Protein AF-0000000081231973 (afdb_homodimer)

Structure (mmCIF, N/CA/C/O backbone):
data_AF-0000000081231973-model_v1
#
loop_
_entity.id
_entity.type
_entity.pdbx_description
1 polymer 'non-specific serine/threonine protein kinase'
#
loop_
_atom_site.group_PDB
_atom_site.id
_atom_site.type_symbol
_atom_site.label_atom_id
_atom_site.label_alt_id
_atom_site.label_comp_id
_atom_site.label_asym_id
_atom_site.label_entity_id
_atom_site.label_seq_id
_atom_site.pdbx_PDB_ins_code
_atom_site.Cartn_x
_atom_site.Cartn_y
_atom_site.Cartn_z
_atom_site.occupancy
_atom_site.B_iso_or_equiv
_atom_site.auth_seq_id
_atom_site.auth_comp_id
_atom_site.auth_asym_id
_atom_site.auth_atom_id
_atom_site.pdbx_PDB_model_num
ATOM 1 N N . MET A 1 1 ? -22.422 29.312 9.609 1 41.28 1 MET A N 1
ATOM 2 C CA . MET A 1 1 ? -21.672 28.688 8.523 1 41.28 1 MET A CA 1
ATOM 3 C C . MET A 1 1 ? -22.531 27.688 7.773 1 41.28 1 MET A C 1
ATOM 5 O O . MET A 1 1 ? -23.078 26.766 8.375 1 41.28 1 MET A O 1
ATOM 9 N N . THR A 1 2 ? -23.094 28.047 6.754 1 57.22 2 THR A N 1
ATOM 10 C CA . THR A 1 2 ? -24.062 27.25 6.008 1 57.22 2 THR A CA 1
ATOM 11 C C . THR A 1 2 ? -23.469 25.906 5.609 1 57.22 2 THR A C 1
ATOM 13 O O . THR A 1 2 ? -22.25 25.797 5.383 1 57.22 2 THR A O 1
ATOM 16 N N . GLY A 1 3 ? -24.047 24.734 5.973 1 73.75 3 GLY A N 1
ATOM 17 C CA . GLY A 1 3 ? -23.672 23.375 5.648 1 73.75 3 GLY A CA 1
ATOM 18 C C . GLY A 1 3 ? -23.266 23.188 4.195 1 73.75 3 GLY A C 1
ATOM 19 O O . GLY A 1 3 ? -23.391 24.109 3.395 1 73.75 3 GLY A O 1
ATOM 20 N N . PRO A 1 4 ? -22.594 22.25 3.869 1 86.19 4 PRO A N 1
ATOM 21 C CA . PRO A 1 4 ? -22.203 21.984 2.48 1 86.19 4 PRO A CA 1
ATOM 22 C C . PRO A 1 4 ? -23.406 21.984 1.529 1 86.19 4 PRO A C 1
ATOM 24 O O . PRO A 1 4 ? -24.516 21.625 1.931 1 86.19 4 PRO A O 1
ATOM 27 N N . LYS A 1 5 ? -23.219 22.516 0.43 1 88.94 5 LYS A N 1
ATOM 28 C CA . LYS A 1 5 ? -24.297 22.594 -0.552 1 88.94 5 LYS A CA 1
ATOM 29 C C . LYS A 1 5 ? -23.953 21.797 -1.806 1 88.94 5 LYS A C 1
ATOM 31 O O . LYS A 1 5 ? -22.797 21.5 -2.072 1 88.94 5 LYS A O 1
ATOM 36 N N . GLU A 1 6 ? -25.047 21.469 -2.516 1 91.19 6 GLU A N 1
ATOM 37 C CA . GLU A 1 6 ? -24.875 20.797 -3.799 1 91.19 6 GLU A CA 1
ATOM 38 C C . GLU A 1 6 ? -24.625 21.797 -4.918 1 91.19 6 GLU A C 1
ATOM 40 O O . GLU A 1 6 ? -25.312 22.812 -5.02 1 91.19 6 GLU A O 1
ATOM 45 N N . PHE A 1 7 ? -23.609 21.562 -5.66 1 94.38 7 PHE A N 1
ATOM 46 C CA . PHE A 1 7 ? -23.266 22.375 -6.824 1 94.38 7 PHE A CA 1
ATOM 47 C C . PHE A 1 7 ? -23.688 21.672 -8.109 1 94.38 7 PHE A C 1
ATOM 49 O O . PHE A 1 7 ? -23.797 20.438 -8.148 1 94.38 7 PHE A O 1
ATOM 56 N N . SER A 1 8 ? -23.969 22.469 -9.078 1 95.69 8 SER A N 1
ATOM 57 C CA . SER A 1 8 ? -24.141 21.875 -10.406 1 95.69 8 SER A CA 1
ATOM 58 C C . SER A 1 8 ? -22.797 21.656 -11.094 1 95.69 8 SER A C 1
ATOM 60 O O . SER A 1 8 ? -21.828 22.375 -10.82 1 95.69 8 SER A O 1
ATOM 62 N N . TYR A 1 9 ? -22.812 20.719 -11.953 1 95.81 9 TYR A N 1
ATOM 63 C CA . TYR A 1 9 ? -21.609 20.469 -12.742 1 95.81 9 TYR A CA 1
ATOM 64 C C . TYR A 1 9 ? -21.219 21.688 -13.555 1 95.81 9 TYR A C 1
ATOM 66 O O . TYR A 1 9 ? -20.047 22.047 -13.641 1 95.81 9 TYR A O 1
ATOM 74 N N . LYS A 1 10 ? -22.203 22.359 -14.109 1 96.19 10 LYS A N 1
ATOM 75 C CA . LYS A 1 10 ? -21.984 23.547 -14.93 1 96.19 10 LYS A CA 1
ATOM 76 C C . LYS A 1 10 ? -21.281 24.641 -14.133 1 96.19 10 LYS A C 1
ATOM 78 O O . LYS A 1 10 ? -20.359 25.281 -14.633 1 96.19 10 LYS A O 1
ATOM 83 N N . GLU A 1 11 ? -21.719 24.859 -12.969 1 96 11 GLU A N 1
ATOM 84 C CA . GLU A 1 11 ? -21.125 25.875 -12.094 1 96 11 GLU A CA 1
ATOM 85 C C . GLU A 1 11 ? -19.656 25.578 -11.828 1 96 11 GLU A C 1
ATOM 87 O O . GLU A 1 11 ? -18.812 26.484 -11.922 1 96 11 GLU A O 1
ATOM 92 N N . LEU A 1 12 ? -19.344 24.359 -11.492 1 97.31 12 LEU A N 1
ATOM 93 C CA . LEU A 1 12 ? -17.969 23.984 -11.141 1 97.31 12 LEU A CA 1
ATOM 94 C C . LEU A 1 12 ? -17.078 23.969 -12.383 1 97.31 12 LEU A C 1
ATOM 96 O O . LEU A 1 12 ? -15.914 24.344 -12.305 1 97.31 12 LEU A O 1
ATOM 100 N N . LYS A 1 13 ? -17.672 23.547 -13.484 1 97.06 13 LYS A N 1
ATOM 101 C CA . LYS A 1 13 ? -16.938 23.594 -14.742 1 97.06 13 LYS A CA 1
ATOM 102 C C . LYS A 1 13 ? -16.547 25.016 -15.109 1 97.06 13 LYS A C 1
ATOM 104 O O . LYS A 1 13 ? -15.406 25.266 -15.5 1 97.06 13 LYS A O 1
ATOM 109 N N . LEU A 1 14 ? -17.453 25.906 -14.938 1 96.62 14 LEU A N 1
ATOM 110 C CA . LEU A 1 14 ? -17.203 27.312 -15.219 1 96.62 14 LEU A CA 1
ATOM 111 C C . LEU A 1 14 ? -16.156 27.875 -14.25 1 96.62 14 LEU A C 1
ATOM 113 O O . LEU A 1 14 ? -15.219 28.562 -14.672 1 96.62 14 LEU A O 1
ATOM 117 N N . ALA A 1 15 ? -16.312 27.562 -13.016 1 97.38 15 ALA A N 1
ATOM 118 C CA . ALA A 1 15 ? -15.453 28.094 -11.969 1 97.38 15 ALA A CA 1
ATOM 119 C C . ALA A 1 15 ? -14.016 27.594 -12.133 1 97.38 15 ALA A C 1
ATOM 121 O O . ALA A 1 15 ? -13.07 28.219 -11.656 1 97.38 15 ALA A O 1
ATOM 122 N N . THR A 1 16 ? -13.82 26.469 -12.781 1 97.69 16 THR A N 1
ATOM 123 C CA . THR A 1 16 ? -12.5 25.859 -12.961 1 97.69 16 THR A CA 1
ATOM 124 C C . THR A 1 16 ? -12.008 26.047 -14.391 1 97.69 16 THR A C 1
ATOM 126 O O . THR A 1 16 ? -11.016 25.453 -14.797 1 97.69 16 THR A O 1
ATOM 129 N N . ARG A 1 17 ? -12.727 26.797 -15.219 1 96.88 17 ARG A N 1
ATOM 130 C CA . ARG A 1 17 ? -12.414 26.969 -16.641 1 96.88 17 ARG A CA 1
ATOM 131 C C . ARG A 1 17 ? -12.375 25.641 -17.359 1 96.88 17 ARG A C 1
ATOM 133 O O . ARG A 1 17 ? -11.414 25.344 -18.078 1 96.88 17 ARG A O 1
ATOM 140 N N . GLY A 1 18 ? -13.391 24.891 -17.047 1 96.81 18 GLY A N 1
ATOM 141 C CA . GLY A 1 18 ? -13.508 23.594 -17.688 1 96.81 18 GLY A CA 1
ATOM 142 C C . GLY A 1 18 ? -12.508 22.578 -17.188 1 96.81 18 GLY A C 1
ATOM 143 O O . GLY A 1 18 ? -12 21.766 -17.953 1 96.81 18 GLY A O 1
ATOM 144 N N . PHE A 1 19 ? -12.133 22.75 -15.969 1 96 19 PHE A N 1
ATOM 145 C CA . PHE A 1 19 ? -11.125 21.875 -15.391 1 96 19 PHE A CA 1
ATOM 146 C C . PHE A 1 19 ? -9.836 21.906 -16.219 1 96 19 PHE A C 1
ATOM 148 O O . PHE A 1 19 ? -9.242 20.875 -16.484 1 96 19 PHE A O 1
ATOM 155 N N . HIS A 1 20 ? -9.461 23.078 -16.531 1 95.06 20 HIS A N 1
ATOM 156 C CA . HIS A 1 20 ? -8.258 23.297 -17.328 1 95.06 20 HIS A CA 1
ATOM 157 C C . HIS A 1 20 ? -7.008 22.922 -16.531 1 95.06 20 HIS A C 1
ATOM 159 O O . HIS A 1 20 ? -6.945 23.141 -15.32 1 95.06 20 HIS A O 1
ATOM 165 N N . SER A 1 21 ? -5.945 22.5 -17.234 1 92.31 21 SER A N 1
ATOM 166 C CA . SER A 1 21 ? -4.719 22.031 -16.594 1 92.31 21 SER A CA 1
ATOM 167 C C . SER A 1 21 ? -4.023 23.172 -15.836 1 92.31 21 SER A C 1
ATOM 169 O O . SER A 1 21 ? -3.359 22.922 -14.828 1 92.31 21 SER A O 1
ATOM 171 N N . SER A 1 22 ? -4.172 24.375 -16.266 1 93.5 22 SER A N 1
ATOM 172 C CA . SER A 1 22 ? -3.547 25.531 -15.609 1 93.5 22 SER A CA 1
ATOM 173 C C . SER A 1 22 ? -4.156 25.781 -14.242 1 93.5 22 SER A C 1
ATOM 175 O O . SER A 1 22 ? -3.596 26.531 -13.438 1 93.5 22 SER A O 1
ATOM 177 N N . ARG A 1 23 ? -5.281 25.156 -13.961 1 95.62 23 ARG A N 1
ATOM 178 C CA . ARG A 1 23 ? -5.973 25.391 -12.695 1 95.62 23 ARG A CA 1
ATOM 179 C C . ARG A 1 23 ? -5.695 24.266 -11.703 1 95.62 23 ARG A C 1
ATOM 181 O O . ARG A 1 23 ? -6.199 24.281 -10.578 1 95.62 23 ARG A O 1
ATOM 188 N N . ILE A 1 24 ? -4.844 23.359 -12.117 1 93.69 24 ILE A N 1
ATOM 189 C CA . ILE A 1 24 ? -4.535 22.234 -11.234 1 93.69 24 ILE A CA 1
ATOM 190 C C . ILE A 1 24 ? -3.629 22.703 -10.102 1 93.69 24 ILE A C 1
ATOM 192 O O . ILE A 1 24 ? -2.582 23.312 -10.344 1 93.69 24 ILE A O 1
ATOM 196 N N . ILE A 1 25 ? -4.027 22.469 -8.906 1 91.69 25 ILE A N 1
ATOM 197 C CA . ILE A 1 25 ? -3.23 22.875 -7.754 1 91.69 25 ILE A CA 1
ATOM 198 C C . ILE A 1 25 ? -2.773 21.641 -6.984 1 91.69 25 ILE A C 1
ATOM 200 O O . ILE A 1 25 ? -1.988 21.734 -6.035 1 91.69 25 ILE A O 1
ATOM 204 N N . GLY A 1 26 ? -3.291 20.516 -7.301 1 87.44 26 GLY A N 1
ATOM 205 C CA . GLY A 1 26 ? -2.9 19.25 -6.691 1 87.44 26 GLY A CA 1
ATOM 206 C C . GLY A 1 26 ? -3.205 18.047 -7.566 1 87.44 26 GLY A C 1
ATOM 207 O O . GLY A 1 26 ? -4.234 18.016 -8.242 1 87.44 26 GLY A O 1
ATOM 208 N N . ARG A 1 27 ? -2.324 17.125 -7.547 1 79.56 27 ARG A N 1
ATOM 209 C CA . ARG A 1 27 ? -2.504 15.875 -8.266 1 79.56 27 ARG A CA 1
ATOM 210 C C . ARG A 1 27 ? -2.428 14.688 -7.316 1 79.56 27 ARG A C 1
ATOM 212 O O . ARG A 1 27 ? -1.605 14.672 -6.398 1 79.56 27 ARG A O 1
ATOM 219 N N . GLY A 1 28 ? -3.443 13.734 -7.512 1 69.38 28 GLY A N 1
ATOM 220 C CA . GLY A 1 28 ? -3.418 12.531 -6.691 1 69.38 28 GLY A CA 1
ATOM 221 C C . GLY A 1 28 ? -3.996 11.32 -7.395 1 69.38 28 GLY A C 1
ATOM 222 O O . GLY A 1 28 ? -4.621 11.445 -8.453 1 69.38 28 GLY A O 1
ATOM 223 N N . ALA A 1 29 ? -3.732 10.164 -6.773 1 63.59 29 ALA A N 1
ATOM 224 C CA . ALA A 1 29 ? -4.219 8.898 -7.316 1 63.59 29 ALA A CA 1
ATOM 225 C C . ALA A 1 29 ? -5.738 8.906 -7.445 1 63.59 29 ALA A C 1
ATOM 227 O O . ALA A 1 29 ? -6.297 8.242 -8.328 1 63.59 29 ALA A O 1
ATOM 228 N N . PHE A 1 30 ? -6.344 9.758 -6.672 1 67.94 30 PHE A N 1
ATOM 229 C CA . PHE A 1 30 ? -7.801 9.711 -6.629 1 67.94 30 PHE A CA 1
ATOM 230 C C . PHE A 1 30 ? -8.406 10.875 -7.41 1 67.94 30 PHE A C 1
ATOM 232 O O . PHE A 1 30 ? -9.625 11.016 -7.484 1 67.94 30 PHE A O 1
ATOM 239 N N . GLY A 1 31 ? -7.543 11.734 -7.922 1 77 31 GLY A N 1
ATOM 240 C CA . GLY A 1 31 ? -8.047 12.812 -8.758 1 77 31 GLY A CA 1
ATOM 241 C C . GLY A 1 31 ? -7.258 14.102 -8.617 1 77 31 GLY A C 1
ATOM 242 O O . GLY A 1 31 ? -6.488 14.258 -7.664 1 77 31 GLY A O 1
ATOM 243 N N . ASN A 1 32 ? -7.555 14.961 -9.516 1 87.06 32 ASN A N 1
ATOM 244 C CA . ASN A 1 32 ? -6.91 16.266 -9.508 1 87.06 32 ASN A CA 1
ATOM 245 C C . ASN A 1 32 ? -7.723 17.281 -8.703 1 87.06 32 ASN A C 1
ATOM 247 O O . ASN A 1 32 ? -8.945 17.156 -8.586 1 87.06 32 ASN A O 1
ATOM 251 N N . VAL A 1 33 ? -6.992 18.172 -8.156 1 92.94 33 VAL A N 1
ATOM 252 C CA . VAL A 1 33 ? -7.629 19.266 -7.449 1 92.94 33 VAL A CA 1
ATOM 253 C C . VAL A 1 33 ? -7.434 20.562 -8.234 1 92.94 33 VAL A C 1
ATOM 255 O O . VAL A 1 33 ? -6.316 20.891 -8.633 1 92.94 33 VAL A O 1
ATOM 258 N N . TYR A 1 34 ? -8.523 21.312 -8.43 1 96.31 34 TYR A N 1
ATOM 259 C CA . TYR A 1 34 ? -8.516 22.516 -9.258 1 96.31 34 TYR A CA 1
ATOM 260 C C . TYR A 1 34 ? -8.836 23.75 -8.422 1 96.31 34 TYR A C 1
ATOM 262 O O . TYR A 1 34 ? -9.711 23.703 -7.551 1 96.31 34 TYR A O 1
ATOM 270 N N . LYS A 1 35 ? -8.109 24.781 -8.742 1 97.12 35 LYS A N 1
ATOM 271 C CA . LYS A 1 35 ? -8.508 26.078 -8.211 1 97.12 35 LYS A CA 1
ATOM 272 C C . LYS A 1 35 ? -9.75 26.609 -8.922 1 97.12 35 LYS A C 1
ATOM 274 O O . LYS A 1 35 ? -9.789 26.656 -10.148 1 97.12 35 LYS A O 1
ATOM 279 N N . ALA A 1 36 ? -10.711 26.891 -8.18 1 97.75 36 ALA A N 1
ATOM 280 C CA . ALA A 1 36 ? -11.969 27.406 -8.719 1 97.75 36 ALA A CA 1
ATOM 281 C C . ALA A 1 36 ? -12.195 28.859 -8.273 1 97.75 36 ALA A C 1
ATOM 283 O O . ALA A 1 36 ? -11.898 29.219 -7.133 1 97.75 36 ALA A O 1
ATOM 284 N N . PHE A 1 37 ? -12.703 29.641 -9.18 1 97.31 37 PHE A N 1
ATOM 285 C CA . PHE A 1 37 ? -13.109 31.016 -8.883 1 97.31 37 PHE A CA 1
ATOM 286 C C . PHE A 1 37 ? -14.578 31.219 -9.211 1 97.31 37 PHE A C 1
ATOM 288 O O . PHE A 1 37 ? -14.984 31.125 -10.367 1 97.31 37 PHE A O 1
ATOM 295 N N . PHE A 1 38 ? -15.289 31.484 -8.156 1 95.38 38 PHE A N 1
ATOM 296 C CA . PHE A 1 38 ? -16.703 31.75 -8.344 1 95.38 38 PHE A CA 1
ATOM 297 C C . PHE A 1 38 ? -16.938 33.25 -8.57 1 95.38 38 PHE A C 1
ATOM 299 O O . PHE A 1 38 ? -16.859 34.031 -7.629 1 95.38 38 PHE A O 1
ATOM 306 N N . LYS A 1 39 ? -17.359 33.625 -9.68 1 92.44 39 LYS A N 1
ATOM 307 C CA . LYS A 1 39 ? -17.547 35.031 -10.047 1 92.44 39 LYS A CA 1
ATOM 308 C C . LYS A 1 39 ? -18.672 35.656 -9.242 1 92.44 39 LYS A C 1
ATOM 310 O O . LYS A 1 39 ? -18.594 36.812 -8.867 1 92.44 39 LYS A O 1
ATOM 315 N N . SER A 1 40 ? -19.719 34.875 -9.055 1 90.62 40 SER A N 1
ATOM 316 C CA . SER A 1 40 ? -20.891 35.375 -8.359 1 90.62 40 SER A CA 1
ATOM 317 C C . SER A 1 40 ? -20.547 35.844 -6.941 1 90.62 40 SER A C 1
ATOM 319 O O . SER A 1 40 ? -21.016 36.875 -6.488 1 90.62 40 SER A O 1
ATOM 321 N N . SER A 1 41 ? -19.672 35.094 -6.258 1 90 41 SER A N 1
ATOM 322 C CA . SER A 1 41 ? -19.328 35.375 -4.871 1 90 41 SER A CA 1
ATOM 323 C C . SER A 1 41 ? -17.953 36 -4.766 1 90 41 SER A C 1
ATOM 325 O O . SER A 1 41 ? -17.594 36.562 -3.727 1 90 41 SER A O 1
ATOM 327 N N . GLY A 1 42 ? -17.172 36 -5.812 1 93.06 42 GLY A N 1
ATOM 328 C CA . GLY A 1 42 ? -15.805 36.5 -5.785 1 93.06 42 GLY A CA 1
ATOM 329 C C . GLY A 1 42 ? -14.891 35.688 -4.887 1 93.06 42 GLY A C 1
ATOM 330 O O . GLY A 1 42 ? -13.93 36.219 -4.328 1 93.06 42 GLY A O 1
ATOM 331 N N . THR A 1 43 ? -15.219 34.5 -4.688 1 93.75 43 THR A N 1
ATOM 332 C CA . THR A 1 43 ? -14.469 33.656 -3.754 1 93.75 43 THR A CA 1
ATOM 333 C C . THR A 1 43 ? -13.75 32.531 -4.488 1 93.75 43 THR A C 1
ATOM 335 O O . THR A 1 43 ? -14.164 32.125 -5.582 1 93.75 43 THR A O 1
ATOM 338 N N . PHE A 1 44 ? -12.672 32.094 -3.865 1 96.12 44 PHE A N 1
ATOM 339 C CA . PHE A 1 44 ? -11.922 30.969 -4.379 1 96.12 44 PHE A CA 1
ATOM 340 C C . PHE A 1 44 ? -12.297 29.688 -3.629 1 96.12 44 PHE A C 1
ATOM 342 O O . PHE A 1 44 ? -12.703 29.734 -2.467 1 96.12 44 PHE A O 1
ATOM 349 N N . ALA A 1 45 ? -12.164 28.594 -4.379 1 96.88 45 ALA A N 1
ATOM 350 C CA . ALA A 1 45 ? -12.344 27.266 -3.795 1 96.88 45 ALA A CA 1
ATOM 351 C C . ALA A 1 45 ? -11.414 26.25 -4.449 1 96.88 45 ALA A C 1
ATOM 353 O O . ALA A 1 45 ? -10.75 26.547 -5.441 1 96.88 45 ALA A O 1
ATOM 354 N N . ALA A 1 46 ? -11.266 25.141 -3.793 1 96.19 46 ALA A N 1
ATOM 355 C CA . ALA A 1 46 ? -10.57 24 -4.363 1 96.19 46 ALA A CA 1
ATOM 356 C C . ALA A 1 46 ? -11.555 22.891 -4.723 1 96.19 46 ALA A C 1
ATOM 358 O O . ALA A 1 46 ? -12.359 22.469 -3.887 1 96.19 46 ALA A O 1
ATOM 359 N N . VAL A 1 47 ? -11.492 22.406 -5.93 1 95.56 47 VAL A N 1
ATOM 360 C CA . VAL A 1 47 ? -12.414 21.375 -6.402 1 95.56 47 VAL A CA 1
ATOM 361 C C . VAL A 1 47 ? -11.648 20.094 -6.715 1 95.56 47 VAL A C 1
ATOM 363 O O . VAL A 1 47 ? -10.797 20.078 -7.605 1 95.56 47 VAL A O 1
ATOM 366 N N . LYS A 1 48 ? -11.945 19.062 -5.984 1 89.94 48 LYS A N 1
ATOM 367 C CA . LYS A 1 48 ? -11.383 17.734 -6.273 1 89.94 48 LYS A CA 1
ATOM 368 C C . LYS A 1 48 ? -12.273 16.969 -7.242 1 89.94 48 LYS A C 1
ATOM 370 O O . LYS A 1 48 ? -13.461 16.766 -6.977 1 89.94 48 LYS A O 1
ATOM 375 N N . ARG A 1 49 ? -11.703 16.656 -8.352 1 89.69 49 ARG A N 1
ATOM 376 C CA . ARG A 1 49 ? -12.383 15.836 -9.344 1 89.69 49 ARG A CA 1
ATOM 377 C C . ARG A 1 49 ? -12 14.367 -9.203 1 89.69 49 ARG A C 1
ATOM 379 O O . ARG A 1 49 ? -10.891 13.969 -9.57 1 89.69 49 ARG A O 1
ATOM 386 N N . SER A 1 50 ? -12.891 13.531 -8.68 1 78.5 50 SER A N 1
ATOM 387 C CA . SER A 1 50 ? -12.594 12.148 -8.312 1 78.5 50 SER A CA 1
ATOM 388 C C . SER A 1 50 ? -12.602 11.234 -9.539 1 78.5 50 SER A C 1
ATOM 390 O O . SER A 1 50 ? -13.43 11.406 -10.438 1 78.5 50 SER A O 1
ATOM 392 N N . LYS A 1 51 ? -11.586 10.398 -9.695 1 66.12 51 LYS A N 1
ATOM 393 C CA . LYS A 1 51 ? -11.508 9.406 -10.766 1 66.12 51 LYS A CA 1
ATOM 394 C C . LYS A 1 51 ? -12.344 8.18 -10.445 1 66.12 51 LYS A C 1
ATOM 396 O O . LYS A 1 51 ? -12.492 7.281 -11.281 1 66.12 51 LYS A O 1
ATOM 401 N N . HIS A 1 52 ? -12.891 8.047 -9.234 1 56.88 52 HIS A N 1
ATOM 402 C CA . HIS A 1 52 ? -13.523 6.793 -8.852 1 56.88 52 HIS A CA 1
ATOM 403 C C . HIS A 1 52 ? -14.789 6.547 -9.672 1 56.88 52 HIS A C 1
ATOM 405 O O . HIS A 1 52 ? -15.539 7.48 -9.961 1 56.88 52 HIS A O 1
ATOM 411 N N . SER A 1 53 ? -14.688 5.34 -10.281 1 50.59 53 SER A N 1
ATOM 412 C CA . SER A 1 53 ? -15.844 4.852 -11.031 1 50.59 53 SER A CA 1
ATOM 413 C C . SER A 1 53 ? -17.078 4.773 -10.156 1 50.59 53 SER A C 1
ATOM 415 O O . SER A 1 53 ? -16.984 4.746 -8.93 1 50.59 53 SER A O 1
ATOM 417 N N . HIS A 1 54 ? -18.266 4.816 -10.773 1 50.66 54 HIS A N 1
ATOM 418 C CA . HIS A 1 54 ? -19.672 4.801 -10.383 1 50.66 54 HIS A CA 1
ATOM 419 C C . HIS A 1 54 ? -19.938 3.713 -9.344 1 50.66 54 HIS A C 1
ATOM 421 O O . HIS A 1 54 ? -20.969 3.732 -8.664 1 50.66 54 HIS A O 1
ATOM 427 N N . GLU A 1 55 ? -19.047 2.75 -9.227 1 51.09 55 GLU A N 1
ATOM 428 C CA . GLU A 1 55 ? -19.547 1.58 -8.516 1 51.09 55 GLU A CA 1
ATOM 429 C C . GLU A 1 55 ? -19.672 1.85 -7.02 1 51.09 55 GLU A C 1
ATOM 431 O O . GLU A 1 55 ? -20.469 1.217 -6.328 1 51.09 55 GLU A O 1
ATOM 436 N N . GLY A 1 56 ? -19.281 3 -6.602 1 52.94 56 GLY A N 1
ATOM 437 C CA . GLY A 1 56 ? -19.359 3.168 -5.16 1 52.94 56 GLY A CA 1
ATOM 438 C C . GLY A 1 56 ? -20.078 4.438 -4.746 1 52.94 56 GLY A C 1
ATOM 439 O O . GLY A 1 56 ? -19.812 4.988 -3.676 1 52.94 56 GLY A O 1
ATOM 440 N N . LYS A 1 57 ? -21.062 4.691 -5.57 1 60.19 57 LYS A N 1
ATOM 441 C CA . LYS A 1 57 ? -21.75 5.965 -5.363 1 60.19 57 LYS A CA 1
ATOM 442 C C . LYS A 1 57 ? -22.406 6.016 -3.984 1 60.19 57 LYS A C 1
ATOM 444 O O . LYS A 1 57 ? -22.344 7.043 -3.303 1 60.19 57 LYS A O 1
ATOM 449 N N . THR A 1 58 ? -23.016 4.906 -3.699 1 61.5 58 THR A N 1
ATOM 450 C CA . THR A 1 58 ? -23.703 4.883 -2.414 1 61.5 58 THR A CA 1
ATOM 451 C C . THR A 1 58 ? -22.719 5.031 -1.264 1 61.5 58 THR A C 1
ATOM 453 O O . THR A 1 58 ? -22.953 5.793 -0.324 1 61.5 58 THR A O 1
ATOM 456 N N . GLU A 1 59 ? -21.688 4.262 -1.408 1 61.12 59 GLU A N 1
ATOM 457 C CA . GLU A 1 59 ? -20.688 4.312 -0.353 1 61.12 59 GLU A CA 1
ATOM 458 C C . GLU A 1 59 ? -20.031 5.688 -0.282 1 61.12 59 GLU A C 1
ATOM 460 O O . GLU A 1 59 ? -19.75 6.191 0.808 1 61.12 59 GLU A O 1
ATOM 465 N N . PHE A 1 60 ? -20.031 6.25 -1.337 1 64.44 60 PHE A N 1
ATOM 466 C CA . PHE A 1 60 ? -19.422 7.574 -1.395 1 64.44 60 PHE A CA 1
ATOM 467 C C . PHE A 1 60 ? -20.312 8.609 -0.723 1 64.44 60 PHE A C 1
ATOM 469 O O . PHE A 1 60 ? -19.844 9.445 0.048 1 64.44 60 PHE A O 1
ATOM 476 N N . LEU A 1 61 ? -21.594 8.414 -1.024 1 67.69 61 LEU A N 1
ATOM 477 C CA . LEU A 1 61 ? -22.531 9.383 -0.472 1 67.69 61 LEU A CA 1
ATOM 478 C C . LEU A 1 61 ? -22.594 9.281 1.049 1 67.69 61 LEU A C 1
ATOM 480 O O . LEU A 1 61 ? -22.734 10.297 1.739 1 67.69 61 LEU A O 1
ATOM 484 N N . ALA A 1 62 ? -22.516 8.07 1.502 1 66.06 62 ALA A N 1
ATOM 485 C CA . ALA A 1 62 ? -22.5 7.879 2.951 1 66.06 62 ALA A CA 1
ATOM 486 C C . ALA A 1 62 ? -21.266 8.508 3.582 1 66.06 62 ALA A C 1
ATOM 488 O O . ALA A 1 62 ? -21.359 9.156 4.625 1 66.06 62 ALA A O 1
ATOM 489 N N . GLU A 1 63 ? -20.234 8.422 2.92 1 66 63 GLU A N 1
ATOM 490 C CA . GLU A 1 63 ? -19 9.016 3.426 1 66 63 GLU A CA 1
ATOM 491 C C . GLU A 1 63 ? -19.047 10.539 3.336 1 66 63 GLU A C 1
ATOM 493 O O . GLU A 1 63 ? -18.578 11.227 4.242 1 66 63 GLU A O 1
ATOM 498 N N . LEU A 1 64 ? -19.641 10.883 2.287 1 72.94 64 LEU A N 1
ATOM 499 C CA . LEU A 1 64 ? -19.766 12.32 2.084 1 72.94 64 LEU A CA 1
ATOM 500 C C . LEU A 1 64 ? -20.594 12.953 3.201 1 72.94 64 LEU A C 1
ATOM 502 O O . LEU A 1 64 ? -20.281 14.055 3.658 1 72.94 64 LEU A O 1
ATOM 506 N N . SER A 1 65 ? -21.547 12.203 3.682 1 74.31 65 SER A N 1
ATOM 507 C CA . SER A 1 65 ? -22.406 12.734 4.734 1 74.31 65 SER A CA 1
ATOM 508 C C . SER A 1 65 ? -21.625 12.922 6.035 1 74.31 65 SER A C 1
ATOM 510 O O . SER A 1 65 ? -21.859 13.891 6.766 1 74.31 65 SER A O 1
ATOM 512 N N . ILE A 1 66 ? -20.734 12.055 6.285 1 73 66 ILE A N 1
ATOM 513 C CA . ILE A 1 66 ? -19.938 12.141 7.504 1 73 66 ILE A CA 1
ATOM 514 C C . ILE A 1 66 ? -19 13.336 7.422 1 73 66 ILE A C 1
ATOM 516 O O . ILE A 1 66 ? -18.938 14.148 8.344 1 73 66 ILE A O 1
ATOM 520 N N . ILE A 1 67 ? -18.406 13.469 6.352 1 78.44 67 ILE A N 1
ATOM 521 C CA . ILE A 1 67 ? -17.406 14.523 6.199 1 78.44 67 ILE A CA 1
ATOM 522 C C . ILE A 1 67 ? -18.094 15.891 6.188 1 78.44 67 ILE A C 1
ATOM 524 O O . ILE A 1 67 ? -17.547 16.875 6.68 1 78.44 67 ILE A O 1
ATOM 528 N N . ALA A 1 68 ? -19.266 15.859 5.688 1 81.31 68 ALA A N 1
ATOM 529 C CA . ALA A 1 68 ? -20.016 17.109 5.574 1 81.31 68 ALA A CA 1
ATOM 530 C C . ALA A 1 68 ? -20.344 17.672 6.949 1 81.31 68 ALA A C 1
ATOM 532 O O . ALA A 1 68 ? -20.562 18.875 7.094 1 81.31 68 ALA A O 1
ATOM 533 N N . CYS A 1 69 ? -20.344 16.844 7.914 1 83.5 69 CYS A N 1
ATOM 534 C CA . CYS A 1 69 ? -20.75 17.281 9.242 1 83.5 69 CYS A CA 1
ATOM 535 C C . CYS A 1 69 ? -19.547 17.688 10.086 1 83.5 69 CYS A C 1
ATOM 537 O O . CYS A 1 69 ? -19.703 18.234 11.18 1 83.5 69 CYS A O 1
ATOM 539 N N . LEU A 1 70 ? -18.438 17.438 9.625 1 86.94 70 LEU A N 1
ATOM 540 C CA . LEU A 1 70 ? -17.234 17.734 10.406 1 86.94 70 LEU A CA 1
ATOM 541 C C . LEU A 1 70 ? -16.922 19.219 10.383 1 86.94 70 LEU A C 1
ATOM 543 O O . LEU A 1 70 ? -16.891 19.844 9.32 1 86.94 70 LEU A O 1
ATOM 547 N N . ARG A 1 71 ? -16.812 19.781 11.641 1 89.62 71 ARG A N 1
ATOM 548 C CA . ARG A 1 71 ? -16.469 21.188 11.797 1 89.62 71 ARG A CA 1
ATOM 549 C C . ARG A 1 71 ? -15.391 21.375 12.859 1 89.62 71 ARG A C 1
ATOM 551 O O . ARG A 1 71 ? -15.594 21.062 14.031 1 89.62 71 ARG A O 1
ATOM 558 N N . HIS A 1 72 ? -14.32 21.859 12.422 1 94.31 72 HIS A N 1
ATOM 559 C CA . HIS A 1 72 ? -13.195 22.141 13.312 1 94.31 72 HIS A CA 1
ATOM 560 C C . HIS A 1 72 ? -12.234 23.141 12.688 1 94.31 72 HIS A C 1
ATOM 562 O O . HIS A 1 72 ? -12.023 23.125 11.469 1 94.31 72 HIS A O 1
ATOM 568 N N . LYS A 1 73 ? -11.672 23.938 13.469 1 96.19 73 LYS A N 1
ATOM 569 C CA . LYS A 1 73 ? -10.828 25.016 12.992 1 96.19 73 LYS A CA 1
ATOM 570 C C . LYS A 1 73 ? -9.625 24.484 12.227 1 96.19 73 LYS A C 1
ATOM 572 O O . LYS A 1 73 ? -9.062 25.172 11.367 1 96.19 73 LYS A O 1
ATOM 577 N N . ASN A 1 74 ? -9.164 23.281 12.516 1 97.69 74 ASN A N 1
ATOM 578 C CA . ASN A 1 74 ? -7.984 22.703 11.883 1 97.69 74 ASN A CA 1
ATOM 579 C C . ASN A 1 74 ? -8.359 21.641 10.859 1 97.69 74 ASN A C 1
ATOM 581 O O . ASN A 1 74 ? -7.527 20.812 10.484 1 97.69 74 ASN A O 1
ATOM 585 N N . LEU A 1 75 ? -9.602 21.594 10.383 1 95.5 75 LEU A N 1
ATOM 586 C CA . LEU A 1 75 ? -10.062 20.781 9.266 1 95.5 75 LEU A CA 1
ATOM 587 C C . LEU A 1 75 ? -10.469 21.656 8.086 1 95.5 75 LEU A C 1
ATOM 589 O O . LEU A 1 75 ? -10.961 22.766 8.273 1 95.5 75 LEU A O 1
ATOM 593 N N . ILE A 1 76 ? -10.172 21.141 6.926 1 94.06 76 ILE A N 1
ATOM 594 C CA . ILE A 1 76 ? -10.688 21.828 5.75 1 94.06 76 ILE A CA 1
ATOM 595 C C . ILE A 1 76 ? -12.18 21.578 5.609 1 94.06 76 ILE A C 1
ATOM 597 O O . ILE A 1 76 ? -12.609 20.422 5.457 1 94.06 76 ILE A O 1
ATOM 601 N N . PRO A 1 77 ? -12.922 22.562 5.668 1 89.44 77 PRO A N 1
ATOM 602 C CA . PRO A 1 77 ? -14.367 22.359 5.555 1 89.44 77 PRO A CA 1
ATOM 603 C C . PRO A 1 77 ? -14.805 21.984 4.141 1 89.44 77 PRO A C 1
ATOM 605 O O . PRO A 1 77 ? -14.258 22.516 3.164 1 89.44 77 PRO A O 1
ATOM 608 N N . LEU A 1 78 ? -15.68 21.016 4.094 1 90.5 78 LEU A N 1
ATOM 609 C CA . LEU A 1 78 ? -16.359 20.75 2.836 1 90.5 78 LEU A CA 1
ATOM 610 C C . LEU A 1 78 ? -17.422 21.797 2.551 1 90.5 78 LEU A C 1
ATOM 612 O O . LEU A 1 78 ? -18.344 22 3.354 1 90.5 78 LEU A O 1
ATOM 616 N N . GLN A 1 79 ? -17.25 22.422 1.449 1 92.19 79 GLN A N 1
ATOM 617 C CA . GLN A 1 79 ? -18.188 23.484 1.1 1 92.19 79 GLN A CA 1
ATOM 618 C C . GLN A 1 79 ? -19.344 22.938 0.258 1 92.19 79 GLN A C 1
ATOM 620 O O . GLN A 1 79 ? -20.438 23.5 0.255 1 92.19 79 GLN A O 1
ATOM 625 N N . GLY A 1 80 ? -19.062 21.859 -0.44 1 91.69 80 GLY A N 1
ATOM 626 C CA . GLY A 1 80 ? -20.109 21.297 -1.268 1 91.69 80 GLY A CA 1
ATOM 627 C C . GLY A 1 80 ? -19.625 20.141 -2.125 1 91.69 80 GLY A C 1
ATOM 628 O O . GLY A 1 80 ? -18.5 19.672 -1.966 1 91.69 80 GLY A O 1
ATOM 629 N N . TRP A 1 81 ? -20.609 19.594 -2.9 1 89.81 81 TRP A N 1
ATOM 630 C CA . TRP A 1 81 ? -20.297 18.469 -3.775 1 89.81 81 TRP A CA 1
ATOM 631 C C . TRP A 1 81 ? -21.156 18.5 -5.035 1 89.81 81 TRP A C 1
ATOM 633 O O . TRP A 1 81 ? -22.109 19.281 -5.117 1 89.81 81 TRP A O 1
ATOM 643 N N . CYS A 1 82 ? -20.703 17.812 -5.984 1 90.31 82 CYS A N 1
ATOM 644 C CA . CYS A 1 82 ? -21.438 17.594 -7.223 1 90.31 82 CYS A CA 1
ATOM 645 C C . CYS A 1 82 ? -21.328 16.141 -7.672 1 90.31 82 CYS A C 1
ATOM 647 O O . CYS A 1 82 ? -20.234 15.57 -7.719 1 90.31 82 CYS A O 1
ATOM 649 N N . VAL A 1 83 ? -22.516 15.516 -7.844 1 85.31 83 VAL A N 1
ATOM 650 C CA . VAL A 1 83 ? -22.578 14.172 -8.414 1 85.31 83 VAL A CA 1
ATOM 651 C C . VAL A 1 83 ? -23.375 14.203 -9.711 1 85.31 83 VAL A C 1
ATOM 653 O O . VAL A 1 83 ? -24.594 13.977 -9.711 1 85.31 83 VAL A O 1
ATOM 656 N N . GLU A 1 84 ? -22.766 14.5 -10.75 1 86.56 84 GLU A N 1
ATOM 657 C CA . GLU A 1 84 ? -23.375 14.602 -12.078 1 86.56 84 GLU A CA 1
ATOM 658 C C . GLU A 1 84 ? -22.422 14.086 -13.156 1 86.56 84 GLU A C 1
ATOM 660 O O . GLU A 1 84 ? -21.203 14.031 -12.938 1 86.56 84 GLU A O 1
ATOM 665 N N . LYS A 1 85 ? -23 13.555 -14.289 1 83.06 85 LYS A N 1
ATOM 666 C CA . LYS A 1 85 ? -22.25 13.148 -15.469 1 83.06 85 LYS A CA 1
ATOM 667 C C . LYS A 1 85 ? -21.281 12.008 -15.133 1 83.06 85 LYS A C 1
ATOM 669 O O . LYS A 1 85 ? -20.172 11.961 -15.656 1 83.06 85 LYS A O 1
ATOM 674 N N . GLY A 1 86 ? -21.641 11.312 -14.086 1 77.25 86 GLY A N 1
ATOM 675 C CA . GLY A 1 86 ? -20.828 10.164 -13.711 1 77.25 86 GLY A CA 1
ATOM 676 C C . GLY A 1 86 ? -19.609 10.539 -12.898 1 77.25 86 GLY A C 1
ATOM 677 O O . GLY A 1 86 ? -18.719 9.711 -12.68 1 77.25 86 GLY A O 1
ATOM 678 N N . GLU A 1 87 ? -19.594 11.852 -12.523 1 83.25 87 GLU A N 1
ATOM 679 C CA . GLU A 1 87 ? -18.453 12.328 -11.766 1 83.25 87 GLU A CA 1
ATOM 680 C C . GLU A 1 87 ? -18.859 12.781 -10.367 1 83.25 87 GLU A C 1
ATOM 682 O O . GLU A 1 87 ? -20.016 13.156 -10.141 1 83.25 87 GLU A O 1
ATOM 687 N N . VAL A 1 88 ? -17.891 12.648 -9.516 1 83.62 88 VAL A N 1
ATOM 688 C CA . VAL A 1 88 ? -18.031 13.188 -8.164 1 83.62 88 VAL A CA 1
ATOM 689 C C . VAL A 1 88 ? -17.016 14.305 -7.949 1 83.62 88 VAL A C 1
ATOM 691 O O . VAL A 1 88 ? -15.82 14.102 -8.125 1 83.62 88 VAL A O 1
ATOM 694 N N . LEU A 1 89 ? -17.562 15.461 -7.645 1 89.69 89 LEU A N 1
ATOM 695 C CA . LEU A 1 89 ? -16.719 16.625 -7.355 1 89.69 89 LEU A CA 1
ATOM 696 C C . LEU A 1 89 ? -16.938 17.094 -5.922 1 89.69 89 LEU A C 1
ATOM 698 O O . LEU A 1 89 ? -18.062 17.156 -5.441 1 89.69 89 LEU A O 1
ATOM 702 N N . LEU A 1 90 ? -15.828 17.312 -5.262 1 89.62 90 LEU A N 1
ATOM 703 C CA . LEU A 1 90 ? -15.883 17.844 -3.906 1 89.62 90 LEU A CA 1
ATOM 704 C C . LEU A 1 90 ? -15.312 19.266 -3.859 1 89.62 90 LEU A C 1
ATOM 706 O O . LEU A 1 90 ? -14.25 19.516 -4.422 1 89.62 90 LEU A O 1
ATOM 710 N N . VAL A 1 91 ? -16 20.141 -3.225 1 93.62 91 VAL A N 1
ATOM 711 C CA . VAL A 1 91 ? -15.617 21.547 -3.158 1 93.62 91 VAL A CA 1
ATOM 712 C C . VAL A 1 91 ? -15.141 21.891 -1.746 1 93.62 91 VAL A C 1
ATOM 714 O O . VAL A 1 91 ? -15.898 21.734 -0.78 1 93.62 91 VAL A O 1
ATOM 717 N N . TYR A 1 92 ? -13.914 22.391 -1.672 1 93.5 92 TYR A N 1
ATOM 718 C CA . TYR A 1 92 ? -13.312 22.734 -0.391 1 93.5 92 TYR A CA 1
ATOM 719 C C . TYR A 1 92 ? -12.875 24.203 -0.375 1 93.5 92 TYR A C 1
ATOM 721 O O . TYR A 1 92 ? -12.719 24.812 -1.431 1 93.5 92 TYR A O 1
ATOM 729 N N . GLU A 1 93 ? -12.742 24.656 0.823 1 93.94 93 GLU A N 1
ATOM 730 C CA . GLU A 1 93 ? -12.125 25.969 0.975 1 93.94 93 GLU A CA 1
ATOM 731 C C . GLU A 1 93 ? -10.703 25.969 0.407 1 93.94 93 GLU A C 1
ATOM 733 O O . GLU A 1 93 ? -9.945 25.016 0.598 1 93.94 93 GLU A O 1
ATOM 738 N N . PHE A 1 94 ? -10.438 27.031 -0.297 1 95.44 94 PHE A N 1
ATOM 739 C CA . PHE A 1 94 ? -9.102 27.172 -0.859 1 95.44 94 PHE A CA 1
ATOM 740 C C . PHE A 1 94 ? -8.094 27.531 0.228 1 95.44 94 PHE A C 1
ATOM 742 O O . PHE A 1 94 ? -8.367 28.375 1.082 1 95.44 94 PHE A O 1
ATOM 749 N N . MET A 1 95 ? -6.93 26.922 0.242 1 94.69 95 MET A N 1
ATOM 750 C CA . MET A 1 95 ? -5.832 27.172 1.173 1 94.69 95 MET A CA 1
ATOM 751 C C . MET A 1 95 ? -4.691 27.906 0.482 1 94.69 95 MET A C 1
ATOM 753 O O . MET A 1 95 ? -3.967 27.328 -0.326 1 94.69 95 MET A O 1
ATOM 757 N N . PRO A 1 96 ? -4.473 29.094 0.804 1 92.19 96 PRO A N 1
ATOM 758 C CA . PRO A 1 96 ? -3.572 29.953 0.033 1 92.19 96 PRO A CA 1
ATOM 759 C C . PRO A 1 96 ? -2.129 29.453 0.043 1 92.19 96 PRO A C 1
ATOM 761 O O . PRO A 1 96 ? -1.41 29.609 -0.948 1 92.19 96 PRO A O 1
ATOM 764 N N . HIS A 1 97 ? -1.646 28.875 1.151 1 92.56 97 HIS A N 1
ATOM 765 C CA . HIS A 1 97 ? -0.239 28.5 1.229 1 92.56 97 HIS A CA 1
ATOM 766 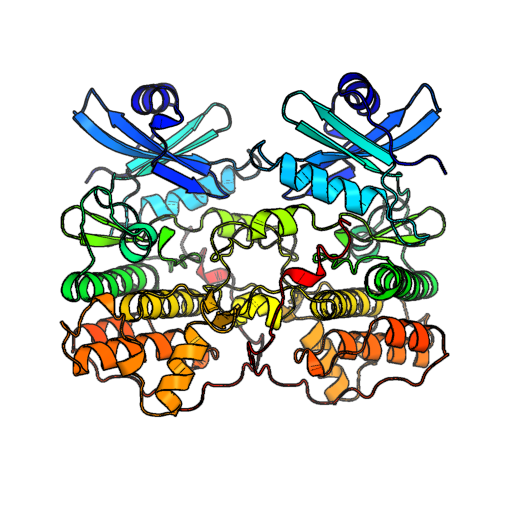C C . HIS A 1 97 ? -0.026 27.062 0.766 1 92.56 97 HIS A C 1
ATOM 768 O O . HIS A 1 97 ? 1.103 26.578 0.77 1 92.56 97 HIS A O 1
ATOM 774 N N . GLY A 1 98 ? -1.13 26.359 0.448 1 91.81 98 GLY A N 1
ATOM 775 C CA . GLY A 1 98 ? -1.021 25.031 -0.135 1 91.81 98 GLY A CA 1
ATOM 776 C C . GLY A 1 98 ? -0.688 23.969 0.884 1 91.81 98 GLY A C 1
ATOM 777 O O . GLY A 1 98 ? -1.026 24.094 2.062 1 91.81 98 GLY A O 1
ATOM 778 N N . SER A 1 99 ? -0.065 22.938 0.415 1 93.12 99 SER A N 1
ATOM 779 C CA . SER A 1 99 ? 0.15 21.75 1.242 1 93.12 99 SER A CA 1
ATOM 780 C C . SER A 1 99 ? 1.462 21.844 2.014 1 93.12 99 SER A C 1
ATOM 782 O O . SER A 1 99 ? 2.395 22.516 1.581 1 93.12 99 SER A O 1
ATOM 784 N N . LEU A 1 100 ? 1.508 21.141 3.07 1 95.25 100 LEU A N 1
ATOM 785 C CA . LEU A 1 100 ? 2.658 21.141 3.967 1 95.25 100 LEU A CA 1
ATOM 786 C C . LEU A 1 100 ? 3.889 20.562 3.277 1 95.25 100 LEU A C 1
ATOM 788 O O . LEU A 1 100 ? 5.004 21.062 3.475 1 95.25 100 LEU A O 1
ATOM 792 N N . ASP A 1 101 ? 3.738 19.5 2.467 1 92.62 101 ASP A N 1
ATOM 793 C CA . ASP A 1 101 ? 4.879 18.875 1.8 1 92.62 101 ASP A CA 1
ATOM 794 C C . ASP A 1 101 ? 5.559 19.859 0.85 1 92.62 101 ASP A C 1
ATOM 796 O O . ASP A 1 101 ? 6.789 19.906 0.771 1 92.62 101 ASP A O 1
ATOM 800 N N . ARG A 1 102 ? 4.793 20.656 0.215 1 89.06 102 ARG A N 1
ATOM 801 C CA . ARG A 1 102 ? 5.367 21.656 -0.673 1 89.06 102 ARG A CA 1
ATOM 802 C C . ARG A 1 102 ? 6.141 22.703 0.117 1 89.06 102 ARG A C 1
ATOM 804 O O . ARG A 1 102 ? 7.242 23.109 -0.279 1 89.06 102 ARG A O 1
ATOM 811 N N . MET A 1 103 ? 5.609 23.141 1.165 1 91.19 103 MET A N 1
ATOM 812 C CA . MET A 1 103 ? 6.238 24.172 1.989 1 91.19 103 MET A CA 1
ATOM 813 C C . MET A 1 103 ? 7.523 23.641 2.627 1 91.19 103 MET A C 1
ATOM 815 O O . MET A 1 103 ? 8.484 24.391 2.793 1 91.19 103 MET A O 1
ATOM 819 N N . LEU A 1 104 ? 7.551 22.375 2.943 1 92.44 104 LEU A N 1
ATOM 820 C CA . LEU A 1 104 ? 8.688 21.781 3.643 1 92.44 104 LEU A CA 1
ATOM 821 C C . LEU A 1 104 ? 9.805 21.438 2.666 1 92.44 104 LEU A C 1
ATOM 823 O O . LEU A 1 104 ? 10.984 21.562 2.992 1 92.44 104 LEU A O 1
ATOM 827 N N . TYR A 1 105 ? 9.484 20.984 1.433 1 88.75 105 TYR A N 1
ATOM 828 C CA . TYR A 1 105 ? 10.492 20.328 0.614 1 88.75 105 TYR A CA 1
ATOM 829 C C . TYR A 1 105 ? 10.734 21.109 -0.678 1 88.75 105 TYR A C 1
ATOM 831 O O . TYR A 1 105 ? 11.75 20.891 -1.353 1 88.75 105 TYR A O 1
ATOM 839 N N . GLU A 1 106 ? 9.836 21.594 -1.18 1 78.06 106 GLU A N 1
ATOM 840 C CA . GLU A 1 106 ? 10.039 22.297 -2.441 1 78.06 106 GLU A CA 1
ATOM 841 C C . GLU A 1 106 ? 10.75 23.625 -2.221 1 78.06 106 GLU A C 1
ATOM 843 O O . GLU A 1 106 ? 10.453 24.344 -1.256 1 78.06 106 GLU A O 1
ATOM 848 N N . GLU A 1 107 ? 12.141 23.484 -2.533 1 56.69 107 GLU A N 1
ATOM 849 C CA . GLU A 1 107 ? 12.977 24.688 -2.52 1 56.69 107 GLU A CA 1
ATOM 850 C C . GLU A 1 107 ? 12.258 25.859 -3.17 1 56.69 107 GLU A C 1
ATOM 852 O O . GLU A 1 107 ? 11.57 25.703 -4.18 1 56.69 107 GLU A O 1
ATOM 857 N N . GLY A 1 108 ? 11.953 27.047 -2.559 1 50.53 108 GLY A N 1
ATOM 858 C CA . GLY A 1 108 ? 11.586 28.359 -3.1 1 50.53 108 GLY A CA 1
ATOM 859 C C . GLY A 1 108 ? 10.109 28.469 -3.41 1 50.53 108 GLY A C 1
ATOM 860 O O . GLY A 1 108 ? 9.688 28.281 -4.551 1 50.53 108 GLY A O 1
ATOM 861 N N . SER A 1 109 ? 9.305 27.875 -2.496 1 48.66 109 SER A N 1
ATOM 862 C CA . SER A 1 109 ? 8.016 28.438 -2.902 1 48.66 109 SER A CA 1
ATOM 863 C C . SER A 1 109 ? 8.203 29.75 -3.65 1 48.66 109 SER A C 1
ATOM 865 O O . SER A 1 109 ? 9.203 30.453 -3.469 1 48.66 109 SER A O 1
ATOM 867 N N . GLU A 1 110 ? 7.637 29.688 -4.848 1 49.56 110 GLU A N 1
ATOM 868 C CA . GLU A 1 110 ? 7.711 30.969 -5.543 1 49.56 110 GLU A CA 1
ATOM 869 C C . GLU A 1 110 ? 7.906 32.125 -4.562 1 49.56 110 GLU A C 1
ATOM 871 O O . GLU A 1 110 ? 8.516 33.125 -4.906 1 49.56 110 GLU A O 1
ATOM 876 N N . ARG A 1 111 ? 7.492 32 -3.363 1 53.31 111 ARG A N 1
ATOM 877 C CA . ARG A 1 111 ? 7.391 33.219 -2.561 1 53.31 111 ARG A CA 1
ATOM 878 C C . ARG A 1 111 ? 8.523 33.281 -1.544 1 53.31 111 ARG A C 1
ATOM 880 O O . ARG A 1 111 ? 8.562 34.188 -0.716 1 53.31 111 ARG A O 1
ATOM 887 N N . GLY A 1 112 ? 9.445 32.219 -1.659 1 60.19 112 GLY A N 1
ATOM 888 C CA . GLY A 1 112 ? 10.555 32.406 -0.735 1 60.19 112 GLY A CA 1
ATOM 889 C C . GLY A 1 112 ? 10.18 32.125 0.708 1 60.19 112 GLY A C 1
ATOM 890 O O . GLY A 1 112 ? 10.906 32.5 1.629 1 60.19 112 GLY A O 1
ATOM 891 N N . ILE A 1 113 ? 8.977 31.594 0.943 1 69.12 113 ILE A N 1
ATOM 892 C CA . ILE A 1 113 ? 8.508 31.438 2.318 1 69.12 113 ILE A CA 1
ATOM 893 C C . ILE A 1 113 ? 8.969 30.094 2.869 1 69.12 113 ILE A C 1
ATOM 895 O O . ILE A 1 113 ? 8.75 29.062 2.244 1 69.12 113 ILE A O 1
ATOM 899 N N . PHE A 1 114 ? 9.734 30.109 3.9 1 82.31 114 PHE A N 1
ATOM 900 C CA . PHE A 1 114 ? 10.219 28.953 4.664 1 82.31 114 PHE A CA 1
ATOM 901 C C . PHE A 1 114 ? 9.453 28.812 5.973 1 82.31 114 PHE A C 1
ATOM 903 O O . PHE A 1 114 ? 9.156 29.812 6.637 1 82.31 114 PHE A O 1
ATOM 910 N N . LEU A 1 115 ? 9.031 27.594 6.266 1 92.94 115 LEU A N 1
ATOM 911 C CA . LEU A 1 115 ? 8.375 27.359 7.547 1 92.94 115 LEU A CA 1
ATOM 912 C C . LEU A 1 115 ? 9.367 27.516 8.695 1 92.94 115 LEU A C 1
ATOM 914 O O . LEU A 1 115 ? 10.266 26.688 8.859 1 92.94 115 LEU A O 1
ATOM 918 N N . ASN A 1 116 ? 9.203 28.562 9.422 1 94.25 116 ASN A N 1
ATOM 919 C CA . ASN A 1 116 ? 10.062 28.75 10.586 1 94.25 116 ASN A CA 1
ATOM 920 C C . ASN A 1 116 ? 9.602 27.875 11.758 1 94.25 116 ASN A C 1
ATOM 922 O O . ASN A 1 116 ? 8.641 27.125 11.641 1 94.25 116 ASN A O 1
ATOM 926 N N . TRP A 1 117 ? 10.297 27.953 12.82 1 96.5 117 TRP A N 1
ATOM 927 C CA . TRP A 1 117 ? 10.062 27.094 13.977 1 96.5 117 TRP A CA 1
ATOM 928 C C . TRP A 1 117 ? 8.656 27.281 14.516 1 96.5 117 TRP A C 1
ATOM 930 O O . TRP A 1 117 ? 7.957 26.312 14.805 1 96.5 117 TRP A O 1
ATOM 940 N N . ALA A 1 118 ? 8.234 28.469 14.602 1 96.56 118 ALA A N 1
ATOM 941 C CA . ALA A 1 118 ? 6.91 28.781 15.133 1 96.56 118 ALA A CA 1
ATOM 942 C C . ALA A 1 118 ? 5.816 28.156 14.273 1 96.56 118 ALA A C 1
ATOM 944 O O . ALA A 1 118 ? 4.848 27.594 14.789 1 96.56 118 ALA A O 1
ATOM 945 N N . HIS A 1 119 ? 5.945 28.281 12.961 1 96.69 119 HIS A N 1
ATOM 946 C CA . HIS A 1 119 ? 5 27.672 12.039 1 96.69 119 HIS A CA 1
ATOM 947 C C . HIS A 1 119 ? 4.934 26.156 12.242 1 96.69 119 HIS A C 1
ATOM 949 O O . HIS A 1 119 ? 3.846 25.578 12.227 1 96.69 119 HIS A O 1
ATOM 955 N N . ARG A 1 120 ? 6.051 25.562 12.438 1 97.62 120 ARG A N 1
ATOM 956 C CA . ARG A 1 120 ? 6.141 24.109 12.586 1 97.62 120 ARG A CA 1
ATOM 957 C C . ARG A 1 120 ? 5.477 23.656 13.883 1 97.62 120 ARG A C 1
ATOM 959 O O . ARG A 1 120 ? 4.723 22.688 13.891 1 97.62 120 ARG A O 1
ATOM 966 N N . GLN A 1 121 ? 5.734 24.391 14.938 1 97.75 121 GLN A N 1
ATOM 967 C CA . GLN A 1 121 ? 5.082 24.078 16.203 1 97.75 121 GLN A CA 1
ATOM 968 C C . GLN A 1 121 ? 3.568 24.234 16.094 1 97.75 121 GLN A C 1
ATOM 970 O O . GLN A 1 121 ? 2.816 23.375 16.562 1 97.75 121 GLN A O 1
ATOM 975 N N . LYS A 1 122 ? 3.221 25.297 15.492 1 98.06 122 LYS A N 1
ATOM 976 C CA . LYS A 1 122 ? 1.802 25.578 15.297 1 98.06 122 LYS A CA 1
ATOM 977 C C . LYS A 1 122 ? 1.126 24.469 14.5 1 98.06 122 LYS A C 1
ATOM 979 O O . LYS A 1 122 ? 0.004 24.062 14.812 1 98.06 122 LYS A O 1
ATOM 984 N N . THR A 1 123 ? 1.793 24 13.516 1 98.38 123 THR A N 1
ATOM 985 C CA . THR A 1 123 ? 1.286 22.906 12.688 1 98.38 123 THR A CA 1
ATOM 986 C C . THR A 1 123 ? 1.117 21.641 13.516 1 98.38 123 THR A C 1
ATOM 988 O O . THR A 1 123 ? 0.087 20.969 13.422 1 98.38 123 THR A O 1
ATOM 991 N N . ALA A 1 124 ? 2.119 21.328 14.32 1 98.75 124 ALA A N 1
ATOM 992 C CA . ALA A 1 124 ? 2.066 20.141 15.164 1 98.75 124 ALA A CA 1
ATOM 993 C C . ALA A 1 124 ? 0.86 20.188 16.094 1 98.75 124 ALA A C 1
ATOM 995 O O . ALA A 1 124 ? 0.111 19.219 16.203 1 98.75 124 ALA A O 1
ATOM 996 N N . VAL A 1 125 ? 0.656 21.297 16.688 1 98.75 125 VAL A N 1
ATOM 997 C CA . VAL A 1 125 ? -0.429 21.484 17.656 1 98.75 125 VAL A CA 1
ATOM 998 C C . VAL A 1 125 ? -1.772 21.438 16.922 1 98.75 125 VAL A C 1
ATOM 1000 O O . VAL A 1 125 ? -2.707 20.781 17.375 1 98.75 125 VAL A O 1
ATOM 1003 N N . GLY A 1 126 ? -1.873 22.141 15.852 1 98.69 126 GLY A N 1
ATOM 1004 C CA . GLY A 1 126 ? -3.107 22.172 15.078 1 98.69 126 GLY A CA 1
ATOM 1005 C C . GLY A 1 126 ? -3.543 20.812 14.594 1 98.69 126 GLY A C 1
ATOM 1006 O O . GLY A 1 126 ? -4.727 20.469 14.664 1 98.69 126 GLY A O 1
ATOM 1007 N N . LEU A 1 127 ? -2.615 20.047 14.109 1 98.62 127 LEU A N 1
ATOM 1008 C CA . LEU A 1 127 ? -2.922 18.703 13.633 1 98.62 127 LEU A CA 1
ATOM 1009 C C . LEU A 1 127 ? -3.385 17.812 14.781 1 98.62 127 LEU A C 1
ATOM 1011 O O . LEU A 1 127 ? -4.344 17.047 14.633 1 98.62 127 LEU A O 1
ATOM 1015 N N . ALA A 1 128 ? -2.691 17.891 15.914 1 98.81 128 ALA A N 1
ATOM 1016 C CA . ALA A 1 128 ? -3.125 17.141 17.078 1 98.81 128 ALA A CA 1
ATOM 1017 C C . ALA A 1 128 ? -4.543 17.531 17.5 1 98.81 128 ALA A C 1
ATOM 1019 O O . ALA A 1 128 ? -5.34 16.672 17.875 1 98.81 128 ALA A O 1
ATOM 1020 N N . SER A 1 129 ? -4.809 18.75 17.406 1 98.5 129 SER A N 1
ATOM 1021 C CA . SER A 1 129 ? -6.133 19.25 17.75 1 98.5 129 SER A CA 1
ATOM 1022 C C . SER A 1 129 ? -7.203 18.672 16.828 1 98.5 129 SER A C 1
ATOM 1024 O O . SER A 1 129 ? -8.242 18.203 17.297 1 98.5 129 SER A O 1
ATOM 1026 N N . SER A 1 130 ? -6.984 18.672 15.578 1 97.44 130 SER A N 1
ATOM 1027 C CA . SER A 1 130 ? -7.945 18.125 14.625 1 97.44 130 SER A CA 1
ATOM 1028 C C . SER A 1 130 ? -8.164 16.641 14.852 1 97.44 130 SER A C 1
ATOM 1030 O O . SER A 1 130 ? -9.289 16.156 14.789 1 97.44 130 SER A O 1
ATOM 1032 N N . LEU A 1 131 ? -7.105 15.922 15.125 1 97.19 131 LEU A N 1
ATOM 1033 C CA . LEU A 1 131 ? -7.23 14.484 15.359 1 97.19 131 LEU A CA 1
ATOM 1034 C C . LEU A 1 131 ? -7.965 14.211 16.672 1 97.19 131 LEU A C 1
ATOM 1036 O O . LEU A 1 131 ? -8.711 13.234 16.766 1 97.19 131 LEU A O 1
ATOM 1040 N N . THR A 1 132 ? -7.684 15.062 17.672 1 97.88 132 THR A N 1
ATOM 1041 C CA . THR A 1 132 ? -8.43 14.93 18.922 1 97.88 132 THR A CA 1
ATOM 1042 C C . THR A 1 132 ? -9.93 15.07 18.672 1 97.88 132 THR A C 1
ATOM 1044 O O . THR A 1 132 ? -10.727 14.289 19.203 1 97.88 132 THR A O 1
ATOM 1047 N N . TYR A 1 133 ? -10.289 16 17.906 1 96.06 133 TYR A N 1
ATOM 1048 C CA . TYR A 1 133 ? -11.688 16.219 17.531 1 96.06 133 TYR A CA 1
ATOM 1049 C C . TYR A 1 133 ? -12.242 14.984 16.812 1 96.06 133 TYR A C 1
ATOM 1051 O O . TYR A 1 133 ? -13.297 14.461 17.203 1 96.06 133 TYR A O 1
ATOM 1059 N N . LEU A 1 134 ? -11.578 14.414 15.836 1 92.88 134 LEU A N 1
ATOM 1060 C CA . LEU A 1 134 ? -12.039 13.289 15.031 1 92.88 134 LEU A CA 1
ATOM 1061 C C . LEU A 1 134 ? -12.164 12.031 15.891 1 92.88 134 LEU A C 1
ATOM 1063 O O . LEU A 1 134 ? -13.133 11.281 15.758 1 92.88 134 LEU A O 1
ATOM 1067 N N . HIS A 1 135 ? -11.195 11.883 16.766 1 94 135 HIS A N 1
ATOM 1068 C CA . HIS A 1 135 ? -11.125 10.633 17.516 1 94 135 HIS A CA 1
ATOM 1069 C C . HIS A 1 135 ? -12.031 10.664 18.734 1 94 135 HIS A C 1
ATOM 1071 O O . HIS A 1 135 ? -12.547 9.633 19.172 1 94 135 HIS A O 1
ATOM 1077 N N . HIS A 1 136 ? -12.242 11.898 19.297 1 93.12 136 HIS A N 1
ATOM 1078 C CA . HIS A 1 136 ? -12.789 11.875 20.656 1 93.12 136 HIS A CA 1
ATOM 1079 C C . HIS A 1 136 ? -13.961 12.844 20.797 1 93.12 136 HIS A C 1
ATOM 1081 O O . HIS A 1 136 ? -14.695 12.789 21.781 1 93.12 136 HIS A O 1
ATOM 1087 N N . GLU A 1 137 ? -14.156 13.672 19.906 1 91.81 137 GLU A N 1
ATOM 1088 C CA . GLU A 1 137 ? -15.125 14.734 20.156 1 91.81 137 GLU A CA 1
ATOM 1089 C C . GLU A 1 137 ? -16.297 14.641 19.188 1 91.81 137 GLU A C 1
ATOM 1091 O O . GLU A 1 137 ? -17.344 15.242 19.422 1 91.81 137 GLU A O 1
ATOM 1096 N N . CYS A 1 138 ? -16.141 13.945 18.172 1 85.06 138 CYS A N 1
ATOM 1097 C CA . CYS A 1 138 ? -17.25 13.711 17.25 1 85.06 138 CYS A CA 1
ATOM 1098 C C . CYS A 1 138 ? -18.203 12.656 17.797 1 85.06 138 CYS A C 1
ATOM 1100 O O . CYS A 1 138 ? -17.828 11.859 18.656 1 85.06 138 CYS A O 1
ATOM 1102 N N . GLU A 1 139 ? -19.422 12.711 17.312 1 80.94 139 GLU A N 1
ATOM 1103 C CA . GLU A 1 139 ? -20.406 11.719 17.734 1 80.94 139 GLU A CA 1
ATOM 1104 C C . GLU A 1 139 ? -19.938 10.305 17.391 1 80.94 139 GLU A C 1
ATOM 1106 O O . GLU A 1 139 ? -20.078 9.391 18.203 1 80.94 139 GLU A O 1
ATOM 1111 N N . GLN A 1 140 ? -19.469 10.266 16.266 1 76.88 140 GLN A N 1
ATOM 1112 C CA . GLN A 1 140 ? -18.828 9.016 15.867 1 76.88 140 GLN A CA 1
ATOM 1113 C C . GLN A 1 140 ? -17.344 9.211 15.594 1 76.88 140 GLN A C 1
ATOM 1115 O O . GLN A 1 140 ? -16.953 10.172 14.93 1 76.88 140 GLN A O 1
ATOM 1120 N N . LYS A 1 141 ? -16.641 8.266 16.188 1 86.31 141 LYS A N 1
ATOM 1121 C CA . LYS A 1 141 ? -15.195 8.297 15.961 1 86.31 141 LYS A CA 1
ATOM 1122 C C . LYS A 1 141 ? -14.875 8.219 14.469 1 86.31 141 LYS A C 1
ATOM 1124 O O . LYS A 1 141 ? -15.445 7.395 13.75 1 86.31 141 LYS A O 1
ATOM 1129 N N . VAL A 1 142 ? -14.055 9.07 14.062 1 86.5 142 VAL A N 1
ATOM 1130 C CA . VAL A 1 142 ? -13.633 9.086 12.664 1 86.5 142 VAL A CA 1
ATOM 1131 C C . VAL A 1 142 ? -12.133 8.812 12.57 1 86.5 142 VAL A C 1
ATOM 1133 O O . VAL A 1 142 ? -11.328 9.5 13.203 1 86.5 142 VAL A O 1
ATOM 1136 N N . ILE A 1 143 ? -11.758 7.777 11.844 1 88.44 143 ILE A N 1
ATOM 1137 C CA . ILE A 1 143 ? -10.359 7.5 11.523 1 88.44 143 ILE A CA 1
ATOM 1138 C C . ILE A 1 143 ? -10.008 8.117 10.172 1 88.44 143 ILE A C 1
ATOM 1140 O O . ILE A 1 143 ? -10.688 7.867 9.172 1 88.44 143 ILE A O 1
ATOM 1144 N N . HIS A 1 144 ? -9.047 8.961 10.086 1 87.25 144 HIS A N 1
ATOM 1145 C CA . HIS A 1 144 ? -8.711 9.68 8.859 1 87.25 144 HIS A CA 1
ATOM 1146 C C . HIS A 1 144 ? -8.109 8.742 7.82 1 87.25 144 HIS A C 1
ATOM 1148 O O . HIS A 1 144 ? -8.508 8.758 6.652 1 87.25 144 HIS A O 1
ATOM 1154 N N . ARG A 1 145 ? -6.992 7.949 8.242 1 86.12 145 ARG A N 1
ATOM 1155 C CA . ARG A 1 145 ? -6.414 6.832 7.5 1 86.12 145 ARG A CA 1
ATOM 1156 C C . ARG A 1 145 ? -5.371 7.324 6.5 1 86.12 145 ARG A C 1
ATOM 1158 O O . ARG A 1 145 ? -4.637 6.523 5.918 1 86.12 145 ARG A O 1
ATOM 1165 N N . ASP A 1 146 ? -5.234 8.625 6.371 1 87.75 146 ASP A N 1
ATOM 1166 C CA . ASP A 1 146 ? -4.293 9.117 5.367 1 87.75 146 ASP A CA 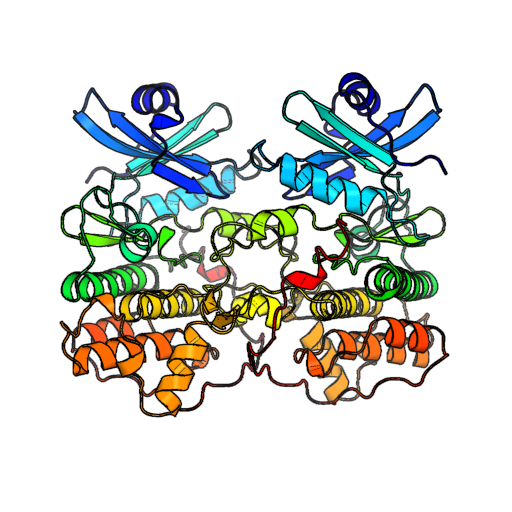1
ATOM 1167 C C . ASP A 1 146 ? -3.621 10.406 5.832 1 87.75 146 ASP A C 1
ATOM 1169 O O . ASP A 1 146 ? -3.576 11.391 5.09 1 87.75 146 ASP A O 1
ATOM 1173 N N . ILE A 1 147 ? -3.184 10.406 6.969 1 93.62 147 ILE A N 1
ATOM 1174 C CA . ILE A 1 147 ? -2.453 11.547 7.516 1 93.62 147 ILE A CA 1
ATOM 1175 C C . ILE A 1 147 ? -1.05 11.602 6.918 1 93.62 147 ILE A C 1
ATOM 1177 O O . ILE A 1 147 ? -0.27 10.656 7.07 1 93.62 147 ILE A O 1
ATOM 1181 N N . LYS A 1 148 ? -0.784 12.609 6.176 1 93.81 148 LYS A N 1
ATOM 1182 C CA . LYS A 1 148 ? 0.51 12.883 5.555 1 93.81 148 LYS A CA 1
ATOM 1183 C C . LYS A 1 148 ? 0.652 14.359 5.203 1 93.81 148 LYS A C 1
ATOM 1185 O O . LYS A 1 148 ? -0.333 15.094 5.203 1 93.81 148 LYS A O 1
ATOM 1190 N N . THR A 1 149 ? 1.803 14.766 4.895 1 95.25 149 THR A N 1
ATOM 1191 C CA . THR A 1 149 ? 2.082 16.188 4.711 1 95.25 149 THR A CA 1
ATOM 1192 C C . THR A 1 149 ? 1.358 16.719 3.48 1 95.25 149 THR A C 1
ATOM 1194 O O . THR A 1 149 ? 0.985 17.906 3.439 1 95.25 149 THR A O 1
ATOM 1197 N N . SER A 1 150 ? 1.043 15.883 2.494 1 91.5 150 SER A N 1
ATOM 1198 C CA . SER A 1 150 ? 0.362 16.359 1.293 1 91.5 150 SER A CA 1
ATOM 1199 C C . SER A 1 150 ? -1.124 16.578 1.552 1 91.5 150 SER A C 1
ATOM 1201 O O . SER A 1 150 ? -1.808 17.219 0.754 1 91.5 150 SER A O 1
ATOM 1203 N N . ASN A 1 151 ? -1.612 16.078 2.68 1 91.25 151 ASN A N 1
ATOM 1204 C CA . ASN A 1 151 ? -3.021 16.234 3.023 1 91.25 151 ASN A CA 1
ATOM 1205 C C . ASN A 1 151 ? -3.217 17.281 4.113 1 91.25 151 ASN A C 1
ATOM 1207 O O . ASN A 1 151 ? -4.316 17.438 4.645 1 91.25 151 ASN A O 1
ATOM 1211 N N . ILE A 1 152 ? -2.162 17.875 4.473 1 96.62 152 ILE A N 1
ATOM 1212 C CA . ILE A 1 152 ? -2.197 18.984 5.426 1 96.62 152 ILE A CA 1
ATOM 1213 C C . ILE A 1 152 ? -1.929 20.297 4.703 1 96.62 152 ILE A C 1
ATOM 1215 O O . ILE A 1 152 ? -0.839 20.516 4.16 1 96.62 152 ILE A O 1
ATOM 1219 N N . MET A 1 153 ? -2.912 21.188 4.781 1 96.19 153 MET A N 1
ATOM 1220 C CA . MET A 1 153 ? -2.787 22.484 4.117 1 96.19 153 MET A CA 1
ATOM 1221 C C . MET A 1 153 ? -2.547 23.594 5.133 1 96.19 153 MET A C 1
ATOM 1223 O O . MET A 1 153 ? -2.84 23.438 6.32 1 96.19 153 MET A O 1
ATOM 1227 N N . LEU A 1 154 ? -1.988 24.625 4.586 1 96.06 154 LEU A N 1
ATOM 1228 C CA . LEU A 1 154 ? -1.774 25.797 5.422 1 96.06 154 LEU A CA 1
ATOM 1229 C C . LEU A 1 154 ? -2.611 26.984 4.93 1 96.06 154 LEU A C 1
ATOM 1231 O O . LEU A 1 154 ? -2.592 27.312 3.742 1 96.06 154 LEU A O 1
ATOM 1235 N N . ASP A 1 155 ? -3.324 27.562 5.875 1 95.75 155 ASP A N 1
ATOM 1236 C CA . ASP A 1 155 ? -4.129 28.719 5.508 1 95.75 155 ASP A CA 1
ATOM 1237 C C . ASP A 1 155 ? -3.293 30 5.523 1 95.75 155 ASP A C 1
ATOM 1239 O O . ASP A 1 155 ? -2.066 29.938 5.621 1 95.75 155 ASP A O 1
ATOM 1243 N N . GLY A 1 156 ? -3.957 31.141 5.375 1 93.75 156 GLY A N 1
ATOM 1244 C CA . GLY A 1 156 ? -3.283 32.406 5.27 1 93.75 156 GLY A CA 1
ATOM 1245 C C . GLY A 1 156 ? -2.48 32.781 6.504 1 93.75 156 GLY A C 1
ATOM 1246 O O . GLY A 1 156 ? -1.529 33.562 6.43 1 93.75 156 GLY A O 1
ATOM 1247 N N . ASN A 1 157 ? -2.828 32.219 7.602 1 95.31 157 ASN A N 1
ATOM 1248 C CA . ASN A 1 157 ? -2.137 32.469 8.859 1 95.31 157 ASN A CA 1
ATOM 1249 C C . ASN A 1 157 ? -1.225 31.328 9.25 1 95.31 157 ASN A C 1
ATOM 1251 O O . ASN A 1 157 ? -0.815 31.219 10.406 1 95.31 157 ASN A O 1
ATOM 1255 N N . PHE A 1 158 ? -1.021 30.359 8.375 1 95.44 158 PHE A N 1
ATOM 1256 C CA . PHE A 1 158 ? -0.142 29.203 8.531 1 95.44 158 PHE A CA 1
ATOM 1257 C C . PHE A 1 158 ? -0.704 28.219 9.562 1 95.44 158 PHE A C 1
ATOM 1259 O O . PHE A 1 158 ? 0.051 27.516 10.219 1 95.44 158 PHE A O 1
ATOM 1266 N N . ASN A 1 159 ? -2.057 28.344 9.672 1 97.12 159 ASN A N 1
ATOM 1267 C CA . ASN A 1 159 ? -2.695 27.281 10.43 1 97.12 159 ASN A CA 1
ATOM 1268 C C . ASN A 1 159 ? -2.816 26 9.609 1 97.12 159 ASN A C 1
ATOM 1270 O O . ASN A 1 159 ? -3.182 26.047 8.43 1 97.12 159 ASN A O 1
ATOM 1274 N N . ALA A 1 160 ? -2.494 24.922 10.242 1 97.88 160 ALA A N 1
ATOM 1275 C CA . ALA A 1 160 ? -2.646 23.625 9.578 1 97.88 160 ALA A CA 1
ATOM 1276 C C . ALA A 1 160 ? -4.117 23.234 9.477 1 97.88 160 ALA A C 1
ATOM 1278 O O . ALA A 1 160 ? -4.863 23.328 10.453 1 97.88 160 ALA A O 1
ATOM 1279 N N . ARG A 1 161 ? -4.516 22.875 8.336 1 97.69 161 ARG A N 1
ATOM 1280 C CA . ARG A 1 161 ? -5.855 22.359 8.055 1 97.69 161 ARG A CA 1
ATOM 1281 C C . ARG A 1 161 ? -5.789 20.984 7.402 1 97.69 161 ARG A C 1
ATOM 1283 O O . ARG A 1 161 ? -5.258 20.828 6.301 1 97.69 161 ARG A O 1
ATOM 1290 N N . LEU A 1 162 ? -6.266 19.984 8.102 1 96.12 162 LEU A N 1
ATOM 1291 C CA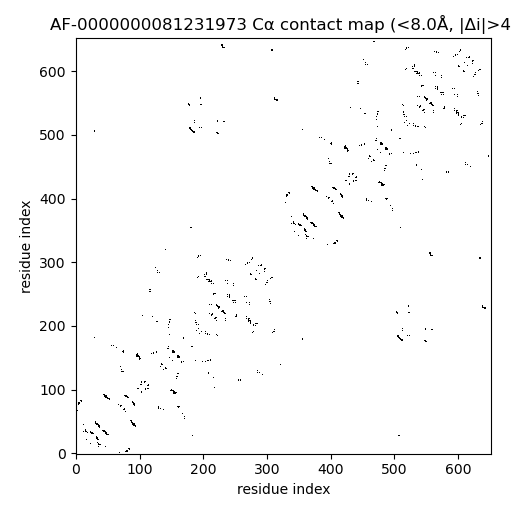 . LEU A 1 162 ? -6.254 18.609 7.617 1 96.12 162 LEU A CA 1
ATOM 1292 C C . LEU A 1 162 ? -7.387 18.375 6.625 1 96.12 162 LEU A C 1
ATOM 1294 O O . LEU A 1 162 ? -8.531 18.75 6.883 1 96.12 162 LEU A O 1
ATOM 1298 N N . GLY A 1 163 ? -7.02 17.922 5.48 1 90.38 163 GLY A N 1
ATOM 1299 C CA . GLY A 1 163 ? -8.008 17.609 4.461 1 90.38 163 GLY A CA 1
ATOM 1300 C C . GLY A 1 163 ? -7.848 16.219 3.889 1 90.38 163 GLY A C 1
ATOM 1301 O O . GLY A 1 163 ? -7.125 15.391 4.449 1 90.38 163 GLY A O 1
ATOM 1302 N N . ASP A 1 164 ? -8.703 15.914 2.906 1 80.69 164 ASP A N 1
ATOM 1303 C CA . ASP A 1 164 ? -8.688 14.672 2.137 1 80.69 164 ASP A CA 1
ATOM 1304 C C . ASP A 1 164 ? -8.992 13.469 3.025 1 80.69 164 ASP A C 1
ATOM 1306 O O . ASP A 1 164 ? -8.156 12.578 3.184 1 80.69 164 ASP A O 1
ATOM 1310 N N . PHE A 1 165 ? -10.117 13.453 3.535 1 74.38 165 PHE A N 1
ATOM 1311 C CA . PHE A 1 165 ? -10.555 12.344 4.375 1 74.38 165 PHE A CA 1
ATOM 1312 C C . PHE A 1 165 ? -10.711 11.07 3.553 1 74.38 165 PHE A C 1
ATOM 1314 O O . PHE A 1 165 ? -11.234 11.102 2.439 1 74.38 165 PHE A O 1
ATOM 1321 N N . GLY A 1 166 ? -9.828 10.156 3.734 1 60.06 166 GLY A N 1
ATOM 1322 C CA . GLY A 1 166 ? -9.633 8.867 3.084 1 60.06 166 GLY A CA 1
ATOM 1323 C C . GLY A 1 166 ? -10.938 8.203 2.688 1 60.06 166 GLY A C 1
ATOM 1324 O O . GLY A 1 166 ? -11.141 7.016 2.971 1 60.06 166 GLY A O 1
ATOM 1325 N N . LEU A 1 167 ? -11.859 8.922 2.191 1 55.81 167 LEU A N 1
ATOM 1326 C CA . LEU A 1 167 ? -13.133 8.359 1.756 1 55.81 167 LEU A CA 1
ATOM 1327 C C . LEU A 1 167 ? -12.922 7.133 0.876 1 55.81 167 LEU A C 1
ATOM 1329 O O . LEU A 1 167 ? -13.719 6.195 0.91 1 55.81 167 LEU A O 1
ATOM 1333 N N . ALA A 1 168 ? -11.906 7.137 0.131 1 51.19 168 ALA A N 1
ATOM 1334 C CA . ALA A 1 168 ? -11.656 6.023 -0.785 1 51.19 168 ALA A CA 1
ATOM 1335 C C . ALA A 1 168 ? -11.32 4.75 -0.019 1 51.19 168 ALA A C 1
ATOM 1337 O O . ALA A 1 168 ? -11.68 3.648 -0.441 1 51.19 168 ALA A O 1
ATOM 1338 N N . ARG A 1 169 ? -10.625 4.824 1.126 1 52.84 169 ARG A N 1
ATOM 1339 C CA . ARG A 1 169 ? -10.18 3.656 1.875 1 52.84 169 ARG A CA 1
ATOM 1340 C C . ARG A 1 169 ? -11.344 2.975 2.58 1 52.84 169 ARG A C 1
ATOM 1342 O O . ARG A 1 169 ? -11.336 1.758 2.777 1 52.84 169 ARG A O 1
ATOM 1349 N N . ILE A 1 170 ? -12.305 3.865 2.906 1 45.38 170 ILE A N 1
ATOM 1350 C CA . ILE A 1 170 ? -13.523 3.332 3.516 1 45.38 170 ILE A CA 1
ATOM 1351 C C . ILE A 1 170 ? -14.281 2.488 2.496 1 45.38 170 ILE A C 1
ATOM 1353 O O . ILE A 1 170 ? -14.883 1.471 2.848 1 45.38 170 ILE A O 1
ATOM 1357 N N . MET A 1 171 ? -14.125 2.891 1.287 1 43.25 171 MET A N 1
ATOM 1358 C CA . MET A 1 171 ? -14.891 2.238 0.229 1 43.25 171 MET A CA 1
ATOM 1359 C C . MET A 1 171 ? -14.289 0.883 -0.124 1 43.25 171 MET A C 1
ATOM 1361 O O . MET A 1 171 ? -15.008 -0.03 -0.542 1 43.25 171 MET A O 1
ATOM 1365 N N . GLU A 1 172 ? -13.086 0.865 0.006 1 44.84 172 GLU A N 1
ATOM 1366 C CA . GLU A 1 172 ? -12.43 -0.348 -0.472 1 44.84 172 GLU A CA 1
ATOM 1367 C C . GLU A 1 172 ? -12.633 -1.504 0.505 1 44.84 172 GLU A C 1
ATOM 1369 O O . GLU A 1 172 ? -12.398 -2.664 0.157 1 44.84 172 GLU A O 1
ATOM 1374 N N . HIS A 1 173 ? -13.188 -1.166 1.786 1 43.59 173 HIS A N 1
ATOM 1375 C CA . HIS A 1 173 ? -13.188 -2.211 2.805 1 43.59 173 HIS A CA 1
ATOM 1376 C C . HIS A 1 173 ? -14.188 -3.311 2.465 1 43.59 173 HIS A C 1
ATOM 1378 O O . HIS A 1 173 ? -14.102 -4.418 3 1 43.59 173 HIS A O 1
ATOM 1384 N N . ASP A 1 174 ? -15.25 -2.854 1.889 1 41.22 174 ASP A N 1
ATOM 1385 C CA . ASP A 1 174 ? -16.328 -3.836 1.953 1 41.22 174 ASP A CA 1
ATOM 1386 C C . ASP A 1 174 ? -16.047 -5.027 1.04 1 41.22 174 ASP A C 1
ATOM 1388 O O . ASP A 1 174 ? -16.812 -5.992 1.012 1 41.22 174 ASP A O 1
ATOM 1392 N N . LYS A 1 175 ? -15.203 -4.801 0.07 1 41.16 175 LYS A N 1
ATOM 1393 C CA . LYS A 1 175 ? -15.312 -6 -0.759 1 41.16 175 LYS A CA 1
ATOM 1394 C C . LYS A 1 175 ? -14.297 -7.055 -0.334 1 41.16 175 LYS A C 1
ATOM 1396 O O . LYS A 1 175 ? -13.852 -7.07 0.816 1 41.16 175 LYS A O 1
ATOM 1401 N N . SER A 1 176 ? -13.281 -7.391 -1.347 1 42.34 176 SER A N 1
ATOM 1402 C CA . SER A 1 176 ? -12.398 -8.555 -1.275 1 42.34 176 SER A CA 1
ATOM 1403 C C . SER A 1 176 ? -11.281 -8.336 -0.258 1 42.34 176 SER A C 1
ATOM 1405 O O . SER A 1 176 ? -10.703 -7.25 -0.182 1 42.34 176 SER A O 1
ATOM 1407 N N . PRO A 1 177 ? -11.281 -9.023 0.888 1 43.31 177 PRO A N 1
ATOM 1408 C CA . PRO A 1 177 ? -10.242 -9.023 1.924 1 43.31 177 PRO A CA 1
ATOM 1409 C C . PRO A 1 177 ? -8.867 -8.641 1.385 1 43.31 177 PRO A C 1
ATOM 1411 O O . PRO A 1 177 ? -8.008 -8.188 2.145 1 43.31 177 PRO A O 1
ATOM 1414 N N . VAL A 1 178 ? -8.617 -9.133 0.207 1 45.19 178 VAL A N 1
ATOM 1415 C CA . VAL A 1 178 ? -7.266 -8.867 -0.274 1 45.19 178 VAL A CA 1
ATOM 1416 C C . VAL A 1 178 ? -7.234 -7.539 -1.021 1 45.19 178 VAL A C 1
ATOM 1418 O O . VAL A 1 178 ? -7.809 -7.414 -2.107 1 45.19 178 VAL A O 1
ATOM 1421 N N . SER A 1 179 ? -7.387 -6.477 -0.22 1 51.5 179 SER A N 1
ATOM 1422 C CA . SER A 1 179 ? -7.504 -5.152 -0.828 1 51.5 179 SER A CA 1
ATOM 1423 C C . SER A 1 179 ? -6.148 -4.645 -1.308 1 51.5 179 SER A C 1
ATOM 1425 O O . SER A 1 179 ? -5.148 -4.754 -0.592 1 51.5 179 SER A O 1
ATOM 1427 N N . THR A 1 180 ? -6.051 -4.59 -2.641 1 56.09 180 THR A N 1
ATOM 1428 C CA . THR A 1 180 ? -4.965 -3.799 -3.217 1 56.09 180 THR A CA 1
ATOM 1429 C C . THR A 1 180 ? -4.871 -2.436 -2.539 1 56.09 180 THR A C 1
ATOM 1431 O O . THR A 1 180 ? -5.887 -1.767 -2.332 1 56.09 180 THR A O 1
ATOM 1434 N N . LEU A 1 181 ? -3.787 -2.398 -1.668 1 55.84 181 LEU A N 1
ATOM 1435 C CA . LEU A 1 181 ? -3.539 -1.062 -1.139 1 55.84 181 LEU A CA 1
ATOM 1436 C C . LEU A 1 181 ? -3.57 -0.021 -2.254 1 55.84 181 LEU A C 1
ATOM 1438 O O . LEU A 1 181 ? -2.689 -0.002 -3.117 1 55.84 181 LEU A O 1
ATOM 1442 N N . THR A 1 182 ? -4.758 0.427 -2.613 1 53.22 182 THR A N 1
ATOM 1443 C CA . THR A 1 182 ? -4.871 1.469 -3.629 1 53.22 182 THR A CA 1
ATOM 1444 C C . THR A 1 182 ? -4.664 2.85 -3.012 1 53.22 182 THR A C 1
ATOM 1446 O O . THR A 1 182 ? -4.531 3.842 -3.73 1 53.22 182 THR A O 1
ATOM 1449 N N . ALA A 1 183 ? -4.543 2.809 -1.657 1 57.59 183 ALA A N 1
ATOM 1450 C CA . ALA A 1 183 ? -4.535 4.168 -1.123 1 57.59 183 ALA A CA 1
ATOM 1451 C C . ALA A 1 183 ? -3.65 4.266 0.116 1 57.59 183 ALA A C 1
ATOM 1453 O O . ALA A 1 183 ? -4.109 4.023 1.234 1 57.59 183 ALA A O 1
ATOM 1454 N N . GLY A 1 184 ? -2.453 3.828 0.111 1 68.81 184 GLY A N 1
ATOM 1455 C CA . GLY A 1 184 ? -1.548 4.094 1.217 1 68.81 184 GLY A CA 1
ATOM 1456 C C . GLY A 1 184 ? -0.223 4.684 0.774 1 68.81 184 GLY A C 1
ATOM 1457 O O . GLY A 1 184 ? 0.225 4.445 -0.35 1 68.81 184 GLY A O 1
ATOM 1458 N N . THR A 1 185 ? 0.14 5.609 1.585 1 80 185 THR A N 1
ATOM 1459 C CA . THR A 1 185 ? 1.439 6.195 1.273 1 80 185 THR A CA 1
ATOM 1460 C C . THR A 1 185 ? 2.529 5.59 2.152 1 80 185 THR A C 1
ATOM 1462 O O . THR A 1 185 ? 2.469 5.684 3.381 1 80 185 THR A O 1
ATOM 1465 N N . MET A 1 186 ? 3.457 5.004 1.457 1 80.56 186 MET A N 1
ATOM 1466 C CA . MET A 1 186 ? 4.566 4.363 2.158 1 80.56 186 MET A CA 1
ATOM 1467 C C . MET A 1 186 ? 5.266 5.348 3.086 1 80.56 186 MET A C 1
ATOM 1469 O O . MET A 1 186 ? 5.488 6.504 2.719 1 80.56 186 MET A O 1
ATOM 1473 N N . GLY A 1 187 ? 5.652 4.938 4.199 1 86.94 187 GLY A N 1
ATOM 1474 C CA . GLY A 1 187 ? 6.332 5.75 5.195 1 86.94 187 GLY A CA 1
ATOM 1475 C C . GLY A 1 187 ? 5.406 6.262 6.281 1 86.94 187 GLY A C 1
ATOM 1476 O O . GLY A 1 187 ? 5.855 6.59 7.383 1 86.94 187 GLY A O 1
ATOM 1477 N N . TYR A 1 188 ? 4.117 6.32 5.875 1 91.75 188 TYR A N 1
ATOM 1478 C CA . TYR A 1 188 ? 3.16 6.844 6.844 1 91.75 188 TYR A CA 1
ATOM 1479 C C . TYR A 1 188 ? 2.312 5.723 7.434 1 91.75 188 TYR A C 1
ATOM 1481 O O . TYR A 1 188 ? 1.58 5.934 8.406 1 91.75 188 TYR A O 1
ATOM 1489 N N . LEU A 1 189 ? 2.416 4.574 6.863 1 87.56 189 LEU A N 1
ATOM 1490 C CA . LEU A 1 189 ? 1.533 3.475 7.238 1 87.56 189 LEU A CA 1
ATOM 1491 C C . LEU A 1 189 ? 2.039 2.777 8.5 1 87.56 189 LEU A C 1
ATOM 1493 O O . LEU A 1 189 ? 3.217 2.418 8.578 1 87.56 189 LEU A O 1
ATOM 1497 N N . ALA A 1 190 ? 1.102 2.574 9.359 1 89.38 190 ALA A N 1
ATOM 1498 C CA . ALA A 1 190 ? 1.438 1.89 10.602 1 89.38 190 ALA A CA 1
ATOM 1499 C C . ALA A 1 190 ? 1.702 0.406 10.359 1 89.38 190 ALA A C 1
ATOM 1501 O O . ALA A 1 190 ? 1.021 -0.227 9.555 1 89.38 190 ALA A O 1
ATOM 1502 N N . PRO A 1 191 ? 2.635 -0.11 11.117 1 86 191 PRO A N 1
ATOM 1503 C CA . PRO A 1 191 ? 2.967 -1.525 10.938 1 86 191 PRO A CA 1
ATOM 1504 C C . PRO A 1 191 ? 1.76 -2.443 11.125 1 86 191 PRO A C 1
ATOM 1506 O O . PRO A 1 191 ? 1.586 -3.396 10.359 1 86 191 PRO A O 1
ATOM 1509 N N . GLU A 1 192 ? 0.938 -2.211 12.086 1 84.12 192 GLU A N 1
ATOM 1510 C CA . GLU A 1 192 ? -0.195 -3.094 12.344 1 84.12 192 GLU A CA 1
ATOM 1511 C C . GLU A 1 192 ? -1.23 -3.004 11.227 1 84.12 192 GLU A C 1
ATOM 1513 O O . GLU A 1 192 ? -1.941 -3.973 10.953 1 84.12 192 GLU A O 1
ATOM 1518 N N . TYR A 1 193 ? -1.386 -1.911 10.664 1 84.19 193 TYR A N 1
ATOM 1519 C CA . TYR A 1 193 ? -2.275 -1.787 9.516 1 84.19 193 TYR A CA 1
ATOM 1520 C C . TYR A 1 193 ? -1.789 -2.645 8.352 1 84.19 193 TYR A C 1
ATOM 1522 O O . TYR A 1 193 ? -2.584 -3.326 7.699 1 84.19 193 TYR A O 1
ATOM 1530 N N . LEU A 1 194 ? -0.517 -2.549 8.148 1 77.94 194 LEU A N 1
ATOM 1531 C CA . LEU A 1 194 ? 0.1 -3.316 7.07 1 77.94 194 LEU A CA 1
ATOM 1532 C C . LEU A 1 194 ? -0.042 -4.812 7.32 1 77.94 194 LEU A C 1
ATOM 1534 O O . LEU A 1 194 ? -0.123 -5.602 6.371 1 77.94 194 LEU A O 1
ATOM 1538 N N . HIS A 1 195 ? -0.063 -5.113 8.539 1 77.69 195 HIS A N 1
ATOM 1539 C CA . HIS A 1 195 ? -0.088 -6.516 8.938 1 77.69 195 HIS A CA 1
ATOM 1540 C C . HIS A 1 195 ? -1.512 -7.062 8.938 1 77.69 195 HIS A C 1
ATOM 1542 O O . HIS A 1 195 ? -1.751 -8.18 8.469 1 77.69 195 HIS A O 1
ATOM 1548 N N . CYS A 1 196 ? -2.432 -6.219 9.438 1 76 196 CYS A N 1
ATOM 1549 C CA . CYS A 1 196 ? -3.773 -6.75 9.648 1 76 196 CYS A CA 1
ATOM 1550 C C . CYS A 1 196 ? -4.789 -6.043 8.758 1 76 196 CYS A C 1
ATOM 1552 O O . CYS A 1 196 ? -5.926 -6.492 8.625 1 76 196 CYS A O 1
ATOM 1554 N N . GLY A 1 197 ? -4.457 -4.918 8.266 1 73.94 197 GLY A N 1
ATOM 1555 C CA . GLY A 1 197 ? -5.34 -4.191 7.371 1 73.94 197 GLY A CA 1
ATOM 1556 C C . GLY A 1 197 ? -6.406 -3.396 8.102 1 73.94 197 GLY A C 1
ATOM 1557 O O . GLY A 1 197 ? -7.391 -2.965 7.5 1 73.94 197 GLY A O 1
ATOM 1558 N N . ILE A 1 198 ? -6.254 -3.289 9.383 1 78.19 198 ILE A N 1
ATOM 1559 C CA . ILE A 1 198 ? -7.266 -2.596 10.172 1 78.19 198 ILE A CA 1
ATOM 1560 C C . ILE A 1 198 ? -6.734 -1.231 10.609 1 78.19 198 ILE A C 1
ATOM 1562 O O . ILE A 1 198 ? -5.664 -1.14 11.219 1 78.19 198 ILE A O 1
ATOM 1566 N N . ALA A 1 199 ? -7.527 -0.263 10.281 1 84.44 199 ALA A N 1
ATOM 1567 C CA . ALA A 1 199 ? -7.184 1.09 10.711 1 84.44 199 ALA A CA 1
ATOM 1568 C C . ALA A 1 199 ? -7.867 1.436 12.031 1 84.44 199 ALA A C 1
ATOM 1570 O O . ALA A 1 199 ? -9.055 1.142 12.219 1 84.44 199 ALA A O 1
ATOM 1571 N N . THR A 1 200 ? -7.117 1.964 12.938 1 88.31 200 THR A N 1
ATOM 1572 C CA . THR A 1 200 ? -7.605 2.455 14.219 1 88.31 200 THR A CA 1
ATOM 1573 C C . THR A 1 200 ? -7.117 3.877 14.477 1 88.31 200 THR A C 1
ATOM 1575 O O . THR A 1 200 ? -6.434 4.465 13.633 1 88.31 200 THR A O 1
ATOM 1578 N N . GLU A 1 201 ? -7.531 4.398 15.586 1 94.12 201 GLU A N 1
ATOM 1579 C CA . GLU A 1 201 ? -7.008 5.711 15.961 1 94.12 201 GLU A CA 1
ATOM 1580 C C . GLU A 1 201 ? -5.488 5.676 16.109 1 94.12 201 GLU A C 1
ATOM 1582 O O . GLU A 1 201 ? -4.812 6.668 15.828 1 94.12 201 GLU A O 1
ATOM 1587 N N . LYS A 1 202 ? -4.98 4.5 16.422 1 95 202 LYS A N 1
ATOM 1588 C CA . LYS A 1 202 ? -3.541 4.363 16.625 1 95 202 LYS A CA 1
ATOM 1589 C C . LYS A 1 202 ? -2.789 4.441 15.305 1 95 202 LYS A C 1
ATOM 1591 O O . LYS A 1 202 ? -1.642 4.891 15.258 1 95 202 LYS A O 1
ATOM 1596 N N . THR A 1 203 ? -3.439 3.988 14.25 1 92.94 203 THR A N 1
ATOM 1597 C CA . THR A 1 203 ? -2.807 4.121 12.945 1 92.94 203 THR A CA 1
ATOM 1598 C C . THR A 1 203 ? -2.688 5.59 12.547 1 92.94 203 THR A C 1
ATOM 1600 O O . THR A 1 203 ? -1.676 6 11.977 1 92.94 203 THR A O 1
ATOM 1603 N N . ASP A 1 204 ? -3.73 6.402 12.914 1 94.94 204 ASP A N 1
ATOM 1604 C CA . ASP A 1 204 ? -3.654 7.844 12.703 1 94.94 204 ASP A CA 1
ATOM 1605 C C . ASP A 1 204 ? -2.523 8.461 13.523 1 94.94 204 ASP A C 1
ATOM 1607 O O . ASP A 1 204 ? -1.789 9.32 13.039 1 94.94 204 ASP A O 1
ATOM 1611 N N . VAL A 1 205 ? -2.445 7.992 14.672 1 98 205 VAL A N 1
ATOM 1612 C CA . VAL A 1 205 ? -1.435 8.516 15.586 1 98 205 VAL A CA 1
ATOM 1613 C C . VAL A 1 205 ? -0.04 8.203 15.047 1 98 205 VAL A C 1
ATOM 1615 O O . VAL A 1 205 ? 0.869 9.031 15.133 1 98 205 VAL A O 1
ATOM 1618 N N . PHE A 1 206 ? 0.095 7.02 14.508 1 97 206 PHE A N 1
ATOM 1619 C CA . PHE A 1 206 ? 1.365 6.672 13.883 1 97 206 PHE A CA 1
ATOM 1620 C C . PHE A 1 206 ? 1.71 7.664 12.773 1 97 206 PHE A C 1
ATOM 1622 O O . PHE A 1 206 ? 2.805 8.227 12.758 1 97 206 PHE A O 1
ATOM 1629 N N . SER A 1 207 ? 0.807 7.848 11.906 1 96.44 207 SER A N 1
ATOM 1630 C CA . SER A 1 207 ? 1.013 8.758 10.789 1 96.44 207 SER A CA 1
ATOM 1631 C C . SER A 1 207 ? 1.306 10.172 11.273 1 96.44 207 SER A C 1
ATOM 1633 O O . SER A 1 207 ? 2.15 10.867 10.703 1 96.44 207 SER A O 1
ATOM 1635 N N . TYR A 1 208 ? 0.615 10.594 12.352 1 98.56 208 TYR A N 1
ATOM 1636 C CA . TYR A 1 208 ? 0.893 11.875 12.984 1 98.56 208 TYR A CA 1
ATOM 1637 C C . TYR A 1 208 ? 2.35 11.961 13.422 1 98.56 208 TYR A C 1
ATOM 1639 O O . TYR A 1 208 ? 3.018 12.969 13.18 1 98.56 208 TYR A O 1
ATOM 1647 N N . GLY A 1 209 ? 2.768 10.93 14.055 1 98.75 209 GLY A N 1
ATOM 1648 C CA . GLY A 1 209 ? 4.148 10.906 14.508 1 98.75 209 GLY A CA 1
ATOM 1649 C C . GLY A 1 209 ? 5.148 11.086 13.375 1 98.75 209 GLY A C 1
ATOM 1650 O O . GLY A 1 209 ? 6.133 11.812 13.531 1 98.75 209 GLY A O 1
ATOM 1651 N N . VAL A 1 210 ? 4.883 10.445 12.297 1 98 210 VAL A N 1
ATOM 1652 C CA . VAL A 1 210 ? 5.758 10.562 11.133 1 98 210 VAL A CA 1
ATOM 1653 C C . VAL A 1 210 ? 5.77 12.008 10.641 1 98 210 VAL A C 1
ATOM 1655 O O . VAL A 1 210 ? 6.836 12.57 10.375 1 98 210 VAL A O 1
ATOM 1658 N N . VAL A 1 211 ? 4.652 12.641 10.562 1 98.56 211 VAL A N 1
ATOM 1659 C CA . VAL A 1 211 ? 4.535 14.023 10.117 1 98.56 211 VAL A CA 1
ATOM 1660 C C . VAL A 1 211 ? 5.305 14.938 11.062 1 98.56 211 VAL A C 1
ATOM 1662 O O . VAL A 1 211 ? 5.996 15.859 10.625 1 98.56 211 VAL A O 1
ATOM 1665 N N . ILE A 1 212 ? 5.168 14.672 12.344 1 98.75 212 ILE A N 1
ATOM 1666 C CA . ILE A 1 212 ? 5.848 15.484 13.344 1 98.75 212 ILE A CA 1
ATOM 1667 C C . ILE A 1 212 ? 7.355 15.391 13.148 1 98.75 212 ILE A C 1
ATOM 1669 O O . ILE A 1 212 ? 8.062 16.406 13.219 1 98.75 212 ILE A O 1
ATOM 1673 N N . LEU A 1 213 ? 7.805 14.227 12.883 1 98.69 213 LEU A N 1
ATOM 1674 C CA . LEU A 1 213 ? 9.234 14.062 12.633 1 98.69 213 LEU A CA 1
ATOM 1675 C C . LEU A 1 213 ? 9.648 14.773 11.352 1 98.69 213 LEU A C 1
ATOM 1677 O O . LEU A 1 213 ? 10.742 15.344 11.273 1 98.69 213 LEU A O 1
ATOM 1681 N N . GLU A 1 214 ? 8.797 14.742 10.375 1 97.88 214 GLU A N 1
ATOM 1682 C CA . GLU A 1 214 ? 9.078 15.508 9.164 1 97.88 214 GLU A CA 1
ATOM 1683 C C . GLU A 1 214 ? 9.203 17 9.477 1 97.88 214 GLU A C 1
ATOM 1685 O O . GLU A 1 214 ? 10.109 17.672 8.984 1 97.88 214 GLU A O 1
ATOM 1690 N N . LEU A 1 215 ? 8.289 17.484 10.281 1 97.94 215 LEU A N 1
ATOM 1691 C CA . LEU A 1 215 ? 8.281 18.906 10.664 1 97.94 215 LEU A CA 1
ATOM 1692 C C . LEU A 1 215 ? 9.578 19.266 11.375 1 97.94 215 LEU A C 1
ATOM 1694 O O . LEU A 1 215 ? 10.156 20.328 11.109 1 97.94 215 LEU A O 1
ATOM 1698 N N . ALA A 1 216 ? 9.984 18.375 12.219 1 98.44 216 ALA A N 1
ATOM 1699 C CA . ALA A 1 216 ? 11.156 18.656 13.047 1 98.44 216 ALA A CA 1
ATOM 1700 C C . ALA A 1 216 ? 12.445 18.516 12.234 1 98.44 216 ALA A C 1
ATOM 1702 O O . ALA A 1 216 ? 13.375 19.312 12.398 1 98.44 216 ALA A O 1
ATOM 1703 N N . CYS A 1 217 ? 12.484 17.547 11.289 1 97.62 217 CYS A N 1
ATOM 1704 C CA . CYS A 1 217 ? 13.742 17.125 10.68 1 97.62 217 CYS A CA 1
ATOM 1705 C C . CYS A 1 217 ? 13.875 17.688 9.273 1 97.62 217 CYS A C 1
ATOM 1707 O O . CYS A 1 217 ? 14.977 17.75 8.719 1 97.62 217 CYS A O 1
ATOM 1709 N N . GLY A 1 218 ? 12.711 17.984 8.68 1 94.88 218 GLY A N 1
ATOM 1710 C CA . GLY A 1 218 ? 12.75 18.422 7.289 1 94.88 218 GLY A CA 1
ATOM 1711 C C . GLY A 1 218 ? 13.156 17.312 6.332 1 94.88 218 GLY A C 1
ATOM 1712 O O . GLY A 1 218 ? 13.812 17.562 5.32 1 94.88 218 GLY A O 1
ATOM 1713 N N . LYS A 1 219 ? 12.898 16.109 6.723 1 94 219 LYS A N 1
ATOM 1714 C CA . LYS A 1 219 ? 13.203 14.938 5.918 1 94 219 LYS A CA 1
ATOM 1715 C C . LYS A 1 219 ? 11.953 14.117 5.629 1 94 219 LYS A C 1
ATOM 1717 O O . LYS A 1 219 ? 11.047 14.039 6.465 1 94 219 LYS A O 1
ATOM 1722 N N . ARG A 1 220 ? 11.938 13.586 4.449 1 92.38 220 ARG A N 1
ATOM 1723 C CA . ARG A 1 220 ? 10.797 12.758 4.082 1 92.38 220 ARG A CA 1
ATOM 1724 C C . ARG A 1 220 ? 10.805 11.438 4.852 1 92.38 220 ARG A C 1
ATOM 1726 O O . ARG A 1 220 ? 11.836 11.031 5.379 1 92.38 220 ARG A O 1
ATOM 1733 N N . PRO A 1 221 ? 9.641 10.805 4.957 1 93.38 221 PRO A N 1
ATOM 1734 C CA . PRO A 1 221 ? 9.555 9.57 5.738 1 93.38 221 PRO A CA 1
ATOM 1735 C C . PRO A 1 221 ? 10.531 8.5 5.254 1 93.38 221 PRO A C 1
ATOM 1737 O O . PRO A 1 221 ? 11.117 7.777 6.07 1 93.38 221 PRO A O 1
ATOM 1740 N N . ILE A 1 222 ? 10.586 8.391 3.986 1 87 222 ILE A N 1
ATOM 1741 C CA . ILE A 1 222 ? 11.555 7.508 3.342 1 87 222 ILE A CA 1
ATOM 1742 C C . ILE A 1 222 ? 12.359 8.297 2.307 1 87 222 ILE A C 1
ATOM 1744 O O . ILE A 1 222 ? 11.789 8.914 1.409 1 87 222 ILE A O 1
ATOM 1748 N N . GLU A 1 223 ? 13.578 8.258 2.469 1 84.75 223 GLU A N 1
ATOM 1749 C CA . GLU A 1 223 ? 14.367 9.023 1.512 1 84.75 223 GLU A CA 1
ATOM 1750 C C . GLU A 1 223 ? 15.773 8.43 1.361 1 84.75 223 GLU A C 1
ATOM 1752 O O . GLU A 1 223 ? 16.266 7.742 2.26 1 84.75 223 GLU A O 1
ATOM 1757 N N . LYS A 1 224 ? 16.266 8.711 0.191 1 80.75 224 LYS A N 1
ATOM 1758 C CA . LYS A 1 224 ? 17.641 8.281 -0.091 1 80.75 224 LYS A CA 1
ATOM 1759 C C . LYS A 1 224 ? 18.656 9.258 0.491 1 80.75 224 LYS A C 1
ATOM 1761 O O . LYS A 1 224 ? 18.547 10.469 0.272 1 80.75 224 LYS A O 1
ATOM 1766 N N . GLU A 1 225 ? 19.484 8.672 1.229 1 78.19 225 GLU A N 1
ATOM 1767 C CA . GLU A 1 225 ? 20.547 9.531 1.74 1 78.19 225 GLU A CA 1
ATOM 1768 C C . GLU A 1 225 ? 21.469 9.984 0.616 1 78.19 225 GLU A C 1
ATOM 1770 O O . GLU A 1 225 ? 21.938 9.172 -0.184 1 78.19 225 GLU A O 1
ATOM 1775 N N . PRO A 1 226 ? 21.656 11.203 0.565 1 75.19 226 PRO A N 1
ATOM 1776 C CA . PRO A 1 226 ? 22.438 11.742 -0.549 1 75.19 226 PRO A CA 1
ATOM 1777 C C . PRO A 1 226 ? 23.844 11.148 -0.628 1 75.19 226 PRO A C 1
ATOM 1779 O O . PRO A 1 226 ? 24.344 10.859 -1.722 1 75.19 226 PRO A O 1
ATOM 1782 N N . VAL A 1 227 ? 24.516 10.891 0.469 1 74.5 227 VAL A N 1
ATOM 1783 C CA . VAL A 1 227 ? 25.922 10.461 0.479 1 74.5 227 VAL A CA 1
ATOM 1784 C C . VAL A 1 227 ? 25.984 8.945 0.291 1 74.5 227 VAL A C 1
ATOM 1786 O O . VAL A 1 227 ? 26.609 8.461 -0.658 1 74.5 227 VAL A O 1
ATOM 1789 N N . SER A 1 228 ? 25.281 8.156 1.016 1 73.19 228 SER A N 1
ATOM 1790 C CA . SER A 1 228 ? 25.375 6.703 1.019 1 73.19 228 SER A CA 1
ATOM 1791 C C . SER A 1 228 ? 24.469 6.086 -0.038 1 73.19 228 SER A C 1
ATOM 1793 O O . SER A 1 228 ? 24.609 4.914 -0.387 1 73.19 228 SER A O 1
ATOM 1795 N N . GLN A 1 229 ? 23.5 6.91 -0.506 1 74.69 229 GLN A N 1
ATOM 1796 C CA . GLN A 1 229 ? 22.531 6.469 -1.506 1 74.69 229 GLN A CA 1
ATOM 1797 C C . GLN A 1 229 ? 21.656 5.336 -0.969 1 74.69 229 GLN A C 1
ATOM 1799 O O . GLN A 1 229 ? 21 4.629 -1.739 1 74.69 229 GLN A O 1
ATOM 1804 N N . LYS A 1 230 ? 21.75 5.23 0.34 1 76 230 LYS A N 1
ATOM 1805 C CA . LYS A 1 230 ? 20.891 4.23 0.986 1 76 230 LYS A CA 1
ATOM 1806 C C . LYS A 1 230 ? 19.547 4.82 1.364 1 76 230 LYS A C 1
ATOM 1808 O O . LYS A 1 230 ? 19.438 6.004 1.696 1 76 230 LYS A O 1
ATOM 1813 N N . MET A 1 231 ? 18.547 4.008 1.196 1 79.88 231 MET A N 1
ATOM 1814 C CA . MET A 1 231 ? 17.219 4.43 1.646 1 79.88 231 MET A CA 1
ATOM 1815 C C . MET A 1 231 ? 17.141 4.441 3.168 1 79.88 231 MET A C 1
ATOM 1817 O O . MET A 1 231 ? 17.562 3.484 3.822 1 79.88 231 MET A O 1
ATOM 1821 N N . VAL A 1 232 ? 16.688 5.535 3.658 1 84.38 232 VAL A N 1
ATOM 1822 C CA . VAL A 1 232 ? 16.609 5.707 5.105 1 84.38 232 VAL A CA 1
ATOM 1823 C C . VAL A 1 232 ? 15.156 5.973 5.516 1 84.38 232 VAL A C 1
ATOM 1825 O O . VAL A 1 232 ? 14.438 6.707 4.836 1 84.38 232 VAL A O 1
ATOM 1828 N N . ASN A 1 233 ? 14.805 5.27 6.551 1 90 233 ASN A N 1
ATOM 1829 C CA . ASN A 1 233 ? 13.523 5.535 7.199 1 90 233 ASN A CA 1
ATOM 1830 C C . ASN A 1 233 ? 13.656 6.598 8.289 1 90 233 ASN A C 1
ATOM 1832 O O . ASN A 1 233 ? 14.492 6.473 9.18 1 90 233 ASN A O 1
ATOM 1836 N N . LEU A 1 234 ? 12.883 7.566 8.203 1 94.56 234 LEU A N 1
ATOM 1837 C CA . LEU A 1 234 ? 12.992 8.727 9.078 1 94.56 234 LEU A CA 1
ATOM 1838 C C . LEU A 1 234 ? 12.844 8.328 10.539 1 94.56 234 LEU A C 1
ATOM 1840 O O . LEU A 1 234 ? 13.617 8.773 11.391 1 94.56 234 LEU A O 1
ATOM 1844 N N . VAL A 1 235 ? 11.844 7.488 10.836 1 94.94 235 VAL A N 1
ATOM 1845 C CA . VAL A 1 235 ? 11.594 7.062 12.211 1 94.94 235 VAL A CA 1
ATOM 1846 C C . VAL A 1 235 ? 12.812 6.328 12.758 1 94.94 235 VAL A C 1
ATOM 1848 O O . VAL A 1 235 ? 13.266 6.605 13.867 1 94.94 235 VAL A O 1
ATOM 1851 N N . ASP A 1 236 ? 13.383 5.496 12 1 92.12 236 ASP A N 1
ATOM 1852 C CA . ASP A 1 236 ? 14.57 4.746 12.398 1 92.12 236 ASP A CA 1
ATOM 1853 C C . ASP A 1 236 ? 15.758 5.68 12.609 1 92.12 236 ASP A C 1
ATOM 1855 O O . ASP A 1 236 ? 16.516 5.52 13.57 1 92.12 236 ASP A O 1
ATOM 1859 N N . TRP A 1 237 ? 15.891 6.547 11.695 1 93.38 237 TRP A N 1
ATOM 1860 C CA . TRP A 1 237 ? 17.016 7.477 11.742 1 93.38 237 TRP A CA 1
ATOM 1861 C C . TRP A 1 237 ? 16.969 8.305 13.023 1 93.38 237 TRP A C 1
ATOM 1863 O O . TRP A 1 237 ? 17.984 8.414 13.734 1 93.38 237 TRP A O 1
ATOM 1873 N N . VAL A 1 238 ? 15.859 8.883 13.289 1 97.25 238 VAL A N 1
ATOM 1874 C CA . VAL A 1 238 ? 15.719 9.719 14.477 1 97.25 238 VAL A CA 1
ATOM 1875 C C . VAL A 1 238 ? 15.906 8.859 15.734 1 97.25 238 VAL A C 1
ATOM 1877 O O . VAL A 1 238 ? 16.562 9.289 16.688 1 97.25 238 VAL A O 1
ATOM 1880 N N . TRP A 1 239 ? 15.312 7.695 15.719 1 96.12 239 TRP A N 1
ATOM 1881 C CA . TRP A 1 239 ? 15.461 6.809 16.875 1 96.12 239 TRP A CA 1
ATOM 1882 C C . TRP A 1 239 ? 16.922 6.445 17.094 1 96.12 239 TRP A C 1
ATOM 1884 O O . TRP A 1 239 ? 17.375 6.293 18.234 1 96.12 239 TRP A O 1
ATOM 1894 N N . GLY A 1 240 ? 17.609 6.211 15.992 1 94.56 240 GLY A N 1
ATOM 1895 C CA . GLY A 1 240 ? 19.047 5.965 16.094 1 94.56 240 GLY A CA 1
ATOM 1896 C C . GLY A 1 240 ? 19.797 7.09 16.781 1 94.56 240 GLY A C 1
ATOM 1897 O O . GLY A 1 240 ? 20.594 6.848 17.672 1 94.56 240 GLY A O 1
ATOM 1898 N N . LEU A 1 241 ? 19.578 8.273 16.359 1 96.81 241 LEU A N 1
ATOM 1899 C CA . LEU A 1 241 ? 20.203 9.445 16.969 1 96.81 241 LEU A CA 1
ATOM 1900 C C . LEU A 1 241 ? 19.828 9.547 18.438 1 96.81 241 LEU A C 1
ATOM 1902 O O . LEU A 1 241 ? 20.672 9.883 19.281 1 96.81 241 LEU A O 1
ATOM 1906 N N . TYR A 1 242 ? 18.562 9.266 18.719 1 97.06 242 TYR A N 1
ATOM 1907 C CA . TYR A 1 242 ? 18.109 9.281 20.109 1 97.06 242 TYR A CA 1
ATOM 1908 C C . TYR A 1 242 ? 18.906 8.289 20.953 1 97.06 242 TYR A C 1
ATOM 1910 O O . TYR A 1 242 ? 19.359 8.617 22.047 1 97.06 242 TYR A O 1
ATOM 1918 N N . GLY A 1 243 ? 19.031 7.086 20.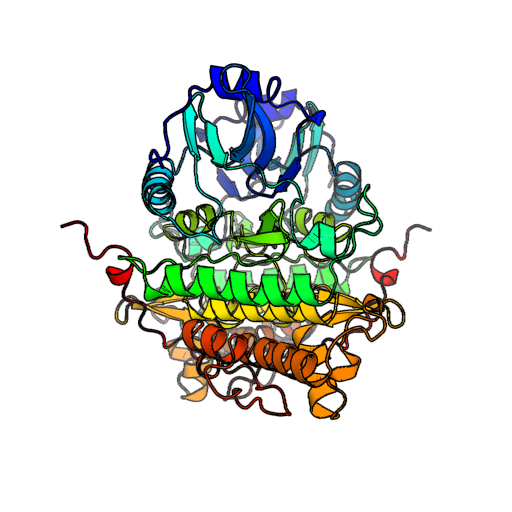438 1 95.69 243 GLY A N 1
ATOM 1919 C CA . GLY A 1 243 ? 19.797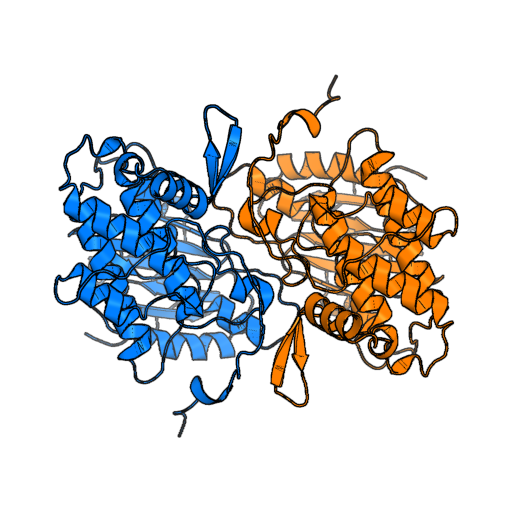 6.055 21.125 1 95.69 243 GLY A CA 1
ATOM 1920 C C . GLY A 1 243 ? 21.234 6.453 21.406 1 95.69 243 GLY A C 1
ATOM 1921 O O . GLY A 1 243 ? 21.812 6.02 22.406 1 95.69 243 GLY A O 1
ATOM 1922 N N . GLU A 1 244 ? 21.734 7.301 20.562 1 96.38 244 GLU A N 1
ATOM 1923 C CA . GLU A 1 244 ? 23.125 7.758 20.703 1 96.38 244 GLU A CA 1
ATOM 1924 C C . GLU A 1 244 ? 23.203 9 21.578 1 96.38 244 GLU A C 1
ATOM 1926 O O . GLU A 1 244 ? 24.297 9.531 21.812 1 96.38 244 GLU A O 1
ATOM 1931 N N . GLY A 1 245 ? 22.062 9.469 21.984 1 96 245 GLY A N 1
ATOM 1932 C CA . GLY A 1 245 ? 22.047 10.68 22.797 1 96 245 GLY A CA 1
ATOM 1933 C C . GLY A 1 245 ? 22.203 11.945 21.984 1 96 245 GLY A C 1
ATOM 1934 O O . GLY A 1 245 ? 22.578 12.992 22.516 1 96 245 GLY A O 1
ATOM 1935 N N . LYS A 1 246 ? 21.938 11.891 20.672 1 97.69 246 LYS A N 1
ATOM 1936 C CA . LYS A 1 246 ? 22.156 13.016 19.766 1 97.69 246 LYS A CA 1
ATOM 1937 C C . LYS A 1 246 ? 20.859 13.398 19.047 1 97.69 246 LYS A C 1
ATOM 1939 O O . LYS A 1 246 ? 20.891 13.703 17.844 1 97.69 246 LYS A O 1
ATOM 1944 N N . ILE A 1 247 ? 19.766 13.352 19.703 1 97.62 247 ILE A N 1
ATOM 1945 C CA . ILE A 1 247 ? 18.469 13.484 19.062 1 97.62 247 ILE A CA 1
ATOM 1946 C C . ILE A 1 247 ? 18.328 14.875 18.453 1 97.62 247 ILE A C 1
ATOM 1948 O O . ILE A 1 247 ? 17.688 15.047 17.406 1 97.62 247 ILE A O 1
ATOM 1952 N N . ILE A 1 248 ? 18.984 15.906 19.016 1 98 248 ILE A N 1
ATOM 1953 C CA . ILE A 1 248 ? 18.859 17.281 18.562 1 98 248 ILE A CA 1
ATOM 1954 C C . ILE A 1 248 ? 19.5 17.422 17.172 1 98 248 ILE A C 1
ATOM 1956 O O . ILE A 1 248 ? 19.125 18.312 16.406 1 98 248 ILE A O 1
ATOM 1960 N N . GLU A 1 249 ? 20.438 16.547 16.828 1 97.5 249 GLU A N 1
ATOM 1961 C CA . GLU A 1 249 ? 21.094 16.562 15.523 1 97.5 249 GLU A CA 1
ATOM 1962 C C . GLU A 1 249 ? 20.109 16.234 14.406 1 97.5 249 GLU A C 1
ATOM 1964 O O . GLU A 1 249 ? 20.391 16.469 13.227 1 97.5 249 GLU A O 1
ATOM 1969 N N . ALA A 1 250 ? 18.938 15.805 14.805 1 97.81 250 ALA A N 1
ATOM 1970 C CA . ALA A 1 250 ? 17.906 15.469 13.812 1 97.81 250 ALA A CA 1
ATOM 1971 C C . ALA A 1 250 ? 17.203 16.719 13.32 1 97.81 250 ALA A C 1
ATOM 1973 O O . ALA A 1 250 ? 16.484 16.672 12.312 1 97.81 250 ALA A O 1
ATOM 1974 N N . ALA A 1 251 ? 17.406 17.828 14 1 98.31 251 ALA A N 1
ATOM 1975 C CA . ALA A 1 251 ? 16.719 19.062 13.648 1 98.31 251 ALA A CA 1
ATOM 1976 C C . ALA A 1 251 ? 17.047 19.5 12.227 1 98.31 251 ALA A C 1
ATOM 1978 O O . ALA A 1 251 ? 18.188 19.359 11.781 1 98.31 251 ALA A O 1
ATOM 1979 N N . ASP A 1 252 ? 16.078 19.969 11.547 1 96.56 252 ASP A N 1
ATOM 1980 C CA . ASP A 1 252 ? 16.266 20.5 10.203 1 96.56 252 ASP A CA 1
ATOM 1981 C C . ASP A 1 252 ? 17.359 21.578 10.188 1 96.56 252 ASP A C 1
ATOM 1983 O O . ASP A 1 252 ? 17.219 22.609 10.844 1 96.56 252 ASP A O 1
ATOM 1987 N N . SER A 1 253 ? 18.312 21.359 9.43 1 94.62 253 SER A N 1
ATOM 1988 C CA . SER A 1 253 ? 19.438 22.297 9.391 1 94.62 253 SER A CA 1
ATOM 1989 C C . SER A 1 253 ? 19.016 23.656 8.844 1 94.62 253 SER A C 1
ATOM 1991 O O . SER A 1 253 ? 19.625 24.672 9.172 1 94.62 253 SER A O 1
ATOM 1993 N N . ARG A 1 254 ? 17.984 23.812 8.172 1 93.5 254 ARG A N 1
ATOM 1994 C CA . ARG A 1 254 ? 17.516 25.047 7.559 1 93.5 254 ARG A CA 1
ATOM 1995 C C . ARG A 1 254 ? 16.969 26 8.609 1 93.5 254 ARG A C 1
ATOM 1997 O O . ARG A 1 254 ? 16.797 27.203 8.344 1 93.5 254 ARG A O 1
ATOM 2004 N N . LEU A 1 255 ? 16.672 25.344 9.75 1 95.12 255 LEU A N 1
ATOM 2005 C CA . LEU A 1 255 ? 16.234 26.188 10.859 1 95.12 255 LEU A CA 1
ATOM 2006 C C . LEU A 1 255 ? 17.406 26.969 11.438 1 95.12 255 LEU A C 1
ATOM 2008 O O . LEU A 1 255 ? 17.203 27.922 12.195 1 95.12 255 LEU A O 1
ATOM 2012 N N . ASN A 1 256 ? 18.594 26.656 11.172 1 93.88 256 ASN A N 1
ATOM 2013 C CA . ASN A 1 256 ? 19.812 27.344 11.57 1 93.88 256 ASN A CA 1
ATOM 2014 C C . ASN A 1 256 ? 19.844 27.594 13.078 1 93.88 256 ASN A C 1
ATOM 2016 O O . ASN A 1 256 ? 20.156 28.703 13.523 1 93.88 256 ASN A O 1
ATOM 2020 N N . GLY A 1 257 ? 19.312 26.641 13.742 1 92.88 257 GLY A N 1
ATOM 2021 C CA . GLY A 1 257 ? 19.359 26.734 15.195 1 92.88 257 GLY A CA 1
ATOM 2022 C C . GLY A 1 257 ? 18.312 27.672 15.758 1 92.88 257 GLY A C 1
ATOM 2023 O O . GLY A 1 257 ? 18.297 27.938 16.969 1 92.88 257 GLY A O 1
ATOM 2024 N N . GLU A 1 258 ? 17.453 28.203 14.953 1 94.38 258 GLU A N 1
ATOM 2025 C CA . GLU A 1 258 ? 16.406 29.125 15.391 1 94.38 258 GLU A CA 1
ATOM 2026 C C . GLU A 1 258 ? 15.219 28.375 15.977 1 94.38 258 GLU A C 1
ATOM 2028 O O . GLU A 1 258 ? 14.094 28.5 15.492 1 94.38 258 GLU A O 1
ATOM 2033 N N . PHE A 1 259 ? 15.438 27.656 16.984 1 96.75 259 PHE A N 1
ATOM 2034 C CA . PHE A 1 259 ? 14.445 26.953 17.781 1 96.75 259 PHE A CA 1
ATOM 2035 C C . PHE A 1 259 ? 14.938 26.766 19.219 1 96.75 259 PHE A C 1
ATOM 2037 O O . PHE A 1 259 ? 16.125 26.906 19.484 1 96.75 259 PHE A O 1
ATOM 2044 N N . GLU A 1 260 ? 14.047 26.625 20.094 1 96.12 260 GLU A N 1
ATOM 2045 C CA . GLU A 1 260 ? 14.406 26.25 21.453 1 96.12 260 GLU A CA 1
ATOM 2046 C C . GLU A 1 260 ? 14.703 24.766 21.578 1 96.12 260 GLU A C 1
ATOM 2048 O O . GLU A 1 260 ? 13.859 23.922 21.25 1 96.12 260 GLU A O 1
ATOM 2053 N N . GLU A 1 261 ? 15.852 24.438 22.047 1 96.69 261 GLU A N 1
ATOM 2054 C CA . GLU A 1 261 ? 16.328 23.062 22.078 1 96.69 261 GLU A CA 1
ATOM 2055 C C . GLU A 1 261 ? 15.344 22.156 22.828 1 96.69 261 GLU A C 1
ATOM 2057 O O . GLU A 1 261 ? 15.062 21.047 22.391 1 96.69 261 GLU A O 1
ATOM 2062 N N . GLU A 1 262 ? 14.875 22.641 23.922 1 95.69 262 GLU A N 1
ATOM 2063 C CA . GLU A 1 262 ? 13.945 21.844 24.734 1 95.69 262 GLU A CA 1
ATOM 2064 C C . GLU A 1 262 ? 12.656 21.547 23.969 1 95.69 262 GLU A C 1
ATOM 2066 O O . GLU A 1 262 ? 12.117 20.453 24.047 1 95.69 262 GLU A O 1
ATOM 2071 N N . GLU A 1 263 ? 12.234 22.516 23.266 1 96.75 263 GLU A N 1
ATOM 2072 C CA . GLU A 1 263 ? 11.016 22.359 22.484 1 96.75 263 GLU A CA 1
ATOM 2073 C C . GLU A 1 263 ? 11.234 21.422 21.297 1 96.75 263 GLU A C 1
ATOM 2075 O O . GLU A 1 263 ? 10.352 20.641 20.953 1 96.75 263 GLU A O 1
ATOM 2080 N N . MET A 1 264 ? 12.383 21.547 20.734 1 97.94 264 MET A N 1
ATOM 2081 C CA . MET A 1 264 ? 12.742 20.625 19.656 1 97.94 264 MET A CA 1
ATOM 2082 C C . MET A 1 264 ? 12.812 19.188 20.156 1 97.94 264 MET A C 1
ATOM 2084 O O . MET A 1 264 ? 12.25 18.281 19.547 1 97.94 264 MET A O 1
ATOM 2088 N N . ARG A 1 265 ? 13.461 19.047 21.25 1 97.38 265 ARG A N 1
ATOM 2089 C CA . ARG A 1 265 ? 13.555 17.719 21.859 1 97.38 265 ARG A CA 1
ATOM 2090 C C . ARG A 1 265 ? 12.164 17.156 22.141 1 97.38 265 ARG A C 1
ATOM 2092 O O . ARG A 1 265 ? 11.891 15.984 21.859 1 97.38 265 ARG A O 1
ATOM 2099 N N . LYS A 1 266 ? 11.359 17.984 22.703 1 97.5 266 LYS A N 1
ATOM 2100 C CA . LYS A 1 266 ? 9.992 17.578 23 1 97.5 266 LYS A CA 1
ATOM 2101 C C . LYS A 1 266 ? 9.258 17.125 21.75 1 97.5 266 LYS A C 1
ATOM 2103 O O . LYS A 1 266 ? 8.609 16.078 21.734 1 97.5 266 LYS A O 1
ATOM 2108 N N . LEU A 1 267 ? 9.352 17.875 20.703 1 98.25 267 LEU A N 1
ATOM 2109 C CA . LEU A 1 267 ? 8.664 17.562 19.438 1 98.25 267 LEU A CA 1
ATOM 2110 C C . LEU A 1 267 ? 9.172 16.25 18.859 1 98.25 267 LEU A C 1
ATOM 2112 O O . LEU A 1 267 ? 8.375 15.414 18.438 1 98.25 267 LEU A O 1
ATOM 2116 N N . LEU A 1 268 ? 10.492 16.078 18.891 1 98.5 268 LEU A N 1
ATOM 2117 C CA . LEU A 1 268 ? 11.102 14.852 18.375 1 98.5 268 LEU A CA 1
ATOM 2118 C C . LEU A 1 268 ? 10.648 13.641 19.188 1 98.5 268 LEU A C 1
ATOM 2120 O O . LEU A 1 268 ? 10.312 12.602 18.625 1 98.5 268 LEU A O 1
ATOM 2124 N N . LEU A 1 269 ? 10.586 13.805 20.453 1 98.12 269 LEU A N 1
ATOM 2125 C CA . LEU A 1 269 ? 10.195 12.695 21.312 1 98.12 269 LEU A CA 1
ATOM 2126 C C . LEU A 1 269 ? 8.711 12.375 21.156 1 98.12 269 LEU A C 1
ATOM 2128 O O . LEU A 1 269 ? 8.312 11.211 21.203 1 98.12 269 LEU A O 1
ATOM 2132 N N . VAL A 1 270 ? 7.906 13.383 21.016 1 98.44 270 VAL A N 1
ATOM 2133 C CA . VAL A 1 270 ? 6.496 13.172 20.703 1 98.44 270 VAL A CA 1
ATOM 2134 C C . VAL A 1 270 ? 6.363 12.398 19.391 1 98.44 270 VAL A C 1
ATOM 2136 O O . VAL A 1 270 ? 5.598 11.438 19.312 1 98.44 270 VAL A O 1
ATOM 2139 N N . GLY A 1 271 ? 7.113 12.812 18.375 1 98.62 271 GLY A N 1
ATOM 2140 C CA . GLY A 1 271 ? 7.113 12.109 17.109 1 98.62 271 GLY A CA 1
ATOM 2141 C C . GLY A 1 271 ? 7.457 10.641 17.234 1 98.62 271 GLY A C 1
ATOM 2142 O O . GLY A 1 271 ? 6.758 9.781 16.703 1 98.62 271 GLY A O 1
ATOM 2143 N N . LEU A 1 272 ? 8.492 10.391 18.016 1 98 272 LEU A N 1
ATOM 2144 C CA . LEU A 1 272 ? 8.93 9.008 18.203 1 98 272 LEU A CA 1
ATOM 2145 C C . LEU A 1 272 ? 7.887 8.211 18.969 1 98 272 LEU A C 1
ATOM 2147 O O . LEU A 1 272 ? 7.609 7.059 18.641 1 98 272 LEU A O 1
ATOM 2151 N N . SER A 1 273 ? 7.324 8.812 19.969 1 97.81 273 SER A N 1
ATOM 2152 C CA . SER A 1 273 ? 6.312 8.125 20.766 1 97.81 273 SER A CA 1
ATOM 2153 C C . SER A 1 273 ? 5.105 7.75 19.922 1 97.81 273 SER A C 1
ATOM 2155 O O . SER A 1 273 ? 4.602 6.629 20.016 1 97.81 273 SER A O 1
ATOM 2157 N N . CYS A 1 274 ? 4.684 8.625 19.109 1 98.44 274 CYS A N 1
ATOM 2158 C CA . CYS A 1 274 ? 3.521 8.398 18.25 1 98.44 274 CYS A CA 1
ATOM 2159 C C . CYS A 1 274 ? 3.844 7.391 17.156 1 98.44 274 CYS A C 1
ATOM 2161 O O . CYS A 1 274 ? 2.986 6.594 16.766 1 98.44 274 CYS A O 1
ATOM 2163 N N . ALA A 1 275 ? 5.051 7.414 16.672 1 97 275 ALA A N 1
ATOM 2164 C CA . ALA A 1 275 ? 5.461 6.535 15.586 1 97 275 ALA A CA 1
ATOM 2165 C C . ALA A 1 275 ? 6.031 5.227 16.109 1 97 275 ALA A C 1
ATOM 2167 O O . ALA A 1 275 ? 6.762 4.527 15.406 1 97 275 ALA A O 1
ATOM 2168 N N . ASN A 1 276 ? 5.781 4.977 17.375 1 94.5 276 ASN A N 1
ATOM 2169 C CA . ASN A 1 276 ? 6.191 3.705 17.969 1 94.5 276 ASN A CA 1
ATOM 2170 C C . ASN A 1 276 ? 5.68 2.521 17.141 1 94.5 276 ASN A C 1
ATOM 2172 O O . ASN A 1 276 ? 4.492 2.455 16.828 1 94.5 276 ASN A O 1
ATOM 2176 N N . PRO A 1 277 ? 6.578 1.633 16.781 1 89.88 277 PRO A N 1
ATOM 2177 C CA . PRO A 1 277 ? 6.129 0.472 16 1 89.88 277 PRO A CA 1
ATOM 2178 C C . PRO A 1 277 ? 5.105 -0.377 16.75 1 89.88 277 PRO A C 1
ATOM 2180 O O . PRO A 1 277 ? 4.289 -1.057 16.141 1 89.88 277 PRO A O 1
ATOM 2183 N N . ASP A 1 278 ? 5.188 -0.379 18 1 88.19 278 ASP A N 1
ATOM 2184 C CA . ASP A 1 278 ? 4.203 -1.049 18.844 1 88.19 278 ASP A CA 1
ATOM 2185 C C . ASP A 1 278 ? 3.008 -0.138 19.125 1 88.19 278 ASP A C 1
ATOM 2187 O O . ASP A 1 278 ? 3.139 0.862 19.844 1 88.19 278 ASP A O 1
ATOM 2191 N N . ASP A 1 279 ? 1.893 -0.515 18.625 1 90.62 279 ASP A N 1
ATOM 2192 C CA . ASP A 1 279 ? 0.711 0.335 18.734 1 90.62 279 ASP A CA 1
ATOM 2193 C C . ASP A 1 279 ? 0.301 0.511 20.188 1 90.62 279 ASP A C 1
ATOM 2195 O O . ASP A 1 279 ? -0.256 1.546 20.562 1 90.62 279 ASP A O 1
ATOM 2199 N N . THR A 1 280 ? 0.584 -0.454 21.047 1 89.69 280 THR A N 1
ATOM 2200 C CA . THR A 1 280 ? 0.203 -0.375 22.453 1 89.69 280 THR A CA 1
ATOM 2201 C C . THR A 1 280 ? 1.038 0.674 23.172 1 89.69 280 THR A C 1
ATOM 2203 O O . THR A 1 280 ? 0.636 1.176 24.234 1 89.69 280 THR A O 1
ATOM 2206 N N . GLY A 1 281 ? 2.154 0.98 22.625 1 92.5 281 GLY A N 1
ATOM 2207 C CA . GLY A 1 281 ? 3.027 1.974 23.234 1 92.5 281 GLY A CA 1
ATOM 2208 C C . GLY A 1 281 ? 2.74 3.387 22.766 1 92.5 281 GLY A C 1
ATOM 2209 O O . GLY A 1 281 ? 3.338 4.344 23.266 1 92.5 281 GLY A O 1
ATOM 2210 N N . ARG A 1 282 ? 1.83 3.557 21.859 1 96.19 282 ARG A N 1
ATOM 2211 C CA . ARG A 1 282 ? 1.516 4.879 21.328 1 96.19 282 ARG A CA 1
ATOM 2212 C C . ARG A 1 282 ? 0.514 5.602 22.219 1 96.19 282 ARG A C 1
ATOM 2214 O O . ARG A 1 282 ? -0.425 4.988 22.734 1 96.19 282 ARG A O 1
ATOM 2221 N N . PRO A 1 283 ? 0.677 6.863 22.406 1 97.56 283 PRO A N 1
ATOM 2222 C CA . PRO A 1 283 ? -0.282 7.637 23.203 1 97.56 283 PRO A CA 1
ATOM 2223 C C . PRO A 1 283 ? -1.574 7.93 22.438 1 97.56 283 PRO A C 1
ATOM 2225 O O . PRO A 1 283 ? -1.62 7.797 21.219 1 97.56 283 PRO A O 1
ATOM 2228 N N . ALA A 1 284 ? -2.611 8.242 23.25 1 96.94 284 ALA A N 1
ATOM 2229 C CA . ALA A 1 284 ? -3.775 8.867 22.625 1 96.94 284 ALA A CA 1
ATOM 2230 C C . ALA A 1 284 ? -3.443 10.266 22.125 1 96.94 284 ALA A C 1
ATOM 2232 O O . ALA A 1 284 ? -2.65 10.984 22.75 1 96.94 284 ALA A O 1
ATOM 2233 N N . ILE A 1 285 ? -4.074 10.672 21.078 1 98.44 285 ILE A N 1
ATOM 2234 C CA . ILE A 1 285 ? -3.75 11.961 20.484 1 98.44 285 ILE A CA 1
ATOM 2235 C C . ILE A 1 285 ? -4.109 13.086 21.453 1 98.44 285 ILE A C 1
ATOM 2237 O O . ILE A 1 285 ? -3.447 14.125 21.484 1 98.44 285 ILE A O 1
ATOM 2241 N N . ARG A 1 286 ? -5.141 12.859 22.234 1 97.56 286 ARG A N 1
ATOM 2242 C CA . ARG A 1 286 ? -5.508 13.859 23.234 1 97.56 286 ARG A CA 1
ATOM 2243 C C . ARG A 1 286 ? -4.348 14.125 24.188 1 97.56 286 ARG A C 1
ATOM 2245 O O . ARG A 1 286 ? -4.086 15.281 24.547 1 97.56 286 ARG A O 1
ATOM 2252 N N . ARG A 1 287 ? -3.719 13.078 24.594 1 98 287 ARG A N 1
ATOM 2253 C CA . ARG A 1 287 ? -2.551 13.211 25.469 1 98 287 ARG A CA 1
ATOM 2254 C C . ARG A 1 287 ? -1.43 13.969 24.766 1 98 287 ARG A C 1
ATOM 2256 O O . ARG A 1 287 ? -0.755 14.797 25.375 1 98 287 ARG A O 1
ATOM 2263 N N . VAL A 1 288 ? -1.229 13.734 23.562 1 98.62 288 VAL A N 1
ATOM 2264 C CA . VAL A 1 288 ? -0.214 14.406 22.75 1 98.62 288 VAL A CA 1
ATOM 2265 C C . VAL A 1 288 ? -0.495 15.906 22.719 1 98.62 288 VAL A C 1
ATOM 2267 O O . VAL A 1 288 ? 0.409 16.719 22.938 1 98.62 288 VAL A O 1
ATOM 2270 N N . LEU A 1 289 ? -1.754 16.234 22.484 1 98.5 289 LEU A N 1
ATOM 2271 C CA . LEU A 1 289 ? -2.154 17.641 22.438 1 98.5 289 LEU A CA 1
ATOM 2272 C C . LEU A 1 289 ? -1.864 18.312 23.781 1 98.5 289 LEU A C 1
ATOM 2274 O O . LEU A 1 289 ? -1.347 19.438 23.812 1 98.5 289 LEU A O 1
ATOM 2278 N N . GLN A 1 290 ? -2.129 17.641 24.812 1 98.25 290 GLN A N 1
ATOM 2279 C CA . GLN A 1 290 ? -1.875 18.172 26.141 1 98.25 290 GLN A CA 1
ATOM 2280 C C . GLN A 1 290 ? -0.383 18.391 26.375 1 98.25 290 GLN A C 1
ATOM 2282 O O . GLN A 1 290 ? 0.017 19.391 26.969 1 98.25 290 GLN A O 1
ATOM 2287 N N . ILE A 1 291 ? 0.417 17.5 25.922 1 98.06 291 ILE A N 1
ATOM 2288 C CA . ILE A 1 291 ? 1.864 17.594 26.078 1 98.06 291 ILE A CA 1
ATOM 2289 C C . ILE A 1 291 ? 2.381 18.797 25.281 1 98.06 291 ILE A C 1
ATOM 2291 O O . ILE A 1 291 ? 3.156 19.609 25.797 1 98.06 291 ILE A O 1
ATOM 2295 N N . LEU A 1 292 ? 1.903 18.938 24.094 1 97.94 292 LEU A N 1
ATOM 2296 C CA . LEU A 1 292 ? 2.361 20.031 23.234 1 97.94 292 LEU A CA 1
ATOM 2297 C C . LEU A 1 292 ? 1.938 21.375 23.797 1 97.94 292 LEU A C 1
ATOM 2299 O O . LEU A 1 292 ? 2.646 22.375 23.625 1 97.94 292 LEU A O 1
ATOM 2303 N N . ASN A 1 293 ? 0.81 21.359 24.531 1 96.88 293 ASN A N 1
ATOM 2304 C CA . ASN A 1 293 ? 0.302 22.578 25.125 1 96.88 293 ASN A CA 1
ATOM 2305 C C . ASN A 1 293 ? 0.908 22.828 26.5 1 96.88 293 ASN A C 1
ATOM 2307 O O . ASN A 1 293 ? 0.562 23.812 27.172 1 96.88 293 ASN A O 1
ATOM 2311 N N . GLY A 1 294 ? 1.712 21.922 26.953 1 95.12 294 GLY A N 1
ATOM 2312 C CA . GLY A 1 294 ? 2.336 22.094 28.266 1 95.12 294 GLY A CA 1
ATOM 2313 C C . GLY A 1 294 ? 1.415 21.719 29.406 1 95.12 294 GLY A C 1
ATOM 2314 O O . GLY A 1 294 ? 1.636 22.141 30.547 1 95.12 294 GLY A O 1
ATOM 2315 N N . GLU A 1 295 ? 0.431 20.922 29.078 1 96.44 295 GLU A N 1
ATOM 2316 C CA . GLU A 1 295 ? -0.571 20.562 30.078 1 96.44 295 GLU A CA 1
ATOM 2317 C C . GLU A 1 295 ? -0.302 19.172 30.656 1 96.44 295 GLU A C 1
ATOM 2319 O O . GLU A 1 295 ? -0.972 18.75 31.609 1 96.44 295 GLU A O 1
ATOM 2324 N N . ALA A 1 296 ? 0.587 18.469 30.109 1 95.06 296 ALA A N 1
ATOM 2325 C CA . ALA A 1 296 ? 0.935 17.125 30.562 1 95.06 296 ALA A CA 1
ATOM 2326 C C . ALA A 1 296 ? 2.432 16.859 30.406 1 95.06 296 ALA A C 1
ATOM 2328 O O . ALA A 1 296 ? 3.102 17.516 29.609 1 95.06 296 ALA A O 1
ATOM 2329 N N . GLU A 1 297 ? 2.926 15.953 31.141 1 92.38 297 GLU A N 1
ATOM 2330 C CA . GLU A 1 297 ? 4.336 15.578 31.078 1 92.38 297 GLU A CA 1
ATOM 2331 C C . GLU A 1 297 ? 4.637 14.773 29.812 1 92.38 297 GLU A C 1
ATOM 2333 O O . GLU A 1 297 ? 3.775 14.047 29.312 1 92.38 297 GLU A O 1
ATOM 2338 N N . PRO A 1 298 ? 5.875 14.922 29.391 1 89.62 298 PRO A N 1
ATOM 2339 C CA . PRO A 1 298 ? 6.273 14.156 28.203 1 89.62 298 PRO A CA 1
ATOM 2340 C C . PRO A 1 298 ? 6.223 12.648 28.438 1 89.62 298 PRO A C 1
ATOM 2342 O O . PRO A 1 298 ? 6.332 12.188 29.578 1 89.62 298 PRO A O 1
ATOM 2345 N N . ILE A 1 299 ? 5.965 11.969 27.406 1 88.81 299 ILE A N 1
ATOM 2346 C CA . ILE A 1 299 ? 5.93 10.508 27.469 1 88.81 299 ILE A CA 1
ATOM 2347 C C . ILE A 1 299 ? 7.344 9.953 27.344 1 88.81 299 ILE A C 1
ATOM 2349 O O . ILE A 1 299 ? 8.156 10.469 26.562 1 88.81 299 ILE A O 1
ATOM 2353 N N . ALA A 1 300 ? 7.578 8.898 28.062 1 90.56 300 ALA A N 1
ATOM 2354 C CA . ALA A 1 300 ? 8.883 8.242 28 1 90.56 300 ALA A CA 1
ATOM 2355 C C . ALA A 1 300 ? 9.023 7.449 26.703 1 90.56 300 ALA A C 1
ATOM 2357 O O . ALA A 1 300 ? 8.109 6.719 26.312 1 90.56 300 ALA A O 1
ATOM 2358 N N . VAL A 1 301 ? 10.094 7.66 26.047 1 94.44 301 VAL A N 1
ATOM 2359 C CA . VAL A 1 301 ? 10.43 6.93 24.828 1 94.44 301 VAL A CA 1
ATOM 2360 C C . VAL A 1 301 ? 11.664 6.062 25.078 1 94.44 301 VAL A C 1
ATOM 2362 O O . VAL A 1 301 ? 12.68 6.547 25.578 1 94.44 301 VAL A O 1
ATOM 2365 N N . PRO A 1 302 ? 11.57 4.773 24.828 1 92.62 302 PRO A N 1
ATOM 2366 C CA . PRO A 1 302 ? 12.773 3.951 24.984 1 92.62 302 PRO A CA 1
ATOM 2367 C C . PRO A 1 302 ? 13.906 4.359 24.047 1 92.62 302 PRO A C 1
ATOM 2369 O O . PRO A 1 302 ? 13.648 4.766 22.922 1 92.62 302 PRO A O 1
ATOM 2372 N N . ARG A 1 303 ? 15.117 4.223 24.516 1 91.88 303 ARG A N 1
ATOM 2373 C CA . ARG A 1 303 ? 16.281 4.59 23.703 1 91.88 303 ARG A CA 1
ATOM 2374 C C . ARG A 1 303 ? 16.438 3.652 22.516 1 91.88 303 ARG A C 1
ATOM 2376 O O . ARG A 1 303 ? 16.859 4.078 21.438 1 91.88 303 ARG A O 1
ATOM 2383 N N . LYS A 1 304 ? 16.109 2.396 22.781 1 88 304 LYS A N 1
ATOM 2384 C CA . LYS A 1 304 ? 16.125 1.425 21.703 1 88 304 LYS A CA 1
ATOM 2385 C C . LYS A 1 304 ? 14.742 1.285 21.062 1 88 304 LYS A C 1
ATOM 2387 O O . LYS A 1 304 ? 13.742 1.157 21.766 1 88 304 LYS A O 1
ATOM 2392 N N . LYS A 1 305 ? 14.75 1.401 19.828 1 87.5 305 LYS A N 1
ATOM 2393 C CA . LYS A 1 305 ? 13.484 1.254 19.125 1 87.5 305 LYS A CA 1
ATOM 2394 C C . LYS A 1 305 ? 12.852 -0.104 19.406 1 87.5 305 LYS A C 1
ATOM 2396 O O . LYS A 1 305 ? 13.508 -1.139 19.312 1 87.5 305 LYS A O 1
ATOM 2401 N N . PRO A 1 306 ? 11.617 -0.126 19.688 1 77.75 306 PRO A N 1
ATOM 2402 C CA . PRO A 1 306 ? 10.945 -1.402 19.938 1 77.75 306 PRO A CA 1
ATOM 2403 C C . PRO A 1 306 ? 10.836 -2.264 18.688 1 77.75 306 PRO A C 1
ATOM 2405 O O . PRO A 1 306 ? 10.773 -1.733 17.578 1 77.75 306 PRO A O 1
ATOM 2408 N N . SER A 1 307 ? 10.977 -3.637 18.938 1 73 307 SER A N 1
ATOM 2409 C CA . SER A 1 307 ? 10.805 -4.578 17.828 1 73 307 SER A CA 1
ATOM 2410 C C . SER A 1 307 ? 9.328 -4.82 17.531 1 73 307 SER A C 1
ATOM 2412 O O . SER A 1 307 ? 8.469 -4.578 18.391 1 73 307 SER A O 1
ATOM 2414 N N . LEU A 1 308 ? 9.047 -5.031 16.188 1 64.31 308 LEU A N 1
ATOM 2415 C CA . LEU A 1 308 ? 7.672 -5.273 15.758 1 64.31 308 LEU A CA 1
ATOM 2416 C C . LEU A 1 308 ? 7.223 -6.68 16.125 1 64.31 308 LEU A C 1
ATOM 2418 O O . LEU A 1 308 ? 7.93 -7.652 15.859 1 64.31 308 LEU A O 1
ATOM 2422 N N . THR A 1 309 ? 6.383 -6.875 17.266 1 53.53 309 THR A N 1
ATOM 2423 C CA . THR A 1 309 ? 5.656 -8.133 17.438 1 53.53 309 THR A CA 1
ATOM 2424 C C . THR A 1 309 ? 4.215 -7.996 16.969 1 53.53 309 THR A C 1
ATOM 2426 O O . THR A 1 309 ? 3.518 -7.051 17.328 1 53.53 309 THR A O 1
ATOM 2429 N N . PHE A 1 310 ? 3.879 -8.484 15.766 1 50.47 310 PHE A N 1
ATOM 2430 C CA . PHE A 1 310 ? 2.523 -8.289 15.266 1 50.47 310 PHE A CA 1
ATOM 2431 C C . PHE A 1 310 ? 1.564 -9.289 15.898 1 50.47 310 PHE A C 1
ATOM 2433 O O . PHE A 1 310 ? 1.871 -10.484 15.992 1 50.47 310 PHE A O 1
ATOM 2440 N N . SER A 1 311 ? 0.839 -9.055 17.078 1 44.62 311 SER A N 1
ATOM 2441 C CA . SER A 1 311 ? -0.305 -9.867 17.469 1 44.62 311 SER A CA 1
ATOM 2442 C C . SER A 1 311 ? -1.604 -9.32 16.891 1 44.62 311 SER A C 1
ATOM 2444 O O . SER A 1 311 ? -1.85 -8.109 16.938 1 44.62 311 SER A O 1
ATOM 2446 N N . CYS A 1 312 ? -2.137 -9.828 15.797 1 44.09 312 CYS A N 1
ATOM 2447 C CA . CYS A 1 312 ? -3.418 -9.391 15.258 1 44.09 312 CYS A CA 1
ATOM 2448 C C . CYS A 1 312 ? -4.539 -9.609 16.266 1 44.09 312 CYS A C 1
ATOM 2450 O O . CYS A 1 312 ? -5.344 -10.523 16.109 1 44.09 312 CYS A O 1
ATOM 2452 N N . ASP A 1 313 ? -4.469 -9.602 17.547 1 38.59 313 ASP A N 1
ATOM 2453 C CA . ASP A 1 313 ? -5.559 -9.883 18.484 1 38.59 313 ASP A CA 1
ATOM 2454 C C . ASP A 1 313 ? -6.57 -8.742 18.5 1 38.59 313 ASP A C 1
ATOM 2456 O O . ASP A 1 313 ? -7.32 -8.586 19.469 1 38.59 313 ASP A O 1
ATOM 2460 N N . LEU A 1 314 ? -6.652 -7.852 17.594 1 35.22 314 LEU A N 1
ATOM 2461 C CA . LEU A 1 314 ? -7.598 -6.805 17.953 1 35.22 314 LEU A CA 1
ATOM 2462 C C . LEU A 1 314 ? -9.031 -7.254 17.703 1 35.22 314 LEU A C 1
ATOM 2464 O O . LEU A 1 314 ? -9.32 -7.867 16.672 1 35.22 314 LEU A O 1
ATOM 2468 N N . ALA A 1 315 ? -9.969 -7.344 18.766 1 30.91 315 ALA A N 1
ATOM 2469 C CA . ALA A 1 315 ? -11.43 -7.43 18.781 1 30.91 315 ALA A CA 1
ATOM 2470 C C . ALA A 1 315 ? -12.062 -6.375 17.875 1 30.91 315 ALA A C 1
ATOM 2472 O O . ALA A 1 315 ? -12 -5.18 18.172 1 30.91 315 ALA A O 1
ATOM 2473 N N . PHE A 1 316 ? -12.062 -6.445 16.672 1 31.52 316 PHE A N 1
ATOM 2474 C CA . PHE A 1 316 ? -12.711 -5.461 15.812 1 31.52 316 PHE A CA 1
ATOM 2475 C C . PHE A 1 316 ? -14.227 -5.527 15.969 1 31.52 316 PHE A C 1
ATOM 2477 O O . PHE A 1 316 ? -14.852 -6.52 15.594 1 31.52 316 PHE A O 1
ATOM 2484 N N . THR A 1 317 ? -14.953 -5.051 17.016 1 27.72 317 THR A N 1
ATOM 2485 C CA . THR A 1 317 ? -16.391 -4.84 16.906 1 27.72 317 THR A CA 1
ATOM 2486 C C . THR A 1 317 ? -16.719 -3.877 15.773 1 27.72 317 THR A C 1
ATOM 2488 O O . THR A 1 317 ? -16.188 -2.762 15.727 1 27.72 317 THR A O 1
ATOM 2491 N N . LEU A 1 318 ? -17.078 -4.27 14.656 1 26.23 318 LEU A N 1
ATOM 2492 C CA . LEU A 1 318 ? -17.781 -3.578 13.578 1 26.23 318 LEU A CA 1
ATOM 2493 C C . LEU A 1 318 ? -18.766 -2.553 14.148 1 26.23 318 LEU A C 1
ATOM 2495 O O . LEU A 1 318 ? -19.203 -1.653 13.43 1 26.23 318 LEU A O 1
ATOM 2499 N N . GLU A 1 319 ? -19.406 -2.723 15.312 1 27.66 319 GLU A N 1
ATOM 2500 C CA . GLU A 1 319 ? -20.5 -1.887 15.805 1 27.66 319 GLU A CA 1
ATOM 2501 C C . GLU A 1 319 ? -20.094 -0.417 15.852 1 27.66 319 GLU A C 1
ATOM 2503 O O . GLU A 1 319 ? -20.953 0.471 15.836 1 27.66 319 GLU A O 1
ATOM 2508 N N . ASN A 1 320 ? -18.859 -0.201 16.047 1 27.22 320 ASN A N 1
ATOM 2509 C CA . ASN A 1 320 ? -18.656 1.158 16.531 1 27.22 320 ASN A CA 1
ATOM 2510 C C . ASN A 1 320 ? -18.641 2.168 15.383 1 27.22 320 ASN A C 1
ATOM 2512 O O . ASN A 1 320 ? -18.453 3.365 15.602 1 27.22 320 ASN A O 1
ATOM 2516 N N . ILE A 1 321 ? -18.484 1.716 14.172 1 28.06 321 ILE A N 1
ATOM 2517 C CA . ILE A 1 321 ? -18.625 2.842 13.25 1 28.06 321 ILE A CA 1
ATOM 2518 C C . ILE A 1 321 ? -20.094 3.225 13.125 1 28.06 321 ILE A C 1
ATOM 2520 O O . ILE A 1 321 ? -20.422 4.406 12.992 1 28.06 321 ILE A O 1
ATOM 2524 N N . VAL A 1 322 ? -21.062 2.209 12.898 1 29.77 322 VAL A N 1
ATOM 2525 C CA . VAL A 1 322 ? -22.453 2.5 12.602 1 29.77 322 VAL A CA 1
ATOM 2526 C C . VAL A 1 322 ? -23.266 2.588 13.898 1 29.77 322 VAL A C 1
ATOM 2528 O O . VAL A 1 322 ? -23.656 1.565 14.453 1 29.77 322 VAL A O 1
ATOM 2531 N N . SER A 1 323 ? -22.812 3.027 15.07 1 25.78 323 SER A N 1
ATOM 2532 C CA . SER A 1 323 ? -23.859 3.082 16.094 1 25.78 323 SER A CA 1
ATOM 2533 C C . SER A 1 323 ? -25.078 3.836 15.594 1 25.78 323 SER A C 1
ATOM 2535 O O . SER A 1 323 ? -26.219 3.492 15.945 1 25.78 323 SER A O 1
ATOM 2537 N N . ASP A 1 324 ? -25 5.094 15.18 1 24.17 324 ASP A N 1
ATOM 2538 C CA . ASP A 1 324 ? -26.203 5.879 15.414 1 24.17 324 ASP A CA 1
ATOM 2539 C C . ASP A 1 324 ? -27.234 5.652 14.312 1 24.17 324 ASP A C 1
ATOM 2541 O O . ASP A 1 324 ? -28.141 6.461 14.133 1 24.17 324 ASP A O 1
ATOM 2545 N N . CYS A 1 325 ? -27.312 4.809 13.391 1 21.44 325 CYS A N 1
ATOM 2546 C CA . CYS A 1 325 ? -28.5 5.062 12.578 1 21.44 325 CYS A CA 1
ATOM 2547 C C . CYS A 1 325 ? -29.766 4.602 13.297 1 21.44 325 CYS A C 1
ATOM 2549 O O . CYS A 1 325 ? -30.312 3.541 12.984 1 21.44 325 CYS A O 1
ATOM 2551 N N . ASP A 1 326 ? -29.844 4.598 14.625 1 21.53 326 ASP A N 1
ATOM 2552 C CA . ASP A 1 326 ? -31.25 4.871 14.914 1 21.53 326 ASP A CA 1
ATOM 2553 C C . ASP A 1 326 ? -31.609 6.312 14.57 1 21.53 326 ASP A C 1
ATOM 2555 O O . ASP A 1 326 ? -30.859 7.238 14.883 1 21.53 326 ASP A O 1
ATOM 2559 N N . MET B 1 1 ? 8.914 -19.391 -31.953 1 41.28 1 MET B N 1
ATOM 2560 C CA . MET B 1 1 ? 7.906 -18.578 -31.266 1 41.28 1 MET B CA 1
ATOM 2561 C C . MET B 1 1 ? 8.094 -17.094 -31.578 1 41.28 1 MET B C 1
ATOM 2563 O O . MET B 1 1 ? 9.172 -16.547 -31.375 1 41.28 1 MET B O 1
ATOM 2567 N N . THR B 1 2 ? 7.441 -16.594 -32.5 1 56.94 2 THR B N 1
ATOM 2568 C CA . THR B 1 2 ? 7.613 -15.234 -33 1 56.94 2 THR B CA 1
ATOM 2569 C C . THR B 1 2 ? 7.461 -14.211 -31.875 1 56.94 2 THR B C 1
ATOM 2571 O O . THR B 1 2 ? 6.711 -14.438 -30.922 1 56.94 2 THR B O 1
ATOM 2574 N N . GLY B 1 3 ? 8.438 -13.32 -31.594 1 73.5 3 GLY B N 1
ATOM 2575 C CA . GLY B 1 3 ? 8.469 -12.25 -30.609 1 73.5 3 GLY B CA 1
ATOM 2576 C C . GLY B 1 3 ? 7.184 -11.445 -30.562 1 73.5 3 GLY B C 1
ATOM 2577 O O . GLY B 1 3 ? 6.281 -11.664 -31.375 1 73.5 3 GLY B O 1
ATOM 2578 N N . PRO B 1 4 ? 6.918 -10.797 -29.578 1 86.06 4 PRO B N 1
ATOM 2579 C CA . PRO B 1 4 ? 5.719 -9.969 -29.484 1 86.06 4 PRO B CA 1
ATOM 2580 C C . PRO B 1 4 ? 5.566 -9.008 -30.656 1 86.06 4 PRO B C 1
ATOM 2582 O O . PRO B 1 4 ? 6.562 -8.57 -31.234 1 86.06 4 PRO B O 1
ATOM 2585 N N . LYS B 1 5 ? 4.41 -8.852 -31.094 1 88.88 5 LYS B N 1
ATOM 2586 C CA . LYS B 1 5 ? 4.141 -7.984 -32.25 1 88.88 5 LYS B CA 1
ATOM 2587 C C . LYS B 1 5 ? 3.273 -6.797 -31.828 1 88.88 5 LYS B C 1
ATOM 2589 O O . LYS B 1 5 ? 2.57 -6.852 -30.828 1 88.88 5 LYS B O 1
ATOM 2594 N N . GLU B 1 6 ? 3.379 -5.773 -32.688 1 91 6 GLU B N 1
ATOM 2595 C CA . GLU B 1 6 ? 2.521 -4.605 -32.5 1 91 6 GLU B CA 1
ATOM 2596 C C . GLU B 1 6 ? 1.153 -4.812 -33.125 1 91 6 GLU B C 1
ATOM 2598 O O . GLU B 1 6 ? 1.061 -5.266 -34.281 1 91 6 GLU B O 1
ATOM 2603 N N . PHE B 1 7 ? 0.142 -4.578 -32.375 1 94.31 7 PHE B N 1
ATOM 2604 C CA . PHE B 1 7 ? -1.233 -4.648 -32.875 1 94.31 7 PHE B CA 1
ATOM 2605 C C . PHE B 1 7 ? -1.788 -3.252 -33.125 1 94.31 7 PHE B C 1
ATOM 2607 O O . PHE B 1 7 ? -1.334 -2.277 -32.531 1 94.31 7 PHE B O 1
ATOM 2614 N N . SER B 1 8 ? -2.701 -3.207 -34.031 1 95.62 8 SER B N 1
ATOM 2615 C CA . SER B 1 8 ? -3.451 -1.963 -34.156 1 95.62 8 SER B CA 1
ATOM 2616 C C . SER B 1 8 ? -4.594 -1.895 -33.156 1 95.62 8 SER B C 1
ATOM 2618 O O . SER B 1 8 ? -5.113 -2.928 -32.719 1 95.62 8 SER B O 1
ATOM 2620 N N . TYR B 1 9 ? -4.918 -0.698 -32.844 1 95.81 9 TYR B N 1
ATOM 2621 C CA . TYR B 1 9 ? -6.055 -0.5 -31.938 1 95.81 9 TYR B CA 1
ATOM 2622 C C . TYR B 1 9 ? -7.32 -1.104 -32.531 1 95.81 9 TYR B C 1
ATOM 2624 O O . TYR B 1 9 ? -8.109 -1.733 -31.828 1 95.81 9 TYR B O 1
ATOM 2632 N N . LYS B 1 10 ? -7.504 -0.936 -33.812 1 96.25 10 LYS B N 1
ATOM 2633 C CA . LYS B 1 10 ? -8.68 -1.443 -34.531 1 96.25 10 LYS B CA 1
ATOM 2634 C C . LYS B 1 10 ? -8.789 -2.961 -34.406 1 96.25 10 LYS B C 1
ATOM 2636 O O . LYS B 1 10 ? -9.875 -3.49 -34.156 1 96.25 10 LYS B O 1
ATOM 2641 N N . GLU B 1 11 ? -7.73 -3.623 -34.562 1 95.94 11 GLU B N 1
ATOM 2642 C CA . GLU B 1 11 ? -7.695 -5.078 -34.469 1 95.94 11 GLU B CA 1
ATOM 2643 C C . GLU B 1 11 ? -8.125 -5.535 -33.062 1 95.94 11 GLU B C 1
ATOM 2645 O O . GLU B 1 11 ? -8.93 -6.453 -32.938 1 95.94 11 GLU B O 1
ATOM 2650 N N . LEU B 1 12 ? -7.582 -4.918 -32.031 1 97.31 12 LEU B N 1
ATOM 2651 C CA . LEU B 1 12 ? -7.863 -5.32 -30.672 1 97.31 12 LEU B CA 1
ATOM 2652 C C . LEU B 1 12 ? -9.281 -4.934 -30.266 1 97.31 12 LEU B C 1
ATOM 2654 O O . LEU B 1 12 ? -9.945 -5.672 -29.531 1 97.31 12 LEU B O 1
ATOM 2658 N N . LYS B 1 13 ? -9.703 -3.793 -30.766 1 97.06 13 LYS B N 1
ATOM 2659 C CA . LYS B 1 13 ? -11.078 -3.377 -30.531 1 97.06 13 LYS B CA 1
ATOM 2660 C C . LYS B 1 13 ? -12.07 -4.379 -31.125 1 97.06 13 LYS B C 1
ATOM 2662 O O . LYS B 1 13 ? -13.039 -4.758 -30.469 1 97.06 13 LYS B O 1
ATOM 2667 N N . LEU B 1 14 ? -11.789 -4.82 -32.281 1 96.62 14 LEU B N 1
ATOM 2668 C CA . LEU B 1 14 ? -12.641 -5.809 -32.938 1 96.62 14 LEU B CA 1
ATOM 2669 C C . LEU B 1 14 ? -12.594 -7.141 -32.219 1 96.62 14 LEU B C 1
ATOM 2671 O O . LEU B 1 14 ? -13.633 -7.75 -31.953 1 96.62 14 LEU B O 1
ATOM 2675 N N . ALA B 1 15 ? -11.422 -7.543 -31.844 1 97.38 15 ALA B N 1
ATOM 2676 C CA . ALA B 1 15 ? -11.227 -8.844 -31.203 1 97.38 15 ALA B CA 1
ATOM 2677 C C . ALA B 1 15 ? -11.891 -8.883 -29.828 1 97.38 15 ALA B C 1
ATOM 2679 O O . ALA B 1 15 ? -12.211 -9.961 -29.328 1 97.38 15 ALA B O 1
ATOM 2680 N N . THR B 1 16 ? -12.109 -7.746 -29.203 1 97.69 16 THR B N 1
ATOM 2681 C CA . THR B 1 16 ? -12.695 -7.668 -27.875 1 97.69 16 THR B CA 1
ATOM 2682 C C . THR B 1 16 ? -14.141 -7.184 -27.938 1 97.69 16 THR B C 1
ATOM 2684 O O . THR B 1 16 ? -14.75 -6.859 -26.922 1 97.69 16 THR B O 1
ATOM 2687 N N . ARG B 1 17 ? -14.695 -7.016 -29.125 1 96.88 17 ARG B N 1
ATOM 2688 C CA . ARG B 1 17 ? -16.031 -6.473 -29.328 1 96.88 17 ARG B CA 1
ATOM 2689 C C . ARG B 1 17 ? -16.156 -5.078 -28.734 1 96.88 17 ARG B C 1
ATOM 2691 O O . ARG B 1 17 ? -17.109 -4.801 -27.984 1 96.88 17 ARG B O 1
ATOM 2698 N N . GLY B 1 18 ? -15.141 -4.34 -29.031 1 96.88 18 GLY B N 1
ATOM 2699 C CA . GLY B 1 18 ? -15.133 -2.965 -28.562 1 96.88 18 GLY B CA 1
ATOM 2700 C C . GLY B 1 18 ? -14.875 -2.848 -27.062 1 96.88 18 GLY B C 1
ATOM 2701 O O . GLY B 1 18 ? -15.461 -1.991 -26.406 1 96.88 18 GLY B O 1
ATOM 2702 N N . PHE B 1 19 ? -14.172 -3.781 -26.578 1 96.06 19 PHE B N 1
ATOM 2703 C CA . PHE B 1 19 ? -13.914 -3.811 -25.141 1 96.06 19 PHE B CA 1
ATOM 2704 C C . PHE B 1 19 ? -15.219 -3.838 -24.359 1 96.06 19 PHE B C 1
ATOM 2706 O O . PHE B 1 19 ? -15.367 -3.115 -23.359 1 96.06 19 PHE B O 1
ATOM 2713 N N . HIS B 1 20 ? -16.078 -4.66 -24.781 1 95.12 20 HIS B N 1
ATOM 2714 C CA . HIS B 1 20 ? -17.375 -4.809 -24.141 1 95.12 20 HIS B CA 1
ATOM 2715 C C . HIS B 1 20 ? -17.25 -5.418 -22.75 1 95.12 20 HIS B C 1
ATOM 2717 O O . HIS B 1 20 ? -16.391 -6.277 -22.531 1 95.12 20 HIS B O 1
ATOM 2723 N N . SER B 1 21 ? -18.188 -5.113 -21.859 1 92.5 21 SER B N 1
ATOM 2724 C CA . SER B 1 21 ? -18.141 -5.555 -20.469 1 92.5 21 SER B CA 1
ATOM 2725 C C . SER B 1 21 ? -18.281 -7.07 -20.359 1 92.5 21 SER B C 1
ATOM 2727 O O . SER B 1 21 ? -17.734 -7.691 -19.453 1 92.5 21 SER B O 1
ATOM 2729 N N . SER B 1 22 ? -18.969 -7.676 -21.266 1 93.69 22 SER B N 1
ATOM 2730 C CA . SER B 1 22 ? -19.188 -9.117 -21.266 1 93.69 22 SER B CA 1
ATOM 2731 C C . SER B 1 22 ? -17.875 -9.867 -21.547 1 93.69 22 SER B C 1
ATOM 2733 O O . SER B 1 22 ? -17.797 -11.078 -21.328 1 93.69 22 SER B O 1
ATOM 2735 N N . ARG B 1 23 ? -16.875 -9.156 -22.016 1 95.62 23 ARG B N 1
ATOM 2736 C CA . ARG B 1 23 ? -15.617 -9.789 -22.375 1 95.62 23 ARG B CA 1
ATOM 2737 C C . ARG B 1 23 ? -14.578 -9.602 -21.281 1 95.62 23 ARG B C 1
ATOM 2739 O O . ARG B 1 23 ? -13.445 -10.062 -21.406 1 95.62 23 ARG B O 1
ATOM 2746 N N . ILE B 1 24 ? -15.008 -8.984 -20.203 1 93.81 24 ILE B N 1
ATOM 2747 C CA . ILE B 1 24 ? -14.07 -8.758 -19.109 1 93.81 24 ILE B CA 1
ATOM 2748 C C . ILE B 1 24 ? -13.797 -10.07 -18.375 1 93.81 24 ILE B C 1
ATOM 2750 O O . ILE B 1 24 ? -14.734 -10.75 -17.953 1 93.81 24 ILE B O 1
ATOM 2754 N N . ILE B 1 25 ? -12.57 -10.414 -18.266 1 91.81 25 ILE B N 1
ATOM 2755 C CA . ILE B 1 25 ? -12.203 -11.648 -17.578 1 91.81 25 ILE B CA 1
ATOM 2756 C C . ILE B 1 25 ? -11.391 -11.312 -16.312 1 91.81 25 ILE B C 1
ATOM 2758 O O . ILE B 1 25 ? -11.078 -12.203 -15.523 1 91.81 25 ILE B O 1
ATOM 2762 N N . GLY B 1 26 ? -10.992 -10.125 -16.172 1 87.5 26 GLY B N 1
ATOM 2763 C CA . GLY B 1 26 ? -10.266 -9.664 -15 1 87.5 26 GLY B CA 1
ATOM 2764 C C . GLY B 1 26 ? -10.375 -8.164 -14.781 1 87.5 26 GLY B C 1
ATOM 2765 O O . GLY B 1 26 ? -10.367 -7.395 -15.742 1 87.5 26 GLY B O 1
ATOM 2766 N N . ARG B 1 27 ? -10.477 -7.789 -13.57 1 79.94 27 ARG B N 1
ATOM 2767 C CA . ARG B 1 27 ? -10.508 -6.379 -13.188 1 79.94 27 ARG B CA 1
ATOM 2768 C C . ARG B 1 27 ? -9.383 -6.051 -12.211 1 79.94 27 ARG B C 1
ATOM 2770 O O . ARG B 1 27 ? -9.07 -6.844 -11.328 1 79.94 27 ARG B O 1
ATOM 2777 N N . GLY B 1 28 ? -8.68 -4.883 -12.531 1 69.62 28 GLY B N 1
ATOM 2778 C CA . GLY B 1 28 ? -7.621 -4.453 -11.633 1 69.62 28 GLY B CA 1
ATOM 2779 C C . GLY B 1 28 ? -7.461 -2.945 -11.578 1 69.62 28 GLY B C 1
ATOM 2780 O O . GLY B 1 28 ? -8.031 -2.225 -12.398 1 69.62 28 GLY B O 1
ATOM 2781 N N . ALA B 1 29 ? -6.684 -2.516 -10.57 1 63.91 29 ALA B N 1
ATOM 2782 C CA . ALA B 1 29 ? -6.426 -1.091 -10.367 1 63.91 29 ALA B CA 1
ATOM 2783 C C . ALA B 1 29 ? -5.77 -0.477 -11.602 1 63.91 29 ALA B C 1
ATOM 2785 O O . ALA B 1 29 ? -5.965 0.705 -11.891 1 63.91 29 ALA B O 1
ATOM 2786 N N . PHE B 1 30 ? -5.156 -1.322 -12.375 1 68 30 PHE B N 1
ATOM 2787 C CA . PHE B 1 30 ? -4.375 -0.791 -13.484 1 68 30 PHE B CA 1
ATOM 2788 C C . PHE B 1 30 ? -5.098 -1.006 -14.805 1 68 30 PHE B C 1
ATOM 2790 O O . PHE B 1 30 ? -4.594 -0.622 -15.867 1 68 30 PHE B O 1
ATOM 2797 N N . GLY B 1 31 ? -6.23 -1.685 -14.734 1 77.19 31 GLY B N 1
ATOM 2798 C CA . GLY B 1 31 ? -7.016 -1.844 -15.945 1 77.19 31 GLY B CA 1
ATOM 2799 C C . GLY B 1 31 ? -7.758 -3.166 -16.016 1 77.19 31 GLY B C 1
ATOM 2800 O O . GLY B 1 31 ? -7.461 -4.086 -15.25 1 77.19 31 GLY B O 1
ATOM 2801 N N . ASN B 1 32 ? -8.625 -3.199 -16.969 1 87.25 32 ASN B N 1
ATOM 2802 C CA . ASN B 1 32 ? -9.406 -4.414 -17.203 1 87.25 32 ASN B CA 1
ATOM 2803 C C . ASN B 1 32 ? -8.727 -5.332 -18.219 1 87.25 32 ASN B C 1
ATOM 2805 O O . ASN B 1 32 ? -7.973 -4.867 -19.062 1 87.25 32 ASN B O 1
ATOM 2809 N N . VAL B 1 33 ? -8.977 -6.562 -18 1 93.06 33 VAL B N 1
ATOM 2810 C CA . VAL B 1 33 ? -8.484 -7.562 -18.938 1 93.06 33 VAL B CA 1
ATOM 2811 C C . VAL B 1 33 ? -9.664 -8.164 -19.719 1 93.06 33 VAL B C 1
ATOM 2813 O O . VAL B 1 33 ? -10.656 -8.578 -19.109 1 93.06 33 VAL B O 1
ATOM 2816 N N . TYR B 1 34 ? -9.523 -8.211 -21.031 1 96.38 34 TYR B N 1
ATOM 2817 C CA . TYR B 1 34 ? -10.602 -8.656 -21.906 1 96.38 34 TYR B CA 1
ATOM 2818 C C . TYR B 1 34 ? -10.219 -9.93 -22.656 1 96.38 34 TYR B C 1
ATOM 2820 O O . TYR B 1 34 ? -9.078 -10.07 -23.094 1 96.38 34 TYR B O 1
ATOM 2828 N N . LYS B 1 35 ? -11.211 -10.781 -22.734 1 97.12 35 LYS B N 1
ATOM 2829 C CA . LYS B 1 35 ? -11.039 -11.914 -23.656 1 97.12 35 LYS B CA 1
ATOM 2830 C C . LYS B 1 35 ? -11.164 -11.469 -25.109 1 97.12 35 LYS B C 1
ATOM 2832 O O . LYS B 1 35 ? -12.133 -10.797 -25.469 1 97.12 35 LYS B O 1
ATOM 2837 N N . ALA B 1 36 ? -10.188 -11.742 -25.844 1 97.75 36 ALA B N 1
ATOM 2838 C CA . ALA B 1 36 ? -10.172 -11.383 -27.266 1 97.75 36 ALA B CA 1
ATOM 2839 C C . ALA B 1 36 ? -10.219 -12.633 -28.141 1 97.75 36 ALA B C 1
ATOM 2841 O O . ALA B 1 36 ? -9.594 -13.648 -27.828 1 97.75 36 ALA B O 1
ATOM 2842 N N . PHE B 1 37 ? -10.945 -12.539 -29.219 1 97.31 37 PHE B N 1
ATOM 2843 C CA . PHE B 1 37 ? -11 -13.586 -30.219 1 97.31 37 PHE B CA 1
ATOM 2844 C C . PHE B 1 37 ? -10.594 -13.039 -31.594 1 97.31 37 PHE B C 1
ATOM 2846 O O . PHE B 1 37 ? -11.273 -12.172 -32.156 1 97.31 37 PHE B O 1
ATOM 2853 N N . PHE B 1 38 ? -9.492 -13.562 -32.031 1 95.38 38 PHE B N 1
ATOM 2854 C CA . PHE B 1 38 ? -9.023 -13.164 -33.344 1 95.38 38 PHE B CA 1
ATOM 2855 C C . PHE B 1 38 ? -9.609 -14.07 -34.438 1 95.38 38 PHE B C 1
ATOM 2857 O O . PHE B 1 38 ? -9.188 -15.219 -34.562 1 95.38 38 PHE B O 1
ATOM 2864 N N . LYS B 1 39 ? -10.414 -13.578 -35.25 1 92.38 39 LYS B N 1
ATOM 2865 C CA . LYS B 1 39 ? -11.109 -14.352 -36.25 1 92.38 39 LYS B CA 1
ATOM 2866 C C . LYS B 1 39 ? -10.133 -14.883 -37.312 1 92.38 39 LYS B C 1
ATOM 2868 O O . LYS B 1 39 ? -10.289 -16 -37.812 1 92.38 39 LYS B O 1
ATOM 2873 N N . SER B 1 40 ? -9.172 -14.031 -37.656 1 90.5 40 SER B N 1
ATOM 2874 C CA . SER B 1 40 ? -8.219 -14.391 -38.688 1 90.5 40 SER B CA 1
ATOM 2875 C C . SER B 1 40 ? -7.43 -15.641 -38.312 1 90.5 40 SER B C 1
ATOM 2877 O O . SER B 1 40 ? -7.215 -16.516 -39.156 1 90.5 40 SER B O 1
ATOM 2879 N N . SER B 1 41 ? -7.059 -15.773 -37.031 1 89.81 41 SER B N 1
ATOM 2880 C CA . SER B 1 41 ? -6.242 -16.891 -36.594 1 89.81 41 SER B CA 1
ATOM 2881 C C . SER B 1 41 ? -7.082 -17.906 -35.812 1 89.81 41 SER B C 1
ATOM 2883 O O . SER B 1 41 ? -6.641 -19.047 -35.594 1 89.81 41 SER B O 1
ATOM 2885 N N . GLY B 1 42 ? -8.297 -17.578 -35.469 1 93 42 GLY B N 1
ATOM 2886 C CA . GLY B 1 42 ? -9.141 -18.453 -34.656 1 93 42 GLY B CA 1
ATOM 2887 C C . GLY B 1 42 ? -8.602 -18.688 -33.25 1 93 42 GLY B C 1
ATOM 2888 O O . GLY B 1 42 ? -8.828 -19.75 -32.656 1 93 42 GLY B O 1
ATOM 2889 N N . THR B 1 43 ? -7.84 -17.781 -32.781 1 93.62 43 THR B N 1
ATOM 2890 C CA . THR B 1 43 ? -7.188 -17.953 -31.5 1 93.62 43 THR B CA 1
ATOM 2891 C C . THR B 1 43 ? -7.727 -16.953 -30.484 1 93.62 43 THR B C 1
ATOM 2893 O O . THR B 1 43 ? -8.25 -15.906 -30.859 1 93.62 43 THR B O 1
ATOM 2896 N N . PHE B 1 44 ? -7.637 -17.375 -29.234 1 96.06 44 PHE B N 1
ATOM 2897 C CA . PHE B 1 44 ? -8.016 -16.5 -28.125 1 96.06 44 PHE B CA 1
ATOM 2898 C C . PHE B 1 44 ? -6.793 -15.828 -27.516 1 96.06 44 PHE B C 1
ATOM 2900 O O . PHE B 1 44 ? -5.688 -16.375 -27.578 1 96.06 44 PHE B O 1
ATOM 2907 N N . ALA B 1 45 ? -7.062 -14.633 -26.984 1 96.88 45 ALA B N 1
ATOM 2908 C CA . ALA B 1 45 ? -6.043 -13.906 -26.234 1 96.88 45 ALA B CA 1
ATOM 2909 C C . ALA B 1 45 ? -6.668 -13.117 -25.094 1 96.88 45 ALA B C 1
ATOM 2911 O O . ALA B 1 45 ? -7.895 -13.016 -24.984 1 96.88 45 ALA B O 1
ATOM 2912 N N . ALA B 1 46 ? -5.844 -12.711 -24.188 1 96.19 46 ALA B N 1
ATOM 2913 C CA . ALA B 1 46 ? -6.234 -11.773 -23.141 1 96.19 46 ALA B CA 1
ATOM 2914 C C . ALA B 1 46 ? -5.633 -10.391 -23.375 1 96.19 46 ALA B C 1
ATOM 2916 O O . ALA B 1 46 ? -4.422 -10.258 -23.578 1 96.19 46 ALA B O 1
ATOM 2917 N N . VAL B 1 47 ? -6.441 -9.375 -23.359 1 95.56 47 VAL B N 1
ATOM 2918 C CA . VAL B 1 47 ? -5.988 -8.016 -23.641 1 95.56 47 VAL B CA 1
ATOM 2919 C C . VAL B 1 47 ? -6.164 -7.152 -22.391 1 95.56 47 VAL B C 1
ATOM 2921 O O . VAL B 1 47 ? -7.289 -6.938 -21.938 1 95.56 47 VAL B O 1
ATOM 2924 N N . LYS B 1 48 ? -5.078 -6.684 -21.844 1 89.94 48 LYS B N 1
ATOM 2925 C CA . LYS B 1 48 ? -5.125 -5.734 -20.75 1 89.94 48 LYS B CA 1
ATOM 2926 C C . LYS B 1 48 ? -5.172 -4.297 -21.25 1 89.94 48 LYS B C 1
ATOM 2928 O O . LYS B 1 48 ? -4.293 -3.871 -22 1 89.94 48 LYS B O 1
ATOM 2933 N N . ARG B 1 49 ? -6.219 -3.646 -20.906 1 89.69 49 ARG B N 1
ATOM 2934 C CA . ARG B 1 49 ? -6.379 -2.23 -21.234 1 89.69 49 ARG B CA 1
ATOM 2935 C C . ARG B 1 49 ? -5.941 -1.354 -20.062 1 89.69 49 ARG B C 1
ATOM 2937 O O . ARG B 1 49 ? -6.652 -1.249 -19.062 1 89.69 49 ARG B O 1
ATOM 2944 N N . SER B 1 50 ? -4.793 -0.698 -20.156 1 78.44 50 SER B N 1
ATOM 2945 C CA . SER B 1 50 ? -4.168 0.022 -19.047 1 78.44 50 SER B CA 1
ATOM 2946 C C . SER B 1 50 ? -4.816 1.387 -18.844 1 78.44 50 SER B C 1
ATOM 2948 O O . SER B 1 50 ? -5.172 2.062 -19.812 1 78.44 50 SER B O 1
ATOM 2950 N N . LYS B 1 51 ? -5.145 1.751 -17.609 1 66.06 51 LYS B N 1
ATOM 2951 C CA . LYS B 1 51 ? -5.688 3.057 -17.25 1 66.06 51 LYS B CA 1
ATOM 2952 C C . LYS B 1 51 ? -4.586 4.105 -17.141 1 66.06 51 LYS B C 1
ATOM 2954 O O . LYS B 1 51 ? -4.863 5.293 -16.969 1 66.06 51 LYS B O 1
ATOM 2959 N N . HIS B 1 52 ? -3.309 3.734 -17.172 1 57.09 52 HIS B N 1
ATOM 2960 C CA . HIS B 1 52 ? -2.252 4.691 -16.875 1 57.09 52 HIS B CA 1
ATOM 2961 C C . HIS B 1 52 ? -2.146 5.762 -17.953 1 57.09 52 HIS B C 1
ATOM 2963 O O . HIS B 1 52 ? -2.314 5.469 -19.141 1 57.09 52 HIS B O 1
ATOM 2969 N N . SER B 1 53 ? -2.256 6.984 -17.344 1 50.91 53 SER B N 1
ATOM 2970 C CA . SER B 1 53 ? -2.082 8.172 -18.172 1 50.91 53 SER B CA 1
ATOM 2971 C C . SER B 1 53 ? -0.725 8.164 -18.875 1 50.91 53 SER B C 1
ATOM 2973 O O . SER B 1 53 ? 0.195 7.465 -18.438 1 50.91 53 SER B O 1
ATOM 2975 N N . HIS B 1 54 ? -0.618 8.891 -19.984 1 50.75 54 HIS B N 1
ATOM 2976 C CA . HIS B 1 54 ? 0.409 9.156 -20.984 1 50.75 54 HIS B CA 1
ATOM 2977 C C . HIS B 1 54 ? 1.744 9.492 -20.328 1 50.75 54 HIS B C 1
ATOM 2979 O O . HIS B 1 54 ? 2.781 9.508 -21 1 50.75 54 HIS B O 1
ATOM 2985 N N . GLU B 1 55 ? 1.753 9.828 -19.047 1 51.38 55 GLU B N 1
ATOM 2986 C CA . GLU B 1 55 ? 2.982 10.5 -18.641 1 51.38 55 GLU B CA 1
ATOM 2987 C C . GLU B 1 55 ? 4.137 9.508 -18.516 1 51.38 55 GLU B C 1
ATOM 2989 O O . GLU B 1 55 ? 5.305 9.891 -18.625 1 51.38 55 GLU B O 1
ATOM 2994 N N . GLY B 1 56 ? 3.895 8.305 -18.812 1 52.75 56 GLY B N 1
ATOM 2995 C CA . GLY B 1 56 ? 5.016 7.391 -18.625 1 52.75 56 GLY B CA 1
ATOM 2996 C C . GLY B 1 56 ? 5.223 6.469 -19.812 1 52.75 56 GLY B C 1
ATOM 2997 O O . GLY B 1 56 ? 5.73 5.355 -19.656 1 52.75 56 GLY B O 1
ATOM 2998 N N . LYS B 1 57 ? 4.973 7.09 -20.953 1 60.19 57 LYS B N 1
ATOM 2999 C CA . LYS B 1 57 ? 5.023 6.25 -22.141 1 60.19 57 LYS B CA 1
ATOM 3000 C C . LYS B 1 57 ? 6.414 5.656 -22.344 1 60.19 57 LYS B C 1
ATOM 3002 O O . LYS B 1 57 ? 6.551 4.484 -22.688 1 60.19 57 LYS B O 1
ATOM 3007 N N . THR B 1 58 ? 7.371 6.535 -22.141 1 61.34 58 THR B N 1
ATOM 3008 C CA . THR B 1 58 ? 8.734 6.062 -22.344 1 61.34 58 THR B CA 1
ATOM 3009 C C . THR B 1 58 ? 9.078 4.961 -21.344 1 61.34 58 THR B C 1
ATOM 3011 O O . THR B 1 58 ? 9.656 3.938 -21.719 1 61.34 58 THR B O 1
ATOM 3014 N N . GLU B 1 59 ? 8.734 5.281 -20.141 1 61.09 59 GLU B N 1
ATOM 3015 C CA . GLU B 1 59 ? 9.031 4.297 -19.109 1 61.09 59 GLU B CA 1
ATOM 3016 C C . GLU B 1 59 ? 8.258 3.002 -19.344 1 61.09 59 GLU B C 1
ATOM 3018 O O . GLU B 1 59 ? 8.781 1.909 -19.109 1 61.09 59 GLU B O 1
ATOM 3023 N N . PHE B 1 60 ? 7.219 3.174 -19.906 1 63.72 60 PHE B N 1
ATOM 3024 C CA . PHE B 1 60 ? 6.391 2.006 -20.188 1 63.72 60 PHE B CA 1
ATOM 3025 C C . PHE B 1 60 ? 7 1.165 -21.312 1 63.72 60 PHE B C 1
ATOM 3027 O O . PHE B 1 60 ? 7.07 -0.061 -21.203 1 63.72 60 PHE B O 1
ATOM 3034 N N . LEU B 1 61 ? 7.473 1.921 -22.281 1 67.31 61 LEU B N 1
ATOM 3035 C CA . LEU B 1 61 ? 8.031 1.212 -23.438 1 67.31 61 LEU B CA 1
ATOM 3036 C C . LEU B 1 61 ? 9.297 0.456 -23.031 1 67.31 61 LEU B C 1
ATOM 3038 O O . LEU B 1 61 ? 9.547 -0.646 -23.531 1 67.31 61 LEU B O 1
ATOM 3042 N N . ALA B 1 62 ? 10.055 1.075 -22.188 1 65.88 62 ALA B N 1
ATOM 3043 C CA . ALA B 1 62 ? 11.266 0.404 -21.719 1 65.88 62 ALA B CA 1
ATOM 3044 C C . ALA B 1 62 ? 10.914 -0.855 -20.922 1 65.88 62 ALA B C 1
ATOM 3046 O O . ALA B 1 62 ? 11.555 -1.898 -21.094 1 65.88 62 ALA B O 1
ATOM 3047 N N . GLU B 1 63 ? 9.914 -0.779 -20.25 1 65.62 63 GLU B N 1
ATOM 3048 C CA . GLU B 1 63 ? 9.484 -1.935 -19.469 1 65.62 63 GLU B CA 1
ATOM 3049 C C . GLU B 1 63 ? 8.875 -3.012 -20.359 1 65.62 63 GLU B C 1
ATOM 3051 O O . GLU B 1 63 ? 9.109 -4.203 -20.156 1 65.62 63 GLU B O 1
ATOM 3056 N N . LEU B 1 64 ? 8.211 -2.471 -21.266 1 72.69 64 LEU B N 1
ATOM 3057 C CA . LEU B 1 64 ? 7.598 -3.389 -22.219 1 72.69 64 LEU B CA 1
ATOM 3058 C C . LEU B 1 64 ? 8.664 -4.199 -22.953 1 72.69 64 LEU B C 1
ATOM 3060 O O . LEU B 1 64 ? 8.477 -5.395 -23.203 1 72.69 64 LEU B O 1
ATOM 3064 N N . SER B 1 65 ? 9.789 -3.572 -23.188 1 74.19 65 SER B N 1
ATOM 3065 C CA . SER B 1 65 ? 10.859 -4.258 -23.906 1 74.19 65 SER B CA 1
ATOM 3066 C C . SER B 1 65 ? 11.438 -5.402 -23.078 1 74.19 65 SER B C 1
ATOM 3068 O O . SER B 1 65 ? 11.773 -6.457 -23.625 1 74.19 65 SER B O 1
ATOM 3070 N N . ILE B 1 66 ? 11.508 -5.203 -21.828 1 72.62 66 ILE B N 1
ATOM 3071 C CA . ILE B 1 66 ? 12.047 -6.23 -20.953 1 72.62 66 ILE B CA 1
ATOM 3072 C C . ILE B 1 66 ? 11.078 -7.414 -20.891 1 72.62 66 ILE B C 1
ATOM 3074 O O . ILE B 1 66 ? 11.484 -8.562 -21.062 1 72.62 66 ILE B O 1
ATOM 3078 N N . ILE B 1 67 ? 9.891 -7.125 -20.75 1 78.19 67 ILE B N 1
ATOM 3079 C CA . ILE B 1 67 ? 8.898 -8.18 -20.578 1 78.19 67 ILE B CA 1
ATOM 3080 C C . ILE B 1 67 ? 8.734 -8.953 -21.891 1 78.19 67 ILE B C 1
ATOM 3082 O O . ILE B 1 67 ? 8.492 -10.156 -21.875 1 78.19 67 ILE B O 1
ATOM 3086 N N . ALA B 1 68 ? 8.93 -8.234 -22.922 1 81.12 68 ALA B N 1
ATOM 3087 C CA . ALA B 1 68 ? 8.766 -8.836 -24.234 1 81.12 68 ALA B CA 1
ATOM 3088 C C . ALA B 1 68 ? 9.812 -9.922 -24.484 1 81.12 68 ALA B C 1
ATOM 3090 O O . ALA B 1 68 ? 9.602 -10.828 -25.281 1 81.12 68 ALA B O 1
ATOM 3091 N N . CYS B 1 69 ? 10.883 -9.836 -23.781 1 83.31 69 CYS B N 1
ATOM 3092 C CA . CYS B 1 69 ? 11.977 -10.766 -24.031 1 83.31 69 CYS B CA 1
ATOM 3093 C C . CYS B 1 69 ? 11.906 -11.961 -23.094 1 83.31 69 CYS B C 1
ATOM 3095 O O . CYS B 1 69 ? 12.656 -12.93 -23.25 1 83.31 69 CYS B O 1
ATOM 3097 N N . LEU B 1 70 ? 11.062 -11.922 -22.188 1 86.81 70 LEU B N 1
ATOM 3098 C CA . LEU B 1 70 ? 10.977 -13.008 -21.203 1 86.81 70 LEU B CA 1
ATOM 3099 C C . LEU B 1 70 ? 10.281 -14.219 -21.812 1 86.81 70 LEU B C 1
ATOM 3101 O O . LEU B 1 70 ? 9.203 -14.102 -22.391 1 86.81 70 LEU B O 1
ATOM 3105 N N . ARG B 1 71 ? 11.016 -15.375 -21.719 1 89.56 71 ARG B N 1
ATOM 3106 C CA . ARG B 1 71 ? 10.477 -16.641 -22.203 1 89.56 71 ARG B CA 1
ATOM 3107 C C . ARG B 1 71 ? 10.703 -17.766 -21.188 1 89.56 71 ARG B C 1
ATOM 3109 O O . ARG B 1 71 ? 11.852 -18.109 -20.891 1 89.56 71 ARG B O 1
ATOM 3116 N N . HIS B 1 72 ? 9.664 -18.266 -20.734 1 94.25 72 HIS B N 1
ATOM 3117 C CA . HIS B 1 72 ? 9.703 -19.359 -19.766 1 94.25 72 HIS B CA 1
ATOM 3118 C C . HIS B 1 72 ? 8.375 -20.109 -19.734 1 94.25 72 HIS B C 1
ATOM 3120 O O . HIS B 1 72 ? 7.309 -19.5 -19.859 1 94.25 72 HIS B O 1
ATOM 3126 N N . LYS B 1 73 ? 8.422 -21.328 -19.531 1 96.12 73 LYS B N 1
ATOM 3127 C CA . LYS B 1 73 ? 7.238 -22.188 -19.594 1 96.12 73 LYS B CA 1
ATOM 3128 C C . LYS B 1 73 ? 6.219 -21.781 -18.547 1 96.12 73 LYS B C 1
ATOM 3130 O O . LYS B 1 73 ? 5.02 -22.016 -18.703 1 96.12 73 LYS B O 1
ATOM 3135 N N . ASN B 1 74 ? 6.652 -21.203 -17.422 1 97.69 74 ASN B N 1
ATOM 3136 C CA . ASN B 1 74 ? 5.762 -20.828 -16.328 1 97.69 74 ASN B CA 1
ATOM 3137 C C . ASN B 1 74 ? 5.52 -19.328 -16.281 1 97.69 74 ASN B C 1
ATOM 3139 O O . ASN B 1 74 ? 5.102 -18.797 -15.258 1 97.69 74 ASN B O 1
ATOM 3143 N N . LEU B 1 75 ? 5.785 -18.594 -17.359 1 95.5 75 LEU B N 1
ATOM 3144 C CA . LEU B 1 75 ? 5.422 -17.188 -17.547 1 95.5 75 LEU B CA 1
ATOM 3145 C C . LEU B 1 75 ? 4.387 -17.031 -18.656 1 95.5 75 LEU B C 1
ATOM 3147 O O . LEU B 1 75 ? 4.391 -17.797 -19.625 1 95.5 75 LEU B O 1
ATOM 3151 N N . ILE B 1 76 ? 3.51 -16.109 -18.422 1 94 76 ILE B N 1
ATOM 3152 C CA . ILE B 1 76 ? 2.592 -15.789 -19.5 1 94 76 ILE B CA 1
ATOM 3153 C C . ILE B 1 76 ? 3.32 -14.977 -20.578 1 94 76 ILE B C 1
ATOM 3155 O O . ILE B 1 76 ? 3.812 -13.883 -20.297 1 94 76 ILE B O 1
ATOM 3159 N N . PRO B 1 77 ? 3.391 -15.477 -21.703 1 89.38 77 PRO B N 1
ATOM 3160 C CA . PRO B 1 77 ? 4.098 -14.742 -22.75 1 89.38 77 PRO B CA 1
ATOM 3161 C C . PRO B 1 77 ? 3.324 -13.523 -23.234 1 89.38 77 PRO B C 1
ATOM 3163 O O . PRO B 1 77 ? 2.096 -13.562 -23.344 1 89.38 77 PRO B O 1
ATOM 3166 N N . LEU B 1 78 ? 4.059 -12.477 -23.406 1 90.56 78 LEU B N 1
ATOM 3167 C CA . LEU B 1 78 ? 3.504 -11.32 -24.094 1 90.56 78 LEU B CA 1
ATOM 3168 C C . LEU B 1 78 ? 3.436 -11.57 -25.594 1 90.56 78 LEU B C 1
ATOM 3170 O O . LEU B 1 78 ? 4.457 -11.852 -26.234 1 90.56 78 LEU B O 1
ATOM 3174 N N . GLN B 1 79 ? 2.268 -11.469 -26.078 1 92.12 79 GLN B N 1
ATOM 3175 C CA . GLN B 1 79 ? 2.086 -11.734 -27.5 1 92.12 79 GLN B CA 1
ATOM 3176 C C . GLN B 1 79 ? 2.188 -10.453 -28.312 1 92.12 79 GLN B C 1
ATOM 3178 O O . GLN B 1 79 ? 2.531 -10.484 -29.5 1 92.12 79 GLN B O 1
ATOM 3183 N N . GLY B 1 80 ? 1.873 -9.359 -27.672 1 91.62 80 GLY B N 1
ATOM 3184 C CA . GLY B 1 80 ? 1.946 -8.094 -28.375 1 91.62 80 GLY B CA 1
ATOM 3185 C C . GLY B 1 80 ? 1.438 -6.922 -27.562 1 91.62 80 GLY B C 1
ATOM 3186 O O . GLY B 1 80 ? 1.168 -7.059 -26.375 1 91.62 80 GLY B O 1
ATOM 3187 N N . TRP B 1 81 ? 1.505 -5.738 -28.234 1 89.75 81 TRP B N 1
ATOM 3188 C CA . TRP B 1 81 ? 1.057 -4.516 -27.562 1 89.75 81 TRP B CA 1
ATOM 3189 C C . TRP B 1 81 ? 0.481 -3.529 -28.578 1 89.75 81 TRP B C 1
ATOM 3191 O O . TRP B 1 81 ? 0.624 -3.717 -29.781 1 89.75 81 TRP B O 1
ATOM 3201 N N . CYS B 1 82 ? -0.242 -2.625 -28.047 1 90.25 82 CYS B N 1
ATOM 3202 C CA . CYS B 1 82 ? -0.777 -1.506 -28.812 1 90.25 82 CYS B CA 1
ATOM 3203 C C . CYS B 1 82 ? -0.662 -0.203 -28.031 1 90.25 82 CYS B C 1
ATOM 3205 O O . CYS B 1 82 ? -1.044 -0.14 -26.859 1 90.25 82 CYS B O 1
ATOM 3207 N N . VAL B 1 83 ? 0.014 0.778 -28.656 1 85.31 83 VAL B N 1
ATOM 3208 C CA . VAL B 1 83 ? 0.068 2.123 -28.094 1 85.31 83 VAL B CA 1
ATOM 3209 C C . VAL B 1 83 ? -0.567 3.117 -29.062 1 85.31 83 VAL B C 1
ATOM 3211 O O . VAL B 1 83 ? 0.124 3.713 -29.891 1 85.31 83 VAL B O 1
ATOM 3214 N N . GLU B 1 84 ? -1.8 3.258 -29.031 1 86.5 84 GLU B N 1
ATOM 3215 C CA . GLU B 1 84 ? -2.586 4.137 -29.891 1 86.5 84 GLU B CA 1
ATOM 3216 C C . GLU B 1 84 ? -3.738 4.777 -29.109 1 86.5 84 GLU B C 1
ATOM 3218 O O . GLU B 1 84 ? -4.152 4.266 -28.078 1 86.5 84 GLU B O 1
ATOM 3223 N N . LYS B 1 85 ? -4.152 6.02 -29.547 1 83 85 LYS B N 1
ATOM 3224 C CA . LYS B 1 85 ? -5.324 6.707 -29.016 1 83 85 LYS B CA 1
ATOM 3225 C C . LYS B 1 85 ? -5.141 7.027 -27.531 1 83 85 LYS B C 1
ATOM 3227 O O . LYS B 1 85 ? -6.094 6.957 -26.766 1 83 85 LYS B O 1
ATOM 3232 N N . GLY B 1 86 ? -3.875 7.098 -27.172 1 77.25 86 GLY B N 1
ATOM 3233 C CA . GLY B 1 86 ? -3.584 7.457 -25.797 1 77.25 86 GLY B CA 1
ATOM 3234 C C . GLY B 1 86 ? -3.688 6.285 -24.828 1 77.25 86 GLY B C 1
ATOM 3235 O O . GLY B 1 86 ? -3.67 6.469 -23.609 1 77.25 86 GLY B O 1
ATOM 3236 N N . GLU B 1 87 ? -3.855 5.098 -25.469 1 83.06 87 GLU B N 1
ATOM 3237 C CA . GLU B 1 87 ? -4.004 3.906 -24.641 1 83.06 87 GLU B CA 1
ATOM 3238 C C . GLU B 1 87 ? -2.852 2.93 -24.875 1 83.06 87 GLU B C 1
ATOM 3240 O O . GLU B 1 87 ? -2.23 2.93 -25.938 1 83.06 87 GLU B O 1
ATOM 3245 N N . VAL B 1 88 ? -2.615 2.205 -23.828 1 83.56 88 VAL B N 1
ATOM 3246 C CA . VAL B 1 88 ? -1.67 1.097 -23.906 1 83.56 88 VAL B CA 1
ATOM 3247 C C . VAL B 1 88 ? -2.4 -0.225 -23.688 1 83.56 88 VAL B C 1
ATOM 3249 O O . VAL B 1 88 ? -3.076 -0.403 -22.672 1 83.56 88 VAL B O 1
ATOM 3252 N N . LEU B 1 89 ? -2.303 -1.06 -24.672 1 89.5 89 LEU B N 1
ATOM 3253 C CA . LEU B 1 89 ? -2.904 -2.387 -24.594 1 89.5 89 LEU B CA 1
ATOM 3254 C C . LEU B 1 89 ? -1.836 -3.473 -24.672 1 89.5 89 LEU B C 1
ATOM 3256 O O . LEU B 1 89 ? -0.913 -3.387 -25.484 1 89.5 89 LEU B O 1
ATOM 3260 N N . LEU B 1 90 ? -1.941 -4.395 -23.766 1 89.56 90 LEU B N 1
ATOM 3261 C CA . LEU B 1 90 ? -1.033 -5.535 -23.766 1 89.56 90 LEU B CA 1
ATOM 3262 C C . LEU B 1 90 ? -1.78 -6.824 -24.094 1 89.56 90 LEU B C 1
ATOM 3264 O O . LEU B 1 90 ? -2.854 -7.082 -23.547 1 89.56 90 LEU B O 1
ATOM 3268 N N . VAL B 1 91 ? -1.251 -7.59 -24.969 1 93.62 91 VAL B N 1
ATOM 3269 C CA . VAL B 1 91 ? -1.889 -8.82 -25.438 1 93.62 91 VAL B CA 1
ATOM 3270 C C . VAL B 1 91 ? -1.13 -10.031 -24.906 1 93.62 91 VAL B C 1
ATOM 3272 O O . VAL B 1 91 ? 0.066 -10.188 -25.172 1 93.62 91 VAL B O 1
ATOM 3275 N N . TYR B 1 92 ? -1.868 -10.898 -24.203 1 93.56 92 TYR B N 1
ATOM 3276 C CA . TYR B 1 92 ? -1.28 -12.086 -23.609 1 93.56 92 TYR B CA 1
ATOM 3277 C C . TYR B 1 92 ? -2.004 -13.344 -24.078 1 93.56 92 TYR B C 1
ATOM 3279 O O . TYR B 1 92 ? -3.137 -13.273 -24.562 1 93.56 92 TYR B O 1
ATOM 3287 N N . GLU B 1 93 ? -1.279 -14.406 -23.938 1 93.88 93 GLU B N 1
ATOM 3288 C CA . GLU B 1 93 ? -1.937 -15.695 -24.156 1 93.88 93 GLU B CA 1
ATOM 3289 C C . GLU B 1 93 ? -3.098 -15.883 -23.172 1 93.88 93 GLU B C 1
ATOM 3291 O O . GLU B 1 93 ? -2.988 -15.547 -22 1 93.88 93 GLU B O 1
ATOM 3296 N N . PHE B 1 94 ? -4.16 -16.375 -23.734 1 95.38 94 PHE B N 1
ATOM 3297 C CA . PHE B 1 94 ? -5.332 -16.656 -22.906 1 95.38 94 PHE B CA 1
ATOM 3298 C C . PHE B 1 94 ? -5.102 -17.891 -22.031 1 95.38 94 PHE B C 1
ATOM 3300 O O . PHE B 1 94 ? -4.594 -18.906 -22.516 1 95.38 94 PHE B O 1
ATOM 3307 N N . MET B 1 95 ? -5.453 -17.844 -20.766 1 94.69 95 MET B N 1
ATOM 3308 C CA . MET B 1 95 ? -5.355 -18.938 -19.812 1 94.69 95 MET B CA 1
ATOM 3309 C C . MET B 1 95 ? -6.734 -19.516 -19.5 1 94.69 95 MET B C 1
ATOM 3311 O O . MET B 1 95 ? -7.527 -18.891 -18.797 1 94.69 95 MET B O 1
ATOM 3315 N N . PRO B 1 96 ? -7.004 -20.656 -19.891 1 92.12 96 PRO B N 1
ATOM 3316 C CA . PRO B 1 96 ? -8.367 -21.188 -19.859 1 92.12 96 PRO B CA 1
ATOM 3317 C C . PRO B 1 96 ? -8.906 -21.344 -18.438 1 92.12 96 PRO B C 1
ATOM 3319 O O . PRO B 1 96 ? -10.102 -21.156 -18.203 1 92.12 96 PRO B O 1
ATOM 3322 N N . HIS B 1 97 ? -8.07 -21.703 -17.469 1 92.56 97 HIS B N 1
ATOM 3323 C CA . HIS B 1 97 ? -8.578 -21.969 -16.125 1 92.56 97 HIS B CA 1
ATOM 3324 C C . HIS B 1 97 ? -8.539 -20.703 -15.258 1 92.56 97 HIS B C 1
ATOM 3326 O O . HIS B 1 97 ? -8.93 -20.734 -14.094 1 92.56 97 HIS B O 1
ATOM 3332 N N . GLY B 1 98 ? -7.988 -19.609 -15.812 1 91.81 98 GLY B N 1
ATOM 3333 C CA . GLY B 1 98 ? -8.031 -18.328 -15.125 1 91.81 98 GLY B CA 1
ATOM 3334 C C . GLY B 1 98 ? -7.016 -18.219 -14.008 1 91.81 98 GLY B C 1
ATOM 3335 O O . GLY B 1 98 ? -5.965 -18.859 -14.047 1 91.81 98 GLY B O 1
ATOM 3336 N N . SER B 1 99 ? -7.336 -17.391 -13.062 1 93.19 99 SER B N 1
ATOM 3337 C CA . SER B 1 99 ? -6.375 -17.047 -12.023 1 93.19 99 SER B CA 1
ATOM 3338 C C . SER B 1 99 ? -6.457 -18.016 -10.844 1 93.19 99 SER B C 1
ATOM 3340 O O . SER B 1 99 ? -7.508 -18.609 -10.594 1 93.19 99 SER B O 1
ATOM 3342 N N . LEU B 1 100 ? -5.398 -18.109 -10.156 1 95.25 100 LEU B N 1
ATOM 3343 C CA . LEU B 1 100 ? -5.266 -19.016 -9.023 1 95.25 100 LEU B CA 1
ATOM 3344 C C . LEU B 1 100 ? -6.223 -18.641 -7.898 1 95.25 100 LEU B C 1
ATOM 3346 O O . LEU B 1 100 ? -6.797 -19.5 -7.242 1 95.25 100 LEU B O 1
ATOM 3350 N N . ASP B 1 101 ? -6.402 -17.328 -7.617 1 92.69 101 ASP B N 1
ATOM 3351 C CA . ASP B 1 101 ? -7.281 -16.891 -6.535 1 92.69 101 ASP B CA 1
ATOM 3352 C C . ASP B 1 101 ? -8.719 -17.328 -6.789 1 92.69 101 ASP B C 1
ATOM 3354 O O . ASP B 1 101 ? -9.414 -17.766 -5.867 1 92.69 101 ASP B O 1
ATOM 3358 N N . ARG B 1 102 ? -9.133 -17.312 -7.992 1 89.12 102 ARG B N 1
ATOM 3359 C CA . ARG B 1 102 ? -10.477 -17.766 -8.328 1 89.12 102 ARG B CA 1
ATOM 3360 C C . ARG B 1 102 ? -10.609 -19.266 -8.102 1 89.12 102 ARG B C 1
ATOM 3362 O O . ARG B 1 102 ? -11.609 -19.734 -7.551 1 89.12 102 ARG B O 1
ATOM 3369 N N . MET B 1 103 ? -9.664 -19.984 -8.516 1 91.12 103 MET B N 1
ATOM 3370 C CA . MET B 1 103 ? -9.695 -21.438 -8.391 1 91.12 103 MET B CA 1
ATOM 3371 C C . MET B 1 103 ? -9.648 -21.859 -6.922 1 91.12 103 MET B C 1
ATOM 3373 O O . MET B 1 103 ? -10.266 -22.859 -6.539 1 91.12 103 MET B O 1
ATOM 3377 N N . LEU B 1 104 ? -8.961 -21.094 -6.098 1 92.44 104 LEU B N 1
ATOM 3378 C CA . LEU B 1 104 ? -8.766 -21.453 -4.695 1 92.44 104 LEU B CA 1
ATOM 3379 C C . LEU B 1 104 ? -9.977 -21.031 -3.863 1 92.44 104 LEU B C 1
ATOM 3381 O O . LEU B 1 104 ? -10.359 -21.734 -2.92 1 92.44 104 LEU B O 1
ATOM 3385 N N . TYR B 1 105 ? -10.633 -19.906 -4.176 1 88.75 105 TYR B N 1
ATOM 3386 C CA . TYR B 1 105 ? -11.555 -19.312 -3.213 1 88.75 105 TYR B CA 1
ATOM 3387 C C . TYR B 1 105 ? -12.977 -19.266 -3.777 1 88.75 105 TYR B C 1
ATOM 3389 O O . TYR B 1 105 ? -13.938 -19.078 -3.029 1 88.75 105 TYR B O 1
ATOM 3397 N N . GLU B 1 106 ? -13.094 -19.031 -4.891 1 78.12 106 GLU B N 1
ATOM 3398 C CA . GLU B 1 106 ? -14.438 -18.938 -5.438 1 78.12 106 GLU B CA 1
ATOM 3399 C C . GLU B 1 106 ? -15.086 -20.312 -5.566 1 78.12 106 GLU B C 1
ATOM 3401 O O . GLU B 1 106 ? -14.422 -21.281 -5.945 1 78.12 106 GLU B O 1
ATOM 3406 N N . GLU B 1 107 ? -16.016 -20.516 -4.488 1 57.03 107 GLU B N 1
ATOM 3407 C CA . GLU B 1 107 ? -16.844 -21.719 -4.5 1 57.03 107 GLU B CA 1
ATOM 3408 C C . GLU B 1 107 ? -17.406 -21.984 -5.895 1 57.03 107 GLU B C 1
ATOM 3410 O O . GLU B 1 107 ? -17.797 -21.062 -6.602 1 57.03 107 GLU B O 1
ATOM 3415 N N . GLY B 1 108 ? -17.188 -23.125 -6.633 1 51.03 108 GLY B N 1
ATOM 3416 C CA . GLY B 1 108 ? -17.875 -23.672 -7.789 1 51.03 108 GLY B CA 1
ATOM 3417 C C . GLY B 1 108 ? -17.406 -23.062 -9.102 1 51.03 108 GLY B C 1
ATOM 3418 O O . GLY B 1 108 ? -18.031 -22.125 -9.609 1 51.03 108 GLY B O 1
ATOM 3419 N N . SER B 1 109 ? -16.062 -22.859 -9.172 1 48.78 109 SER B N 1
ATOM 3420 C CA . SER B 1 109 ? -15.93 -22.594 -10.594 1 48.78 109 SER B CA 1
ATOM 3421 C C . SER B 1 109 ? -17.078 -23.203 -11.391 1 48.78 109 SER B C 1
ATOM 3423 O O . SER B 1 109 ? -17.703 -24.156 -10.938 1 48.78 109 SER B O 1
ATOM 3425 N N . GLU B 1 110 ? -17.703 -22.281 -12.102 1 49.59 110 GLU B N 1
ATOM 3426 C CA . GLU B 1 110 ? -18.75 -22.859 -12.938 1 49.59 110 GLU B CA 1
ATOM 3427 C C . GLU B 1 110 ? -18.5 -24.344 -13.172 1 49.59 110 GLU B C 1
ATOM 3429 O O . GLU B 1 110 ? -19.438 -25.125 -13.336 1 49.59 110 GLU B O 1
ATOM 3434 N N . ARG B 1 111 ? -17.312 -24.797 -13.156 1 53.16 111 ARG B N 1
ATOM 3435 C CA . ARG B 1 111 ? -17.062 -26.141 -13.695 1 53.16 111 ARG B CA 1
ATOM 3436 C C . ARG B 1 111 ? -16.859 -27.156 -12.578 1 53.16 111 ARG B C 1
ATOM 3438 O O . ARG B 1 111 ? -16.531 -28.312 -12.836 1 53.16 111 ARG B O 1
ATOM 3445 N N . GLY B 1 112 ? -17.016 -26.609 -11.289 1 60.28 112 GLY B N 1
ATOM 3446 C CA . GLY B 1 112 ? -16.906 -27.625 -10.258 1 60.28 112 GLY B CA 1
ATOM 3447 C C . GLY B 1 112 ? -15.469 -28.078 -10.039 1 60.28 112 GLY B C 1
ATOM 3448 O O . GLY B 1 112 ? -15.234 -29.141 -9.438 1 60.28 112 GLY B O 1
ATOM 3449 N N . ILE B 1 113 ? -14.5 -27.406 -10.633 1 69 113 ILE B N 1
ATOM 3450 C CA . ILE B 1 113 ? -13.133 -27.891 -10.57 1 69 113 ILE B CA 1
ATOM 3451 C C . ILE B 1 113 ? -12.445 -27.359 -9.312 1 69 113 ILE B C 1
ATOM 3453 O O . ILE B 1 113 ? -12.469 -26.141 -9.062 1 69 113 ILE B O 1
ATOM 3457 N N . PHE B 1 114 ? -12.023 -28.203 -8.445 1 82.44 114 PHE B N 1
ATOM 3458 C CA . PHE B 1 114 ? -11.258 -27.938 -7.234 1 82.44 114 PHE B CA 1
ATOM 3459 C C . PHE B 1 114 ? -9.789 -28.297 -7.438 1 82.44 114 PHE B C 1
ATOM 3461 O O . PHE B 1 114 ? -9.461 -29.312 -8.062 1 82.44 114 PHE B O 1
ATOM 3468 N N . LEU B 1 115 ? -8.914 -27.391 -7.039 1 92.88 115 LEU B N 1
ATOM 3469 C CA . LEU B 1 115 ? -7.484 -27.703 -7.102 1 92.88 115 LEU B CA 1
ATOM 3470 C C . LEU B 1 115 ? -7.125 -28.812 -6.117 1 92.88 115 LEU B C 1
ATOM 3472 O O . LEU B 1 115 ? -7.164 -28.594 -4.902 1 92.88 115 LEU B O 1
ATOM 3476 N N . ASN B 1 116 ? -6.848 -29.953 -6.648 1 94.19 116 ASN B N 1
ATOM 3477 C CA . ASN B 1 116 ? -6.422 -31.047 -5.777 1 94.19 116 ASN B CA 1
ATOM 3478 C C . ASN B 1 116 ? -4.961 -30.891 -5.363 1 94.19 116 ASN B C 1
ATOM 3480 O O . ASN B 1 116 ? -4.305 -29.906 -5.727 1 94.19 116 ASN B O 1
ATOM 3484 N N . TRP B 1 117 ? -4.5 -31.781 -4.594 1 96.5 117 TRP B N 1
ATOM 3485 C CA . TRP B 1 117 ? -3.164 -31.703 -4.008 1 96.5 117 TRP B CA 1
ATOM 3486 C C . TRP B 1 117 ? -2.096 -31.641 -5.094 1 96.5 117 TRP B C 1
ATOM 3488 O O . TRP B 1 117 ? -1.174 -30.828 -5.027 1 96.5 117 TRP B O 1
ATOM 3498 N N . ALA B 1 118 ? -2.24 -32.438 -6.078 1 96.5 118 ALA B N 1
ATOM 3499 C CA . ALA B 1 118 ? -1.261 -32.5 -7.16 1 96.5 118 ALA B CA 1
ATOM 3500 C C . ALA B 1 118 ? -1.174 -31.156 -7.891 1 96.5 118 ALA B C 1
ATOM 3502 O O . ALA B 1 118 ? -0.08 -30.688 -8.219 1 96.5 118 ALA B O 1
ATOM 3503 N N . HIS B 1 119 ? -2.318 -30.562 -8.195 1 96.69 119 HIS B N 1
ATOM 3504 C CA . HIS B 1 119 ? -2.357 -29.25 -8.828 1 96.69 119 HIS B CA 1
ATOM 3505 C C . HIS B 1 119 ? -1.627 -28.219 -7.984 1 96.69 119 HIS B C 1
ATOM 3507 O O . HIS B 1 119 ? -0.887 -27.391 -8.516 1 96.69 119 HIS B O 1
ATOM 3513 N N . ARG B 1 120 ? -1.824 -28.266 -6.711 1 97.62 120 ARG B N 1
ATOM 3514 C CA . ARG B 1 120 ? -1.236 -27.297 -5.789 1 97.62 120 ARG B CA 1
ATOM 3515 C C . ARG B 1 120 ? 0.28 -27.453 -5.734 1 97.62 120 ARG B C 1
ATOM 3517 O O . ARG B 1 120 ? 1.008 -26.453 -5.777 1 97.62 120 ARG B O 1
ATOM 3524 N N . GLN B 1 121 ? 0.724 -28.672 -5.68 1 97.75 121 GLN B N 1
ATOM 3525 C CA . GLN B 1 121 ? 2.162 -28.922 -5.707 1 97.75 121 GLN B CA 1
ATOM 3526 C C . GLN B 1 121 ? 2.779 -28.438 -7.016 1 97.75 121 GLN B C 1
ATOM 3528 O O . GLN B 1 121 ? 3.83 -27.797 -7.016 1 97.75 121 GLN B O 1
ATOM 3533 N N . LYS B 1 122 ? 2.104 -28.781 -8.039 1 98 122 LYS B N 1
ATOM 3534 C CA . LYS B 1 122 ? 2.559 -28.375 -9.367 1 98 122 LYS B CA 1
ATOM 3535 C C . LYS B 1 122 ? 2.658 -26.859 -9.477 1 98 122 LYS B C 1
ATOM 3537 O O . LYS B 1 122 ? 3.613 -26.344 -10.055 1 98 122 LYS B O 1
ATOM 3542 N N . THR B 1 123 ? 1.71 -26.188 -8.93 1 98.38 123 THR B N 1
ATOM 3543 C CA . THR B 1 123 ? 1.694 -24.734 -8.93 1 98.38 123 THR B CA 1
ATOM 3544 C C . THR B 1 123 ? 2.881 -24.188 -8.141 1 98.38 123 THR B C 1
ATOM 3546 O O . THR B 1 123 ? 3.566 -23.266 -8.602 1 98.38 123 THR B O 1
ATOM 3549 N N . ALA B 1 124 ? 3.123 -24.766 -6.977 1 98.69 124 ALA B N 1
ATOM 3550 C CA . ALA B 1 124 ? 4.238 -24.328 -6.141 1 98.69 124 ALA B CA 1
ATOM 3551 C C . ALA B 1 124 ? 5.566 -24.453 -6.887 1 98.69 124 ALA B C 1
ATOM 3553 O O . ALA B 1 124 ? 6.363 -23.516 -6.906 1 98.69 124 ALA B O 1
ATOM 3554 N N . VAL B 1 125 ? 5.734 -25.547 -7.531 1 98.75 125 VAL B N 1
ATOM 3555 C CA . VAL B 1 125 ? 6.973 -25.828 -8.25 1 98.75 125 VAL B CA 1
ATOM 3556 C C . VAL B 1 125 ? 7.086 -24.922 -9.469 1 98.75 125 VAL B C 1
ATOM 3558 O O . VAL B 1 125 ? 8.148 -24.344 -9.719 1 98.75 125 VAL B O 1
ATOM 3561 N N . GLY B 1 126 ? 6.043 -24.812 -10.203 1 98.69 126 GLY B N 1
ATOM 3562 C CA . GLY B 1 126 ? 6.039 -23.969 -11.391 1 98.69 126 GLY B CA 1
ATOM 3563 C C . GLY B 1 126 ? 6.359 -22.516 -11.086 1 98.69 126 GLY B C 1
ATOM 3564 O O . GLY B 1 126 ? 7.129 -21.875 -11.812 1 98.69 126 GLY B O 1
ATOM 3565 N N . LEU B 1 127 ? 5.777 -22 -10.039 1 98.62 127 LEU B N 1
ATOM 3566 C CA . LEU B 1 127 ? 6.031 -20.625 -9.648 1 98.62 127 LEU B CA 1
ATOM 3567 C C . LEU B 1 127 ? 7.484 -20.438 -9.227 1 98.62 127 LEU B C 1
ATOM 3569 O O . LEU B 1 127 ? 8.117 -19.438 -9.602 1 98.62 127 LEU B O 1
ATOM 3573 N N . ALA B 1 128 ? 8 -21.375 -8.453 1 98.75 128 ALA B N 1
ATOM 3574 C CA . ALA B 1 128 ? 9.414 -21.312 -8.078 1 98.75 128 ALA B CA 1
ATOM 3575 C C . ALA B 1 128 ? 10.312 -21.328 -9.312 1 98.75 128 ALA B C 1
ATOM 3577 O O . ALA B 1 128 ? 11.32 -20.609 -9.367 1 98.75 128 ALA B O 1
ATOM 3578 N N . SER B 1 129 ? 9.938 -22.094 -10.227 1 98.5 129 SER B N 1
ATOM 3579 C CA . SER B 1 129 ? 10.695 -22.203 -11.477 1 98.5 129 SER B CA 1
ATOM 3580 C C . SER B 1 129 ? 10.711 -20.875 -12.219 1 98.5 129 SER B C 1
ATOM 3582 O O . SER B 1 129 ? 11.766 -20.422 -12.664 1 98.5 129 SER B O 1
ATOM 3584 N N . SER B 1 130 ? 9.609 -20.25 -12.359 1 97.44 130 SER B N 1
ATOM 3585 C CA . SER B 1 130 ? 9.531 -18.969 -13.055 1 97.44 130 SER B CA 1
ATOM 3586 C C . SER B 1 130 ? 10.352 -17.906 -12.336 1 97.44 130 SER B C 1
ATOM 3588 O O . SER B 1 130 ? 11.039 -17.109 -12.977 1 97.44 130 SER B O 1
ATOM 3590 N N . LEU B 1 131 ? 10.297 -17.891 -11.039 1 97.19 131 LEU B N 1
ATOM 3591 C CA . LEU B 1 131 ? 11.047 -16.906 -10.273 1 97.19 131 LEU B CA 1
ATOM 3592 C C . LEU B 1 131 ? 12.547 -17.156 -10.367 1 97.19 131 LEU B C 1
ATOM 3594 O O . LEU B 1 131 ? 13.352 -16.219 -10.391 1 97.19 131 LEU B O 1
ATOM 3598 N N . THR B 1 132 ? 12.906 -18.469 -10.375 1 97.81 132 THR B N 1
ATOM 3599 C CA . THR B 1 132 ? 14.305 -18.812 -10.586 1 97.81 132 THR B CA 1
ATOM 3600 C C . THR B 1 132 ? 14.812 -18.234 -11.906 1 97.81 132 THR B C 1
ATOM 3602 O O . THR B 1 132 ? 15.906 -17.672 -11.969 1 97.81 132 THR B O 1
ATOM 3605 N N . TYR B 1 133 ? 14.055 -18.375 -12.906 1 96.06 133 TYR B N 1
ATOM 3606 C CA . TYR B 1 133 ? 14.375 -17.812 -14.211 1 96.06 133 TYR B CA 1
ATOM 3607 C C . TYR B 1 133 ? 14.531 -16.297 -14.148 1 96.06 133 TYR B C 1
ATOM 3609 O O . TYR B 1 133 ? 15.547 -15.758 -14.578 1 96.06 133 TYR B O 1
ATOM 3617 N N . LEU B 1 134 ? 13.625 -15.57 -13.547 1 92.94 134 LEU B N 1
ATOM 3618 C CA . LEU B 1 134 ? 13.617 -14.117 -13.477 1 92.94 134 LEU B CA 1
ATOM 3619 C C . LEU B 1 134 ? 14.797 -13.609 -12.656 1 92.94 134 LEU B C 1
ATOM 3621 O O . LEU B 1 134 ? 15.445 -12.625 -13.039 1 92.94 134 LEU B O 1
ATOM 3625 N N . HIS B 1 135 ? 15.062 -14.328 -11.586 1 94.12 135 HIS B N 1
ATOM 3626 C CA . HIS B 1 135 ? 16.062 -13.844 -10.641 1 94.12 135 HIS B CA 1
ATOM 3627 C C . HIS B 1 135 ? 17.469 -14.227 -11.07 1 94.12 135 HIS B C 1
ATOM 3629 O O . HIS B 1 135 ? 18.438 -13.508 -10.789 1 94.12 135 HIS B O 1
ATOM 3635 N N . HIS B 1 136 ? 17.578 -15.391 -11.789 1 93.06 136 HIS B N 1
ATOM 3636 C CA . HIS B 1 136 ? 18.938 -15.938 -11.867 1 93.06 136 HIS B CA 1
ATOM 3637 C C . HIS B 1 136 ? 19.281 -16.312 -13.305 1 93.06 136 HIS B C 1
ATOM 3639 O O . HIS B 1 136 ? 20.453 -16.562 -13.609 1 93.06 136 HIS B O 1
ATOM 3645 N N . GLU B 1 137 ? 18.375 -16.375 -14.141 1 91.81 137 GLU B N 1
ATOM 3646 C CA . GLU B 1 137 ? 18.688 -16.969 -15.445 1 91.81 137 GLU B CA 1
ATOM 3647 C C . GLU B 1 137 ? 18.547 -15.93 -16.562 1 91.81 137 GLU B C 1
ATOM 3649 O O . GLU B 1 137 ? 19.062 -16.125 -17.656 1 91.81 137 GLU B O 1
ATOM 3654 N N . CYS B 1 138 ? 17.906 -14.914 -16.312 1 85.06 138 CYS B N 1
ATOM 3655 C CA . CYS B 1 138 ? 17.812 -13.828 -17.281 1 85.06 138 CYS B CA 1
ATOM 3656 C C . CYS B 1 138 ? 19.094 -13.008 -17.312 1 85.06 138 CYS B C 1
ATOM 3658 O O . CYS B 1 138 ? 19.859 -13.023 -16.344 1 85.06 138 CYS B O 1
ATOM 3660 N N . GLU B 1 139 ? 19.297 -12.352 -18.406 1 80.88 139 GLU B N 1
ATOM 3661 C CA . GLU B 1 139 ? 20.484 -11.492 -18.531 1 80.88 139 GLU B CA 1
ATOM 3662 C C . GLU B 1 139 ? 20.484 -10.414 -17.453 1 80.88 139 GLU B C 1
ATOM 3664 O O . GLU B 1 139 ? 21.516 -10.141 -16.828 1 80.88 139 GLU B O 1
ATOM 3669 N N . GLN B 1 140 ? 19.375 -9.914 -17.328 1 77.12 140 GLN B N 1
ATOM 3670 C CA . GLN B 1 140 ? 19.188 -8.977 -16.219 1 77.12 140 GLN B CA 1
ATOM 3671 C C . GLN B 1 140 ? 18.156 -9.492 -15.227 1 77.12 140 GLN B C 1
ATOM 3673 O O . GLN B 1 140 ? 17.094 -9.977 -15.617 1 77.12 140 GLN B O 1
ATOM 3678 N N . LYS B 1 141 ? 18.625 -9.367 -14.008 1 86.5 141 LYS B N 1
ATOM 3679 C CA . LYS B 1 141 ? 17.719 -9.781 -12.953 1 86.5 141 LYS B CA 1
ATOM 3680 C C . LYS B 1 141 ? 16.406 -9 -13.016 1 86.5 141 LYS B C 1
ATOM 3682 O O . LYS B 1 141 ? 16.406 -7.777 -13.195 1 86.5 141 LYS B O 1
ATOM 3687 N N . VAL B 1 142 ? 15.352 -9.703 -12.938 1 86.56 142 VAL B N 1
ATOM 3688 C CA . VAL B 1 142 ? 14.031 -9.086 -12.969 1 86.56 142 VAL B CA 1
ATOM 3689 C C . VAL B 1 142 ? 13.297 -9.359 -11.648 1 86.56 142 VAL B C 1
ATOM 3691 O O . VAL B 1 142 ? 13.156 -10.508 -11.242 1 86.56 142 VAL B O 1
ATOM 3694 N N . ILE B 1 143 ? 12.898 -8.305 -10.969 1 88.56 143 ILE B N 1
ATOM 3695 C CA . ILE B 1 143 ? 12.039 -8.414 -9.789 1 88.56 143 ILE B CA 1
ATOM 3696 C C . ILE B 1 143 ? 10.578 -8.242 -10.195 1 88.56 143 ILE B C 1
ATOM 3698 O O . ILE B 1 143 ? 10.219 -7.258 -10.844 1 88.56 143 ILE B O 1
ATOM 3702 N N . HIS B 1 144 ? 9.727 -9.172 -9.922 1 87.31 144 HIS B N 1
ATOM 3703 C CA . HIS B 1 144 ? 8.336 -9.141 -10.367 1 87.31 144 HIS B CA 1
ATOM 3704 C C . HIS B 1 144 ? 7.547 -8.07 -9.625 1 87.31 144 HIS B C 1
ATOM 3706 O O . HIS B 1 144 ? 6.824 -7.285 -10.242 1 87.31 144 HIS B O 1
ATOM 3712 N N . ARG B 1 145 ? 7.605 -8.102 -8.188 1 86.31 145 ARG B N 1
ATOM 3713 C CA . ARG B 1 145 ? 7.125 -7.055 -7.297 1 86.31 145 ARG B CA 1
ATOM 3714 C C . ARG B 1 145 ? 5.641 -7.23 -6.992 1 86.31 145 ARG B C 1
ATOM 3716 O O . ARG B 1 145 ? 5.098 -6.562 -6.113 1 86.31 145 ARG B O 1
ATOM 3723 N N . ASP B 1 146 ? 5.004 -8.188 -7.637 1 87.88 146 ASP B N 1
ATOM 3724 C CA . ASP B 1 146 ? 3.568 -8.328 -7.414 1 87.88 146 ASP B CA 1
ATOM 3725 C C . ASP B 1 146 ? 3.143 -9.789 -7.492 1 87.88 146 ASP B C 1
ATOM 3727 O O . ASP B 1 146 ? 2.184 -10.125 -8.195 1 87.88 146 ASP B O 1
ATOM 3731 N N . ILE B 1 147 ? 3.82 -10.586 -6.863 1 93.69 147 ILE B N 1
ATOM 3732 C CA . ILE B 1 147 ? 3.484 -12.008 -6.793 1 93.69 147 ILE B CA 1
ATOM 3733 C C . ILE B 1 147 ? 2.291 -12.211 -5.859 1 93.69 147 ILE B C 1
ATOM 3735 O O . ILE B 1 147 ? 2.355 -11.867 -4.676 1 93.69 147 ILE B O 1
ATOM 3739 N N . LYS B 1 148 ? 1.226 -12.648 -6.398 1 93.88 148 LYS B N 1
ATOM 3740 C CA . LYS B 1 148 ? -0.009 -12.961 -5.684 1 93.88 148 LYS B CA 1
ATOM 3741 C C . LYS B 1 148 ? -0.882 -13.914 -6.488 1 93.88 148 LYS B C 1
ATOM 3743 O O . LYS B 1 148 ? -0.652 -14.117 -7.684 1 93.88 148 LYS B O 1
ATOM 3748 N N . THR B 1 149 ? -1.845 -14.453 -5.887 1 95.31 149 THR B N 1
ATOM 3749 C CA . THR B 1 149 ? -2.633 -15.516 -6.508 1 95.31 149 THR B CA 1
ATOM 3750 C C . THR B 1 149 ? -3.432 -14.969 -7.688 1 95.31 149 THR B C 1
ATOM 3752 O O . THR B 1 149 ? -3.697 -15.695 -8.648 1 95.31 149 THR B O 1
ATOM 3755 N N . SER B 1 150 ? -3.756 -13.68 -7.711 1 91.62 150 SER B N 1
ATOM 3756 C CA . SER B 1 150 ? -4.531 -13.117 -8.812 1 91.62 150 SER B CA 1
ATOM 3757 C C . SER B 1 150 ? -3.66 -12.906 -10.047 1 91.62 150 SER B C 1
ATOM 3759 O O . SER B 1 150 ? -4.176 -12.695 -11.148 1 91.62 150 SER B O 1
ATOM 3761 N N . ASN B 1 151 ? -2.348 -12.977 -9.867 1 91.31 151 ASN B N 1
ATOM 3762 C CA . ASN B 1 151 ? -1.428 -12.789 -10.984 1 91.31 151 ASN B CA 1
ATOM 3763 C C . ASN B 1 151 ? -0.839 -14.117 -11.453 1 91.31 151 ASN B C 1
ATOM 3765 O O . ASN B 1 151 ? 0.082 -14.141 -12.273 1 91.31 151 ASN B O 1
ATOM 3769 N N . ILE B 1 152 ? -1.297 -15.148 -10.883 1 96.62 152 ILE B N 1
ATOM 3770 C CA . ILE B 1 152 ? -0.918 -16.5 -11.289 1 96.62 152 ILE B CA 1
ATOM 3771 C C . ILE B 1 152 ? -2.094 -17.172 -12 1 96.62 152 ILE B C 1
ATOM 3773 O O . ILE B 1 152 ? -3.137 -17.406 -11.383 1 96.62 152 ILE B O 1
ATOM 3777 N N . MET B 1 153 ? -1.854 -17.516 -13.25 1 96.19 153 MET B N 1
ATOM 3778 C CA . MET B 1 153 ? -2.898 -18.156 -14.047 1 96.19 153 MET B CA 1
ATOM 3779 C C . MET B 1 153 ? -2.605 -19.641 -14.227 1 96.19 153 MET B C 1
ATOM 3781 O O . MET B 1 153 ? -1.465 -20.078 -14.07 1 96.19 153 MET B O 1
ATOM 3785 N N . LEU B 1 154 ? -3.684 -20.328 -14.5 1 96.06 154 LEU B N 1
ATOM 3786 C CA . LEU B 1 154 ? -3.545 -21.75 -14.781 1 96.06 154 LEU B CA 1
ATOM 3787 C C . LEU B 1 154 ? -3.932 -22.062 -16.219 1 96.06 154 LEU B C 1
ATOM 3789 O O . LEU B 1 154 ? -4.996 -21.656 -16.688 1 96.06 154 LEU B O 1
ATOM 3793 N N . ASP B 1 155 ? -3.025 -22.766 -16.875 1 95.75 155 ASP B N 1
ATOM 3794 C CA . ASP B 1 155 ? -3.322 -23.141 -18.25 1 95.75 155 ASP B CA 1
ATOM 3795 C C . ASP B 1 155 ? -4.18 -24.406 -18.297 1 95.75 155 ASP B C 1
ATOM 3797 O O . ASP B 1 155 ? -4.699 -24.844 -17.281 1 95.75 155 ASP B O 1
ATOM 3801 N N . GLY B 1 156 ? -4.367 -24.938 -19.484 1 93.69 156 GLY B N 1
ATOM 3802 C CA . GLY B 1 156 ? -5.246 -26.078 -19.703 1 93.69 156 GLY B CA 1
ATOM 3803 C C . GLY B 1 156 ? -4.801 -27.328 -18.969 1 93.69 156 GLY B C 1
ATOM 3804 O O . GLY B 1 156 ? -5.613 -28.203 -18.656 1 93.69 156 GLY B O 1
ATOM 3805 N N . ASN B 1 157 ? -3.564 -27.406 -18.656 1 95.31 157 ASN B N 1
ATOM 3806 C CA . ASN B 1 157 ? -3.01 -28.547 -17.953 1 95.31 157 ASN B CA 1
ATOM 3807 C C . ASN B 1 157 ? -2.746 -28.219 -16.484 1 95.31 157 ASN B C 1
ATOM 3809 O O . ASN B 1 157 ? -2.002 -28.938 -15.805 1 95.31 157 ASN B O 1
ATOM 3813 N N . PHE B 1 158 ? -3.193 -27.078 -15.992 1 95.44 158 PHE B N 1
ATOM 3814 C CA . PHE B 1 158 ? -3.105 -26.609 -14.609 1 95.44 158 PHE B CA 1
ATOM 3815 C C . PHE B 1 158 ? -1.668 -26.266 -14.25 1 95.44 158 PHE B C 1
ATOM 3817 O O . PHE B 1 158 ? -1.274 -26.359 -13.086 1 95.44 158 PHE B O 1
ATOM 3824 N N . ASN B 1 159 ? -0.937 -25.938 -15.359 1 97.06 159 ASN B N 1
ATOM 3825 C CA . ASN B 1 159 ? 0.362 -25.328 -15.078 1 97.06 159 ASN B CA 1
ATOM 3826 C C . ASN B 1 159 ? 0.223 -23.875 -14.656 1 97.06 159 ASN B C 1
ATOM 3828 O O . ASN B 1 159 ? -0.539 -23.125 -15.266 1 97.06 159 ASN B O 1
ATOM 3832 N N . ALA B 1 160 ? 0.951 -23.531 -13.648 1 97.88 160 ALA B N 1
ATOM 3833 C CA . ALA B 1 160 ? 0.958 -22.141 -13.203 1 97.88 160 ALA B CA 1
ATOM 3834 C C . ALA B 1 160 ? 1.744 -21.266 -14.172 1 97.88 160 ALA B C 1
ATOM 3836 O O . ALA B 1 160 ? 2.852 -21.609 -14.586 1 97.88 160 ALA B O 1
ATOM 3837 N N . ARG B 1 161 ? 1.166 -20.219 -14.562 1 97.62 161 ARG B N 1
ATOM 3838 C CA . ARG B 1 161 ? 1.789 -19.203 -15.406 1 97.62 161 ARG B CA 1
ATOM 3839 C C . ARG B 1 161 ? 1.733 -17.828 -14.742 1 97.62 161 ARG B C 1
ATOM 3841 O O . ARG B 1 161 ? 0.649 -17.281 -14.516 1 97.62 161 ARG B O 1
ATOM 3848 N N . LEU B 1 162 ? 2.873 -17.297 -14.398 1 96.12 162 LEU B N 1
ATOM 3849 C CA . LEU B 1 162 ? 2.973 -16 -13.734 1 96.12 162 LEU B CA 1
ATOM 3850 C C . LEU B 1 162 ? 2.836 -14.867 -14.742 1 96.12 162 LEU B C 1
ATOM 3852 O O . LEU B 1 162 ? 3.477 -14.883 -15.797 1 96.12 162 LEU B O 1
ATOM 3856 N N . GLY B 1 163 ? 1.909 -14.023 -14.484 1 90.25 163 GLY B N 1
ATOM 3857 C CA . GLY B 1 163 ? 1.705 -12.859 -15.336 1 90.25 163 GLY B CA 1
ATOM 3858 C C . GLY B 1 163 ? 1.659 -11.555 -14.57 1 90.25 163 GLY B C 1
ATOM 3859 O O . GLY B 1 163 ? 2.023 -11.508 -13.391 1 90.25 163 GLY B O 1
ATOM 3860 N N . ASP B 1 164 ? 1.415 -10.469 -15.312 1 80.69 164 ASP B N 1
ATOM 3861 C CA . ASP B 1 164 ? 1.231 -9.117 -14.797 1 80.69 164 ASP B CA 1
ATOM 3862 C C . ASP B 1 164 ? 2.51 -8.602 -14.133 1 80.69 164 ASP B C 1
ATOM 3864 O O . ASP B 1 164 ? 2.529 -8.328 -12.93 1 80.69 164 ASP B O 1
ATOM 3868 N N . PHE B 1 165 ? 3.477 -8.461 -14.891 1 74.38 165 PHE B N 1
ATOM 3869 C CA . PHE B 1 165 ? 4.75 -7.949 -14.406 1 74.38 165 PHE B CA 1
ATOM 3870 C C . PHE B 1 165 ? 4.617 -6.484 -14 1 74.38 165 PHE B C 1
ATOM 3872 O O . PHE B 1 165 ? 3.938 -5.707 -14.672 1 74.38 165 PHE B O 1
ATOM 3879 N N . GLY B 1 166 ? 4.73 -6.207 -12.742 1 60.12 166 GLY B N 1
ATOM 3880 C CA . GLY B 1 166 ? 4.578 -4.953 -12.023 1 60.12 166 GLY B CA 1
ATOM 3881 C C . GLY B 1 166 ? 5.125 -3.76 -12.781 1 60.12 166 GLY B C 1
ATOM 3882 O O . GLY B 1 166 ? 5.812 -2.914 -12.203 1 60.12 166 GLY B O 1
ATOM 3883 N N . LEU B 1 167 ? 4.914 -3.689 -14.031 1 56.16 167 LEU B N 1
ATOM 3884 C CA . LEU B 1 167 ? 5.387 -2.572 -14.844 1 56.16 167 LEU B CA 1
ATOM 3885 C C . LEU B 1 167 ? 4.988 -1.239 -14.227 1 56.16 167 LEU B C 1
ATOM 3887 O O . LEU B 1 167 ? 5.734 -0.262 -14.312 1 56.16 167 LEU B O 1
ATOM 3891 N N . ALA B 1 168 ? 3.881 -1.194 -13.625 1 51.47 168 ALA B N 1
ATOM 3892 C CA . ALA B 1 168 ? 3.404 0.057 -13.039 1 51.47 168 ALA B CA 1
ATOM 3893 C C . ALA B 1 168 ? 4.273 0.477 -11.859 1 51.47 168 ALA B C 1
ATOM 3895 O O . ALA B 1 168 ? 4.508 1.669 -11.648 1 51.47 168 ALA B O 1
ATOM 3896 N N . ARG B 1 169 ? 4.809 -0.452 -11.062 1 53.72 169 ARG B N 1
ATOM 3897 C CA . ARG B 1 169 ? 5.582 -0.145 -9.859 1 53.72 169 ARG B CA 1
ATOM 3898 C C . ARG B 1 169 ? 6.961 0.393 -10.227 1 53.72 169 ARG B C 1
ATOM 3900 O O . ARG B 1 169 ? 7.535 1.198 -9.484 1 53.72 169 ARG B O 1
ATOM 3907 N N . ILE B 1 170 ? 7.395 -0.112 -11.406 1 46.03 170 ILE B N 1
ATOM 3908 C CA . ILE B 1 170 ? 8.664 0.392 -11.914 1 46.03 170 ILE B CA 1
ATOM 3909 C C . ILE B 1 170 ? 8.516 1.859 -12.312 1 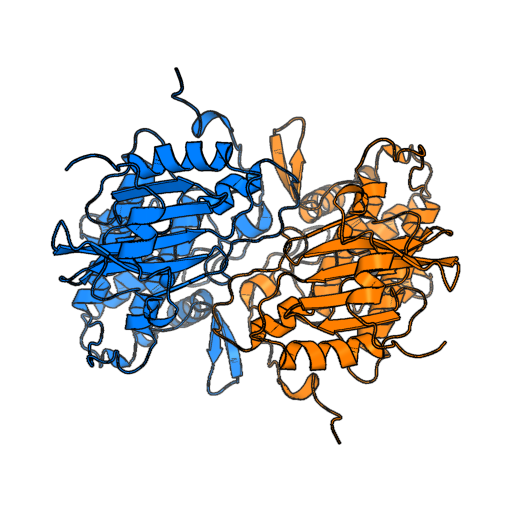46.03 170 ILE B C 1
ATOM 3911 O O . ILE B 1 170 ? 9.438 2.658 -12.117 1 46.03 170 ILE B O 1
ATOM 3915 N N . MET B 1 171 ? 7.34 2.146 -12.75 1 43.88 171 MET B N 1
ATOM 3916 C CA . MET B 1 171 ? 7.105 3.494 -13.258 1 43.88 171 MET B CA 1
ATOM 3917 C C . MET B 1 171 ? 6.984 4.496 -12.117 1 43.88 171 MET B C 1
ATOM 3919 O O . MET B 1 171 ? 7.34 5.664 -12.266 1 43.88 171 MET B O 1
ATOM 3923 N N . GLU B 1 172 ? 6.496 4.004 -11.125 1 45.03 172 GLU B N 1
ATOM 3924 C CA . GLU B 1 172 ? 6.223 4.938 -10.039 1 45.03 172 GLU B CA 1
ATOM 3925 C C . GLU B 1 172 ? 7.5 5.312 -9.297 1 45.03 172 GLU B C 1
ATOM 3927 O O . GLU B 1 172 ? 7.523 6.293 -8.547 1 45.03 172 GLU B O 1
ATOM 3932 N N . HIS B 1 173 ? 8.68 4.543 -9.602 1 44.06 173 HIS B N 1
ATOM 3933 C CA . HIS B 1 173 ? 9.867 4.758 -8.773 1 44.06 173 HIS B CA 1
ATOM 3934 C C . HIS B 1 173 ? 10.477 6.125 -9.039 1 44.06 173 HIS B C 1
ATOM 3936 O O . HIS B 1 173 ? 11.266 6.625 -8.227 1 44.06 173 HIS B O 1
ATOM 3942 N N . ASP B 1 174 ? 10.375 6.465 -10.281 1 41.25 174 ASP B N 1
ATOM 3943 C CA . ASP B 1 174 ? 11.273 7.578 -10.57 1 41.25 174 ASP B CA 1
ATOM 3944 C C . ASP B 1 174 ? 10.797 8.859 -9.891 1 41.25 174 ASP B C 1
ATOM 3946 O O . ASP B 1 174 ? 11.461 9.898 -9.984 1 41.25 174 ASP B O 1
ATOM 3950 N N . LYS B 1 175 ? 9.562 8.875 -9.531 1 41.28 175 LYS B N 1
ATOM 3951 C CA . LYS B 1 175 ? 9.328 10.234 -9.062 1 41.28 175 LYS B CA 1
ATOM 3952 C C . LYS B 1 175 ? 9.562 10.344 -7.555 1 41.28 175 LYS B C 1
ATOM 3954 O O . LYS B 1 175 ? 10.094 9.422 -6.938 1 41.28 175 LYS B O 1
ATOM 3959 N N . SER B 1 176 ? 8.516 11.039 -6.805 1 42.56 176 SER B N 1
ATOM 3960 C CA . SER B 1 176 ? 8.625 11.523 -5.43 1 42.56 176 SER B CA 1
ATOM 3961 C C . SER B 1 176 ? 8.758 10.367 -4.445 1 42.56 176 SER B C 1
ATOM 3963 O O . SER B 1 176 ? 8.086 9.344 -4.586 1 42.56 176 SER B O 1
ATOM 3965 N N . PRO B 1 177 ? 9.938 10.156 -3.834 1 43.53 177 PRO B N 1
ATOM 3966 C CA . PRO B 1 177 ? 10.219 9.172 -2.787 1 43.53 177 PRO B CA 1
ATOM 3967 C C . PRO B 1 177 ? 8.961 8.727 -2.043 1 43.53 177 PRO B C 1
ATOM 3969 O O . PRO B 1 177 ? 8.93 7.637 -1.469 1 43.53 177 PRO B O 1
ATOM 3972 N N . VAL B 1 178 ? 8.109 9.695 -1.858 1 45.41 178 VAL B N 1
ATOM 3973 C CA . VAL B 1 178 ? 6.957 9.305 -1.061 1 45.41 178 VAL B CA 1
ATOM 3974 C C . VAL B 1 178 ? 5.867 8.734 -1.97 1 45.41 178 VAL B C 1
ATOM 3976 O O . VAL B 1 178 ? 5.258 9.469 -2.752 1 45.41 178 VAL B O 1
ATOM 3979 N N . SER B 1 179 ? 6.203 7.559 -2.527 1 51.53 179 SER B N 1
ATOM 3980 C CA . SER B 1 179 ? 5.293 6.969 -3.506 1 51.53 179 SER B CA 1
ATOM 3981 C C . SER B 1 179 ? 4.062 6.375 -2.83 1 51.53 179 SER B C 1
ATOM 3983 O O . SER B 1 179 ? 4.18 5.699 -1.804 1 51.53 179 SER B O 1
ATOM 3985 N N . THR B 1 180 ? 2.943 7.031 -3.115 1 56.06 180 THR B N 1
ATOM 3986 C CA . THR B 1 180 ? 1.669 6.379 -2.836 1 56.06 180 THR B CA 1
ATOM 3987 C C . THR B 1 180 ? 1.668 4.945 -3.357 1 56.06 180 THR B C 1
ATOM 3989 O O . THR B 1 180 ? 2.104 4.688 -4.48 1 56.06 180 THR B O 1
ATOM 3992 N N . LEU B 1 181 ? 1.807 4.039 -2.299 1 56.03 181 LEU B N 1
ATOM 3993 C CA . LEU B 1 181 ? 1.618 2.652 -2.717 1 56.03 181 LEU B CA 1
ATOM 3994 C C . LEU B 1 181 ? 0.381 2.516 -3.598 1 56.03 181 LEU B C 1
ATOM 3996 O O . LEU B 1 181 ? -0.746 2.672 -3.121 1 56.03 181 LEU B O 1
ATOM 4000 N N . THR B 1 182 ? 0.506 2.816 -4.867 1 53.38 182 THR B N 1
ATOM 4001 C CA . THR B 1 182 ? -0.617 2.656 -5.785 1 53.38 182 THR B CA 1
ATOM 4002 C C . THR B 1 182 ? -0.729 1.209 -6.254 1 53.38 182 THR B C 1
ATOM 4004 O O . THR B 1 182 ? -1.711 0.834 -6.898 1 53.38 182 THR B O 1
ATOM 4007 N N . ALA B 1 183 ? 0.262 0.422 -5.777 1 57.41 183 ALA B N 1
ATOM 4008 C CA . ALA B 1 183 ? 0.179 -0.886 -6.422 1 57.41 183 ALA B CA 1
ATOM 4009 C C . ALA B 1 183 ? 0.69 -1.987 -5.496 1 57.41 183 ALA B C 1
ATOM 4011 O O . ALA B 1 183 ? 1.71 -2.621 -5.777 1 57.41 183 ALA B O 1
ATOM 4012 N N . GLY B 1 184 ? 0.355 -2.02 -4.297 1 69.12 184 GLY B N 1
ATOM 4013 C CA . GLY B 1 184 ? 0.689 -3.166 -3.467 1 69.12 184 GLY B CA 1
ATOM 4014 C C . GLY B 1 184 ? -0.527 -3.842 -2.863 1 69.12 184 GLY B C 1
ATOM 4015 O O . GLY B 1 184 ? -1.557 -3.197 -2.646 1 69.12 184 GLY B O 1
ATOM 4016 N N . THR B 1 185 ? -0.409 -5.133 -2.904 1 79.94 185 THR B N 1
ATOM 4017 C CA . THR B 1 185 ? -1.51 -5.867 -2.289 1 79.94 185 THR B CA 1
ATOM 4018 C C . THR B 1 185 ? -1.146 -6.297 -0.871 1 79.94 185 THR B C 1
ATOM 4020 O O . THR B 1 185 ? -0.177 -7.031 -0.668 1 79.94 185 THR B O 1
ATOM 4023 N N . MET B 1 186 ? -1.955 -5.809 0.017 1 80.75 186 MET B N 1
ATOM 4024 C CA . MET B 1 186 ? -1.728 -6.113 1.427 1 80.75 186 MET B CA 1
ATOM 4025 C C . MET B 1 186 ? -1.689 -7.621 1.658 1 80.75 186 MET B C 1
ATOM 4027 O O . MET B 1 186 ? -2.498 -8.359 1.094 1 80.75 186 MET B O 1
ATOM 4031 N N . GLY B 1 187 ? -0.852 -8.07 2.469 1 86.88 187 GLY B N 1
ATOM 4032 C CA . GLY B 1 187 ? -0.688 -9.477 2.805 1 86.88 187 GLY B CA 1
ATOM 4033 C C . GLY B 1 187 ? 0.456 -10.133 2.059 1 86.88 187 GLY B C 1
ATOM 4034 O O . GLY B 1 187 ? 0.988 -11.156 2.508 1 86.88 187 GLY B O 1
ATOM 4035 N N . TYR B 1 188 ? 0.746 -9.5 0.903 1 91.69 188 TYR B N 1
ATOM 4036 C CA . TYR B 1 188 ? 1.806 -10.094 0.097 1 91.69 188 TYR B CA 1
ATOM 4037 C C . TYR B 1 188 ? 3.092 -9.281 0.203 1 91.69 188 TYR B C 1
ATOM 4039 O O . TYR B 1 188 ? 4.152 -9.727 -0.248 1 91.69 188 TYR B O 1
ATOM 4047 N N . LEU B 1 189 ? 3 -8.133 0.781 1 87.62 189 LEU B N 1
ATOM 4048 C CA . LEU B 1 189 ? 4.129 -7.211 0.792 1 87.62 189 LEU B CA 1
ATOM 4049 C C . LEU B 1 189 ? 5.117 -7.57 1.895 1 87.62 189 LEU B C 1
ATOM 4051 O O . LEU B 1 189 ? 4.723 -7.766 3.047 1 87.62 189 LEU B O 1
ATOM 4055 N N . ALA B 1 190 ? 6.34 -7.566 1.484 1 89.31 190 ALA B N 1
ATOM 4056 C CA . ALA B 1 190 ? 7.398 -7.871 2.443 1 89.31 190 ALA B CA 1
ATOM 4057 C C . ALA B 1 190 ? 7.602 -6.719 3.422 1 89.31 190 ALA B C 1
ATOM 4059 O O . ALA B 1 190 ? 7.535 -5.547 3.035 1 89.31 190 ALA B O 1
ATOM 4060 N N . PRO B 1 191 ? 7.91 -7.09 4.633 1 86 191 PRO B N 1
ATOM 4061 C CA . PRO B 1 191 ? 8.102 -6.047 5.645 1 86 191 PRO B CA 1
ATOM 4062 C C . PRO B 1 191 ? 9.18 -5.035 5.254 1 86 191 PRO B C 1
ATOM 4064 O O . PRO B 1 191 ? 9.008 -3.832 5.465 1 86 191 PRO B O 1
ATOM 4067 N N . GLU B 1 192 ? 10.273 -5.453 4.715 1 84.19 192 GLU B N 1
ATOM 4068 C CA . GLU B 1 192 ? 11.359 -4.535 4.383 1 84.19 192 GLU B CA 1
ATOM 4069 C C . GLU B 1 192 ? 10.969 -3.607 3.236 1 84.19 192 GLU B C 1
ATOM 4071 O O . GLU B 1 192 ? 11.445 -2.475 3.156 1 84.19 192 GLU B O 1
ATOM 4076 N N . TYR B 1 193 ? 10.203 -4.062 2.354 1 84.19 193 TYR B N 1
ATOM 4077 C CA . TYR B 1 193 ? 9.695 -3.197 1.296 1 84.19 193 TYR B CA 1
ATOM 4078 C C . TYR B 1 193 ? 8.836 -2.078 1.872 1 84.19 193 TYR B C 1
ATOM 4080 O O . TYR B 1 193 ? 8.961 -0.919 1.471 1 84.19 193 TYR B O 1
ATOM 4088 N N . LEU B 1 194 ? 8.008 -2.475 2.785 1 78.12 194 LEU B N 1
ATOM 4089 C CA . LEU B 1 194 ? 7.117 -1.52 3.434 1 78.12 194 LEU B CA 1
ATOM 4090 C C . LEU B 1 194 ? 7.91 -0.488 4.227 1 78.12 194 LEU B C 1
ATOM 4092 O O . LEU B 1 194 ? 7.477 0.656 4.379 1 78.12 194 LEU B O 1
ATOM 4096 N N . HIS B 1 195 ? 9.008 -0.949 4.672 1 77.69 195 HIS B N 1
ATOM 4097 C CA . HIS B 1 195 ? 9.828 -0.11 5.539 1 77.69 195 HIS B CA 1
ATOM 4098 C C . HIS B 1 195 ? 10.727 0.811 4.723 1 77.69 195 HIS B C 1
ATOM 4100 O O . HIS B 1 195 ? 10.875 1.991 5.051 1 77.69 195 HIS B O 1
ATOM 4106 N N . CYS B 1 196 ? 11.289 0.226 3.654 1 76.19 196 CYS B N 1
ATOM 4107 C CA . CYS B 1 196 ? 12.312 0.984 2.945 1 76.19 196 CYS B CA 1
ATOM 4108 C C . CYS B 1 196 ? 11.859 1.318 1.528 1 76.19 196 CYS B C 1
ATOM 4110 O O . CYS B 1 196 ? 12.484 2.139 0.852 1 76.19 196 CYS B O 1
ATOM 4112 N N . GLY B 1 197 ? 10.906 0.643 1.047 1 74.06 197 GLY B N 1
ATOM 4113 C CA . GLY B 1 197 ? 10.383 0.912 -0.283 1 74.06 197 GLY B CA 1
ATOM 4114 C C . GLY B 1 197 ? 11.211 0.285 -1.389 1 74.06 197 GLY B C 1
ATOM 4115 O O . GLY B 1 197 ? 11.062 0.643 -2.559 1 74.06 197 GLY B O 1
ATOM 4116 N N . ILE B 1 198 ? 12.117 -0.574 -1.022 1 78 198 ILE B N 1
ATOM 4117 C CA . ILE B 1 198 ? 13 -1.175 -2.018 1 78 198 ILE B CA 1
ATOM 4118 C C . ILE B 1 198 ? 12.594 -2.629 -2.254 1 78 198 ILE B C 1
ATOM 4120 O O . ILE B 1 198 ? 12.492 -3.414 -1.308 1 78 198 ILE B O 1
ATOM 4124 N N . ALA B 1 199 ? 12.375 -2.889 -3.504 1 84.38 199 ALA B N 1
ATOM 4125 C CA . ALA B 1 199 ? 12.07 -4.266 -3.885 1 84.38 199 ALA B CA 1
ATOM 4126 C C . ALA B 1 199 ? 13.336 -5.02 -4.289 1 84.38 199 ALA B C 1
ATOM 4128 O O . ALA B 1 199 ? 14.18 -4.48 -5.004 1 84.38 199 ALA B O 1
ATOM 4129 N N . THR B 1 200 ? 13.484 -6.195 -3.768 1 88.31 200 THR B N 1
ATOM 4130 C CA . THR B 1 200 ? 14.57 -7.105 -4.113 1 88.31 200 THR B CA 1
ATOM 4131 C C . THR B 1 200 ? 14.031 -8.492 -4.457 1 88.31 200 THR B C 1
ATOM 4133 O O . THR B 1 200 ? 12.812 -8.703 -4.453 1 88.31 200 THR B O 1
ATOM 4136 N N . GLU B 1 201 ? 14.922 -9.352 -4.812 1 94.12 201 GLU B N 1
ATOM 4137 C CA . GLU B 1 201 ? 14.492 -10.727 -5.039 1 94.12 201 GLU B CA 1
ATOM 4138 C C . GLU B 1 201 ? 13.859 -11.328 -3.785 1 94.12 201 GLU B C 1
ATOM 4140 O O . GLU B 1 201 ? 12.953 -12.156 -3.877 1 94.12 201 GLU B O 1
ATOM 4145 N N . LYS B 1 202 ? 14.289 -10.805 -2.643 1 94.94 202 LYS B N 1
ATOM 4146 C CA . LYS B 1 202 ? 13.773 -11.328 -1.379 1 94.94 202 LYS B CA 1
ATOM 4147 C C . LYS B 1 202 ? 12.32 -10.914 -1.16 1 94.94 202 LYS B C 1
ATOM 4149 O O . LYS B 1 202 ? 11.555 -11.633 -0.516 1 94.94 202 LYS B O 1
ATOM 4154 N N . THR B 1 203 ? 11.977 -9.758 -1.683 1 92.94 203 THR B N 1
ATOM 4155 C CA . THR B 1 203 ? 10.578 -9.352 -1.582 1 92.94 203 THR B CA 1
ATOM 4156 C C . THR B 1 203 ? 9.688 -10.273 -2.408 1 92.94 203 THR B C 1
ATOM 4158 O O . THR B 1 203 ? 8.578 -10.617 -1.985 1 92.94 203 THR B O 1
ATOM 4161 N N . ASP B 1 204 ? 10.203 -10.719 -3.592 1 94.94 204 ASP B N 1
ATOM 4162 C CA . ASP B 1 204 ? 9.492 -11.711 -4.391 1 94.94 204 ASP B CA 1
ATOM 4163 C C . ASP B 1 204 ? 9.359 -13.031 -3.637 1 94.94 204 ASP B C 1
ATOM 4165 O O . ASP B 1 204 ? 8.305 -13.664 -3.66 1 94.94 204 ASP B O 1
ATOM 4169 N N . VAL B 1 205 ? 10.414 -13.344 -3.01 1 98.06 205 VAL B N 1
ATOM 4170 C CA . VAL B 1 205 ? 10.438 -14.609 -2.281 1 98.06 205 VAL B CA 1
ATOM 4171 C C . VAL B 1 205 ? 9.43 -14.562 -1.134 1 98.06 205 VAL B C 1
ATOM 4173 O O . 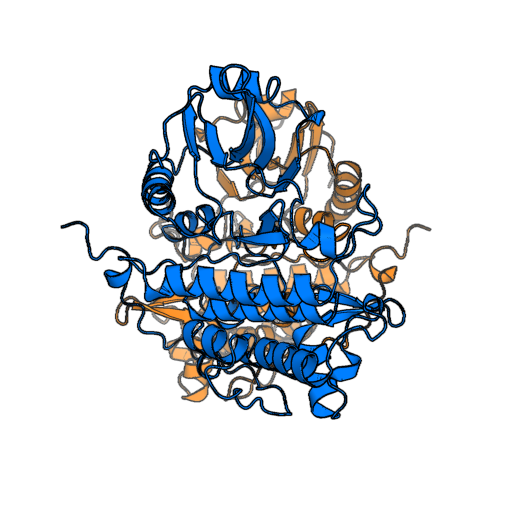VAL B 1 205 ? 8.75 -15.555 -0.858 1 98.06 205 VAL B O 1
ATOM 4176 N N . PHE B 1 206 ? 9.352 -13.445 -0.464 1 97.19 206 PHE B N 1
ATOM 4177 C CA . PHE B 1 206 ? 8.344 -13.281 0.576 1 97.19 206 PHE B CA 1
ATOM 4178 C C . PHE B 1 206 ? 6.945 -13.523 0.016 1 97.19 206 PHE B C 1
ATOM 4180 O O . PHE B 1 206 ? 6.18 -14.32 0.56 1 97.19 206 PHE B O 1
ATOM 4187 N N . SER B 1 207 ? 6.629 -12.844 -1.063 1 96.56 207 SER B N 1
ATOM 4188 C CA . SER B 1 207 ? 5.32 -12.969 -1.694 1 96.56 207 SER B CA 1
ATOM 4189 C C . SER B 1 207 ? 5.059 -14.406 -2.137 1 96.56 207 SER B C 1
ATOM 4191 O O . SER B 1 207 ? 3.939 -14.906 -2.002 1 96.56 207 SER B O 1
ATOM 4193 N N . TYR B 1 208 ? 6.098 -15.086 -2.65 1 98.5 208 TYR B N 1
ATOM 4194 C CA . TYR B 1 208 ? 6.004 -16.5 -2.992 1 98.5 208 TYR B CA 1
ATOM 4195 C C . TYR B 1 208 ? 5.594 -17.328 -1.781 1 98.5 208 TYR B C 1
ATOM 4197 O O . TYR B 1 208 ? 4.707 -18.188 -1.878 1 98.5 208 TYR B O 1
ATOM 4205 N N . GLY B 1 209 ? 6.262 -17.047 -0.701 1 98.75 209 GLY B N 1
ATOM 4206 C CA . GLY B 1 209 ? 5.938 -17.766 0.517 1 98.75 209 GLY B CA 1
ATOM 4207 C C . GLY B 1 209 ? 4.48 -17.641 0.923 1 98.75 209 GLY B C 1
ATOM 4208 O O . GLY B 1 209 ? 3.85 -18.609 1.326 1 98.75 209 GLY B O 1
ATOM 4209 N N . VAL B 1 210 ? 3.988 -16.453 0.809 1 98.06 210 VAL B N 1
ATOM 4210 C CA . VAL B 1 210 ? 2.59 -16.203 1.145 1 98.06 210 VAL B CA 1
ATOM 4211 C C . VAL B 1 210 ? 1.682 -17 0.222 1 98.06 210 VAL B C 1
ATOM 4213 O O . VAL B 1 210 ? 0.74 -17.656 0.682 1 98.06 210 VAL B O 1
ATOM 4216 N N . VAL B 1 211 ? 1.955 -17.031 -1.031 1 98.62 211 VAL B N 1
ATOM 4217 C CA . VAL B 1 211 ? 1.171 -17.781 -2.01 1 98.62 211 VAL B CA 1
ATOM 4218 C C . VAL B 1 211 ? 1.214 -19.266 -1.678 1 98.62 211 VAL B C 1
ATOM 4220 O O . VAL B 1 211 ? 0.195 -19.969 -1.755 1 98.62 211 VAL B O 1
ATOM 4223 N N . ILE B 1 212 ? 2.395 -19.734 -1.323 1 98.75 212 ILE B N 1
ATOM 4224 C CA . ILE B 1 212 ? 2.561 -21.141 -0.992 1 98.75 212 ILE B CA 1
ATOM 4225 C C . ILE B 1 212 ? 1.679 -21.5 0.203 1 98.75 212 ILE B C 1
ATOM 4227 O O . ILE B 1 212 ? 1.024 -22.547 0.209 1 98.75 212 ILE B O 1
ATOM 4231 N N . LEU B 1 213 ? 1.658 -20.656 1.146 1 98.69 213 LEU B N 1
ATOM 4232 C CA . LEU B 1 213 ? 0.807 -20.891 2.307 1 98.69 213 LEU B CA 1
ATOM 4233 C C . LEU B 1 213 ? -0.667 -20.859 1.917 1 98.69 213 LEU B C 1
ATOM 4235 O O . LEU B 1 213 ? -1.472 -21.625 2.445 1 98.69 213 LEU B O 1
ATOM 4239 N N . GLU B 1 214 ? -1.005 -19.984 1.021 1 97.88 214 GLU B N 1
ATOM 4240 C CA . GLU B 1 214 ? -2.373 -19.984 0.51 1 97.88 214 GLU B CA 1
ATOM 4241 C C . GLU B 1 214 ? -2.715 -21.312 -0.151 1 97.88 214 GLU B C 1
ATOM 4243 O O . GLU B 1 214 ? -3.797 -21.859 0.068 1 97.88 214 GLU B O 1
ATOM 4248 N N . LEU B 1 215 ? -1.803 -21.812 -0.956 1 97.94 215 LEU B N 1
ATOM 4249 C CA . LEU B 1 215 ? -1.996 -23.078 -1.651 1 97.94 215 LEU B CA 1
ATOM 4250 C C . LEU B 1 215 ? -2.215 -24.219 -0.658 1 97.94 215 LEU B C 1
ATOM 4252 O O . LEU B 1 215 ? -3.088 -25.062 -0.86 1 97.94 215 LEU B O 1
ATOM 4256 N N . ALA B 1 216 ? -1.43 -24.172 0.377 1 98.44 216 ALA B N 1
ATOM 4257 C CA . ALA B 1 216 ? -1.464 -25.25 1.357 1 98.44 216 ALA B CA 1
ATOM 4258 C C . ALA B 1 216 ? -2.699 -25.141 2.246 1 98.44 216 ALA B C 1
ATOM 4260 O O . ALA B 1 216 ? -3.318 -26.156 2.582 1 98.44 216 ALA B O 1
ATOM 4261 N N . CYS B 1 217 ? -3.113 -23.906 2.592 1 97.62 217 CYS B N 1
ATOM 4262 C CA . CYS B 1 217 ? -4.078 -23.703 3.666 1 97.62 217 CYS B CA 1
ATOM 4263 C C . CYS B 1 217 ? -5.457 -23.375 3.105 1 97.62 217 CYS B C 1
ATOM 4265 O O . CYS B 1 217 ? -6.465 -23.5 3.807 1 97.62 217 CYS B O 1
ATOM 4267 N N . GLY B 1 218 ? -5.457 -22.859 1.866 1 94.94 218 GLY B N 1
ATOM 4268 C CA . GLY B 1 218 ? -6.727 -22.406 1.312 1 94.94 218 GLY B CA 1
ATOM 4269 C C . GLY B 1 218 ? -7.293 -21.188 2.016 1 94.94 218 GLY B C 1
ATOM 4270 O O . GLY B 1 218 ? -8.508 -21.047 2.139 1 94.94 218 GLY B O 1
ATOM 4271 N N . LYS B 1 219 ? -6.426 -20.422 2.576 1 94.06 219 LYS B N 1
ATOM 4272 C CA . LYS B 1 219 ? -6.801 -19.203 3.281 1 94.06 219 LYS B CA 1
ATOM 4273 C C . LYS B 1 219 ? -6.117 -17.969 2.674 1 94.06 219 LYS B C 1
ATOM 4275 O O . LYS B 1 219 ? -4.977 -18.062 2.215 1 94.06 219 LYS B O 1
ATOM 4280 N N . ARG B 1 220 ? -6.852 -16.906 2.664 1 92.38 220 ARG B N 1
ATOM 4281 C CA . ARG B 1 220 ? -6.281 -15.68 2.139 1 92.38 220 ARG B CA 1
ATOM 4282 C C . ARG B 1 220 ? -5.207 -15.125 3.072 1 92.38 220 ARG B C 1
ATOM 4284 O O . ARG B 1 220 ? -5.164 -15.484 4.25 1 92.38 220 ARG B O 1
ATOM 4291 N N . PRO B 1 221 ? -4.328 -14.297 2.545 1 93.38 221 PRO B N 1
ATOM 4292 C CA . PRO B 1 221 ? -3.23 -13.773 3.363 1 93.38 221 PRO B CA 1
ATOM 4293 C C . PRO B 1 221 ? -3.719 -13.055 4.617 1 93.38 221 PRO B C 1
ATOM 4295 O O . PRO B 1 221 ? -3.109 -13.18 5.684 1 93.38 221 PRO B O 1
ATOM 4298 N N . ILE B 1 222 ? -4.707 -12.273 4.406 1 87.06 222 ILE B N 1
ATOM 4299 C CA . ILE B 1 222 ? -5.387 -11.602 5.508 1 87.06 222 ILE B CA 1
ATOM 4300 C C . ILE B 1 222 ? -6.883 -11.891 5.441 1 87.06 222 ILE B C 1
ATOM 4302 O O . ILE B 1 222 ? -7.527 -11.648 4.422 1 87.06 222 ILE B O 1
ATOM 4306 N N . GLU B 1 223 ? -7.359 -12.391 6.457 1 84.75 223 GLU B N 1
ATOM 4307 C CA . GLU B 1 223 ? -8.781 -12.703 6.422 1 84.75 223 GLU B CA 1
ATOM 4308 C C . GLU B 1 223 ? -9.391 -12.68 7.824 1 84.75 223 GLU B C 1
ATOM 4310 O O . GLU B 1 223 ? -8.68 -12.844 8.812 1 84.75 223 GLU B O 1
ATOM 4315 N N . LYS B 1 224 ? -10.656 -12.406 7.789 1 80.88 224 LYS B N 1
ATOM 4316 C CA . LYS B 1 224 ? -11.406 -12.422 9.039 1 80.88 224 LYS B CA 1
ATOM 4317 C C . LYS B 1 224 ? -11.797 -13.844 9.43 1 80.88 224 LYS B C 1
ATOM 4319 O O . LYS B 1 224 ? -12.352 -14.586 8.625 1 80.88 224 LYS B O 1
ATOM 4324 N N . GLU B 1 225 ? -11.414 -14.109 10.586 1 78.25 225 GLU B N 1
ATOM 4325 C CA . GLU B 1 225 ? -11.836 -15.422 11.078 1 78.25 225 GLU B CA 1
ATOM 4326 C C . GLU B 1 225 ? -13.352 -15.469 11.281 1 78.25 225 GLU B C 1
ATOM 4328 O O . GLU B 1 225 ? -13.93 -14.578 11.906 1 78.25 225 GLU B O 1
ATOM 4333 N N . PRO B 1 226 ? -13.922 -16.422 10.734 1 75.25 226 PRO B N 1
ATOM 4334 C CA . PRO B 1 226 ? -15.383 -16.484 10.773 1 75.25 226 PRO B CA 1
ATOM 4335 C C . PRO B 1 226 ? -15.938 -16.484 12.195 1 75.25 226 PRO B C 1
ATOM 4337 O O . PRO B 1 226 ? -16.938 -15.844 12.484 1 75.25 226 PRO B O 1
ATOM 4340 N N . VAL B 1 227 ? -15.312 -17.156 13.156 1 75 227 VAL B N 1
ATOM 4341 C CA . VAL B 1 227 ? -15.852 -17.344 14.5 1 75 227 VAL B CA 1
ATOM 4342 C C . VAL B 1 227 ? -15.5 -16.141 15.367 1 75 227 VAL B C 1
ATOM 4344 O O . VAL B 1 227 ? -16.391 -15.461 15.891 1 75 227 VAL B O 1
ATOM 4347 N N . SER B 1 228 ? -14.289 -15.695 15.43 1 73.75 228 SER B N 1
ATOM 4348 C CA . SER B 1 228 ? -13.812 -14.641 16.328 1 73.75 228 SER B CA 1
ATOM 4349 C C . SER B 1 228 ? -13.977 -13.266 15.688 1 73.75 228 SER B C 1
ATOM 4351 O O . SER B 1 228 ? -13.914 -12.25 16.391 1 73.75 228 SER B O 1
ATOM 4353 N N . GLN B 1 229 ? -14.156 -13.266 14.328 1 74.81 229 GLN B N 1
ATOM 4354 C CA . GLN B 1 229 ? -14.312 -12.031 13.57 1 74.81 229 GLN B CA 1
ATOM 4355 C C . GLN B 1 229 ? -13.055 -11.18 13.648 1 74.81 229 GLN B C 1
ATOM 4357 O O . GLN B 1 229 ? -13.086 -9.984 13.328 1 74.81 229 GLN B O 1
ATOM 4362 N N . LYS B 1 230 ? -12.023 -11.867 14.109 1 76.44 230 LYS B N 1
ATOM 4363 C CA . LYS B 1 230 ? -10.734 -11.18 14.156 1 76.44 230 LYS B CA 1
ATOM 4364 C C . LYS B 1 230 ? -9.977 -11.344 12.844 1 76.44 230 LYS B C 1
ATOM 4366 O O . LYS B 1 230 ? -10.078 -12.375 12.188 1 76.44 230 LYS B O 1
ATOM 4371 N N . MET B 1 231 ? -9.328 -10.273 12.469 1 79.88 231 MET B N 1
ATOM 4372 C CA . MET B 1 231 ? -8.469 -10.367 11.297 1 79.88 231 MET B CA 1
ATOM 4373 C C . MET B 1 231 ? -7.223 -11.203 11.602 1 79.88 231 MET B C 1
ATOM 4375 O O . MET B 1 231 ? -6.574 -11 12.625 1 79.88 231 MET B O 1
ATOM 4379 N N . VAL B 1 232 ? -6.996 -12.125 10.742 1 84.5 232 VAL B N 1
ATOM 4380 C CA . VAL B 1 232 ? -5.879 -13.039 10.938 1 84.5 232 VAL B CA 1
ATOM 4381 C C . VAL B 1 232 ? -4.926 -12.953 9.75 1 84.5 232 VAL B C 1
ATOM 4383 O O . VAL B 1 232 ? -5.363 -12.875 8.602 1 84.5 232 VAL B O 1
ATOM 4386 N N . ASN B 1 233 ? -3.686 -12.883 10.117 1 90 233 ASN B N 1
ATOM 4387 C CA . ASN B 1 233 ? -2.631 -12.992 9.117 1 90 233 ASN B CA 1
ATOM 4388 C C . ASN B 1 233 ? -2.209 -14.438 8.891 1 90 233 ASN B C 1
ATOM 4390 O O . ASN B 1 233 ? -1.869 -15.141 9.844 1 90 233 ASN B O 1
ATOM 4394 N N . LEU B 1 234 ? -2.229 -14.844 7.727 1 94.56 234 LEU B N 1
ATOM 4395 C CA . LEU B 1 234 ? -2.006 -16.25 7.379 1 94.56 234 LEU B CA 1
ATOM 4396 C C . LEU B 1 234 ? -0.634 -16.719 7.852 1 94.56 234 LEU B C 1
ATOM 4398 O O . LEU B 1 234 ? -0.507 -17.797 8.43 1 94.56 234 LEU B O 1
ATOM 4402 N N . VAL B 1 235 ? 0.397 -15.898 7.605 1 95 235 VAL B N 1
ATOM 4403 C CA . VAL B 1 235 ? 1.76 -16.25 7.984 1 95 235 VAL B CA 1
ATOM 4404 C C . VAL B 1 235 ? 1.845 -16.453 9.492 1 95 235 VAL B C 1
ATOM 4406 O O . VAL B 1 235 ? 2.4 -17.438 9.977 1 95 235 VAL B O 1
ATOM 4409 N N . ASP B 1 236 ? 1.258 -15.594 10.227 1 92.06 236 ASP B N 1
ATOM 4410 C CA . ASP B 1 236 ? 1.248 -15.68 11.68 1 92.06 236 ASP B CA 1
ATOM 4411 C C . ASP B 1 236 ? 0.49 -16.922 12.156 1 92.06 236 ASP B C 1
ATOM 4413 O O . ASP B 1 236 ? 0.928 -17.609 13.078 1 92.06 236 ASP B O 1
ATOM 4417 N N . TRP B 1 237 ? -0.612 -17.109 11.547 1 93.44 237 TRP B N 1
ATOM 4418 C CA . TRP B 1 237 ? -1.461 -18.234 11.93 1 93.44 237 TRP B CA 1
ATOM 4419 C C . TRP B 1 237 ? -0.726 -19.547 11.75 1 93.44 237 TRP B C 1
ATOM 4421 O O . TRP B 1 237 ? -0.699 -20.391 12.656 1 93.44 237 TRP B O 1
ATOM 4431 N N . VAL B 1 238 ? -0.159 -19.734 10.602 1 97.25 238 VAL B N 1
ATOM 4432 C CA . VAL B 1 238 ? 0.555 -20.984 10.32 1 97.25 238 VAL B CA 1
ATOM 4433 C C . VAL B 1 238 ? 1.752 -21.109 11.258 1 97.25 238 VAL B C 1
ATOM 4435 O O . VAL B 1 238 ? 2.029 -22.203 11.773 1 97.25 238 VAL B O 1
ATOM 4438 N N . TRP B 1 239 ? 2.457 -20.016 11.445 1 96.19 239 TRP B N 1
ATOM 4439 C CA . TRP B 1 239 ? 3.604 -20.047 12.344 1 96.19 239 TRP B CA 1
ATOM 4440 C C . TRP B 1 239 ? 3.172 -20.422 13.758 1 96.19 239 TRP B C 1
ATOM 4442 O O . TRP B 1 239 ? 3.902 -21.109 14.477 1 96.19 239 TRP B O 1
ATOM 4452 N N . GLY B 1 240 ? 2.053 -19.875 14.156 1 94.62 240 GLY B N 1
ATOM 4453 C CA . GLY B 1 240 ? 1.502 -20.25 15.453 1 94.62 240 GLY B CA 1
ATOM 4454 C C . GLY B 1 240 ? 1.268 -21.75 15.586 1 94.62 240 GLY B C 1
ATOM 4455 O O . GLY B 1 240 ? 1.666 -22.359 16.578 1 94.62 240 GLY B O 1
ATOM 4456 N N . LEU B 1 241 ? 0.626 -22.328 14.648 1 96.81 241 LEU B N 1
ATOM 4457 C CA . LEU B 1 241 ? 0.386 -23.766 14.641 1 96.81 241 LEU B CA 1
ATOM 4458 C C . LEU B 1 241 ? 1.702 -24.531 14.648 1 96.81 241 LEU B C 1
ATOM 4460 O O . LEU B 1 241 ? 1.823 -25.547 15.336 1 96.81 241 LEU B O 1
ATOM 4464 N N . TYR B 1 242 ? 2.641 -24.031 13.891 1 97.12 242 TYR B N 1
ATOM 4465 C CA . TYR B 1 242 ? 3.959 -24.656 13.867 1 97.12 242 TYR B CA 1
ATOM 4466 C C . TYR B 1 242 ? 4.582 -24.672 15.258 1 97.12 242 TYR B C 1
ATOM 4468 O O . TYR B 1 242 ? 5.113 -25.688 15.695 1 97.12 242 TYR B O 1
ATOM 4476 N N . GLY B 1 243 ? 4.535 -23.531 15.906 1 95.75 243 GLY B N 1
ATOM 4477 C CA . GLY B 1 243 ? 5.07 -23.406 17.25 1 95.75 243 GLY B CA 1
ATOM 4478 C C . GLY B 1 243 ? 4.426 -24.375 18.234 1 95.75 243 GLY B C 1
ATOM 4479 O O . GLY B 1 243 ? 5.07 -24.828 19.188 1 95.75 243 GLY B O 1
ATOM 4480 N N . GLU B 1 244 ? 3.215 -24.734 17.953 1 96.38 244 GLU B N 1
ATOM 4481 C CA . GLU B 1 244 ? 2.469 -25.641 18.828 1 96.38 244 GLU B CA 1
ATOM 4482 C C . GLU B 1 244 ? 2.682 -27.094 18.406 1 96.38 244 GLU B C 1
ATOM 4484 O O . GLU B 1 244 ? 2.131 -28 19.031 1 96.38 244 GLU B O 1
ATOM 4489 N N . GLY B 1 245 ? 3.396 -27.266 17.344 1 96.06 245 GLY B N 1
ATOM 4490 C CA . GLY B 1 245 ? 3.625 -28.609 16.844 1 96.06 245 GLY B CA 1
ATOM 4491 C C . GLY B 1 245 ? 2.451 -29.156 16.062 1 96.06 245 GLY B C 1
ATOM 4492 O O . GLY B 1 245 ? 2.311 -30.375 15.914 1 96.06 245 GLY B O 1
ATOM 4493 N N . LYS B 1 246 ? 1.578 -28.297 15.555 1 97.69 246 LYS B N 1
ATOM 4494 C CA . LYS B 1 246 ? 0.353 -28.703 14.875 1 97.69 246 LYS B CA 1
ATOM 4495 C C . LYS B 1 246 ? 0.289 -28.125 13.461 1 97.69 246 LYS B C 1
ATOM 4497 O O . LYS B 1 246 ? -0.774 -27.688 13.016 1 97.69 246 LYS B O 1
ATOM 4502 N N . ILE B 1 247 ? 1.377 -28.078 12.781 1 97.62 247 ILE B N 1
ATOM 4503 C CA . ILE B 1 247 ? 1.463 -27.344 11.523 1 97.62 247 ILE B CA 1
ATOM 4504 C C . ILE B 1 247 ? 0.558 -28 10.484 1 97.62 247 ILE B C 1
ATOM 4506 O O . ILE B 1 247 ? -0.003 -27.312 9.617 1 97.62 247 ILE B O 1
ATOM 4510 N N . ILE B 1 248 ? 0.323 -29.312 10.555 1 98 248 ILE B N 1
ATOM 4511 C CA . ILE B 1 248 ? -0.468 -30.047 9.57 1 98 248 ILE B CA 1
ATOM 4512 C C . ILE B 1 248 ? -1.929 -29.609 9.656 1 98 248 ILE B C 1
ATOM 4514 O O . ILE B 1 248 ? -2.67 -29.703 8.672 1 98 248 ILE B O 1
ATOM 4518 N N . GLU B 1 249 ? -2.354 -29.094 10.82 1 97.5 249 GLU B N 1
ATOM 4519 C CA . GLU B 1 249 ? -3.721 -28.609 10.992 1 97.5 249 GLU B CA 1
ATOM 4520 C C . GLU B 1 249 ? -3.994 -27.391 10.117 1 97.5 249 GLU B C 1
ATOM 4522 O O . GLU B 1 249 ? -5.148 -27 9.93 1 97.5 249 GLU B O 1
ATOM 4527 N N . ALA B 1 250 ? -2.945 -26.875 9.523 1 97.81 250 ALA B N 1
ATOM 4528 C CA . ALA B 1 250 ? -3.098 -25.703 8.664 1 97.81 250 ALA B CA 1
ATOM 4529 C C . ALA B 1 250 ? -3.574 -26.109 7.27 1 97.81 250 ALA B C 1
ATOM 4531 O O . ALA B 1 250 ? -3.99 -25.266 6.477 1 97.81 250 ALA B O 1
ATOM 4532 N N . ALA B 1 251 ? -3.545 -27.391 6.992 1 98.31 251 ALA B N 1
ATOM 4533 C CA . ALA B 1 251 ? -3.914 -27.875 5.664 1 98.31 251 ALA B CA 1
ATOM 4534 C C . ALA B 1 251 ? -5.359 -27.516 5.332 1 98.31 251 ALA B C 1
ATOM 4536 O O . ALA B 1 251 ? -6.238 -27.578 6.199 1 98.31 251 ALA B O 1
ATOM 4537 N N . ASP B 1 252 ? -5.566 -27.141 4.125 1 96.56 252 ASP B N 1
ATOM 4538 C CA . ASP B 1 252 ? -6.914 -26.859 3.643 1 96.56 252 ASP B CA 1
ATOM 4539 C C . ASP B 1 252 ? -7.848 -28.047 3.895 1 96.56 252 ASP B C 1
ATOM 4541 O O . ASP B 1 252 ? -7.633 -29.141 3.365 1 96.56 252 ASP B O 1
ATOM 4545 N N . SER B 1 253 ? -8.852 -27.797 4.598 1 94.69 253 SER B N 1
ATOM 4546 C CA . SER B 1 253 ? -9.773 -28.859 4.957 1 94.69 253 SER B CA 1
ATOM 4547 C C . SER B 1 253 ? -10.477 -29.422 3.729 1 94.69 253 SER B C 1
ATOM 4549 O O . SER B 1 253 ? -10.891 -30.594 3.717 1 94.69 253 SER B O 1
ATOM 4551 N N . ARG B 1 254 ? -10.555 -28.797 2.645 1 93.56 254 ARG B N 1
ATOM 4552 C CA . ARG B 1 254 ? -11.242 -29.219 1.431 1 93.56 254 ARG B CA 1
ATOM 4553 C C . ARG B 1 254 ? -10.477 -30.328 0.721 1 93.56 254 ARG B C 1
ATOM 4555 O O . ARG B 1 254 ? -11.023 -31.016 -0.145 1 93.56 254 ARG B O 1
ATOM 4562 N N . LEU B 1 255 ? -9.195 -30.375 1.142 1 95.12 255 LEU B N 1
ATOM 4563 C CA . LEU B 1 255 ? -8.398 -31.469 0.594 1 95.12 255 LEU B CA 1
ATOM 4564 C C . LEU B 1 255 ? -8.797 -32.812 1.226 1 95.12 255 LEU B C 1
ATOM 4566 O O . LEU B 1 255 ? -8.438 -33.875 0.722 1 95.12 255 LEU B O 1
ATOM 4570 N N . ASN B 1 256 ? -9.477 -32.812 2.285 1 93.88 256 ASN B N 1
ATOM 4571 C CA . ASN B 1 256 ? -10.016 -34 2.961 1 93.88 256 ASN B CA 1
ATOM 4572 C C . ASN B 1 256 ? -8.93 -35.031 3.223 1 93.88 256 ASN B C 1
ATOM 4574 O O . ASN B 1 256 ? -9.133 -36.219 2.973 1 93.88 256 ASN B O 1
ATOM 4578 N N . GLY B 1 257 ? -7.805 -34.5 3.508 1 92.94 257 GLY B N 1
ATOM 4579 C CA . GLY B 1 257 ? -6.711 -35.406 3.848 1 92.94 257 GLY B CA 1
ATOM 4580 C C . GLY B 1 257 ? -6.074 -36.062 2.635 1 92.94 257 GLY B C 1
ATOM 4581 O O . GLY B 1 257 ? -5.211 -36.938 2.773 1 92.94 257 GLY B O 1
ATOM 4582 N N . GLU B 1 258 ? -6.48 -35.688 1.459 1 94.31 258 GLU B N 1
ATOM 4583 C CA . GLU B 1 258 ? -5.938 -36.281 0.231 1 94.31 258 GLU B CA 1
ATOM 4584 C C . GLU B 1 258 ? -4.613 -35.625 -0.147 1 94.31 258 GLU B C 1
ATOM 4586 O O . GLU B 1 258 ? -4.488 -35.031 -1.229 1 94.31 258 GLU B O 1
ATOM 4591 N N . PHE B 1 259 ? -3.676 -35.719 0.669 1 96.75 259 PHE B N 1
ATOM 4592 C CA . PHE B 1 259 ? -2.297 -35.281 0.484 1 96.75 259 PHE B CA 1
ATOM 4593 C C . PHE B 1 259 ? -1.346 -36.125 1.334 1 96.75 259 PHE B C 1
ATOM 4595 O O . PHE B 1 259 ? -1.774 -36.812 2.268 1 96.75 259 PHE B O 1
ATOM 4602 N N . GLU B 1 260 ? -0.149 -36.188 0.925 1 96.12 260 GLU B N 1
ATOM 4603 C CA . GLU B 1 260 ? 0.879 -36.812 1.755 1 96.12 260 GLU B CA 1
ATOM 4604 C C . GLU B 1 260 ? 1.345 -35.844 2.857 1 96.12 260 GLU B C 1
ATOM 4606 O O . GLU B 1 260 ? 1.815 -34.75 2.576 1 96.12 260 GLU B O 1
ATOM 4611 N N . GLU B 1 261 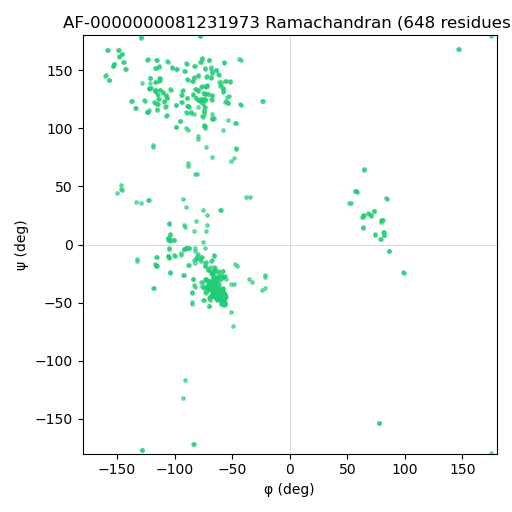? 1.256 -36.281 4.062 1 96.75 261 GLU B N 1
ATOM 4612 C CA . GLU B 1 261 ? 1.532 -35.438 5.215 1 96.75 261 GLU B CA 1
ATOM 4613 C C . GLU B 1 261 ? 2.936 -34.844 5.137 1 96.75 261 GLU B C 1
ATOM 4615 O O . GLU B 1 261 ? 3.133 -33.656 5.43 1 96.75 261 GLU B O 1
ATOM 4620 N N . GLU B 1 262 ? 3.869 -35.656 4.762 1 95.69 262 GLU B N 1
ATOM 4621 C CA . GLU B 1 262 ? 5.246 -35.156 4.676 1 95.69 262 GLU B CA 1
ATOM 4622 C C . GLU B 1 262 ? 5.387 -34.062 3.633 1 95.69 262 GLU B C 1
ATOM 4624 O O . GLU B 1 262 ? 6.117 -33.094 3.844 1 95.69 262 GLU B O 1
ATOM 4629 N N . GLU B 1 263 ? 4.711 -34.25 2.576 1 96.75 263 GLU B N 1
ATOM 4630 C CA . GLU B 1 263 ? 4.766 -33.25 1.506 1 96.75 263 GLU B CA 1
ATOM 4631 C C . GLU B 1 263 ? 4.055 -31.969 1.912 1 96.75 263 GLU B C 1
ATOM 4633 O O . GLU B 1 263 ? 4.508 -30.875 1.571 1 96.75 263 GLU B O 1
ATOM 4638 N N . MET B 1 264 ? 2.979 -32.156 2.623 1 97.94 264 MET B N 1
ATOM 4639 C CA . MET B 1 264 ? 2.27 -30.984 3.143 1 97.94 264 MET B CA 1
ATOM 4640 C C . MET B 1 264 ? 3.139 -30.219 4.133 1 97.94 264 MET B C 1
ATOM 4642 O O . MET B 1 264 ? 3.256 -29 4.039 1 97.94 264 MET B O 1
ATOM 4646 N N . ARG B 1 265 ? 3.742 -30.938 4.996 1 97.44 265 ARG B N 1
ATOM 4647 C CA . ARG B 1 265 ? 4.645 -30.312 5.961 1 97.44 265 ARG B CA 1
ATOM 4648 C C . ARG B 1 265 ? 5.766 -29.562 5.254 1 97.44 265 ARG B C 1
ATOM 4650 O O . ARG B 1 265 ? 6.086 -28.438 5.621 1 97.44 265 ARG B O 1
ATOM 4657 N N . LYS B 1 266 ? 6.309 -30.219 4.285 1 97.5 266 LYS B N 1
ATOM 4658 C CA . LYS B 1 266 ? 7.379 -29.609 3.506 1 97.5 266 LYS B CA 1
ATOM 4659 C C . LYS B 1 266 ? 6.914 -28.297 2.865 1 97.5 266 LYS B C 1
ATOM 4661 O O . LYS B 1 266 ? 7.602 -27.281 2.943 1 97.5 266 LYS B O 1
ATOM 4666 N N . LEU B 1 267 ? 5.773 -28.312 2.26 1 98.19 267 LEU B N 1
ATOM 4667 C CA . LEU B 1 267 ? 5.238 -27.125 1.583 1 98.19 267 LEU B CA 1
ATOM 4668 C C . LEU B 1 267 ? 4.984 -26 2.576 1 98.19 267 LEU B C 1
ATOM 4670 O O . LEU B 1 267 ? 5.34 -24.844 2.312 1 98.19 267 LEU B O 1
ATOM 4674 N N . LEU B 1 268 ? 4.406 -26.359 3.727 1 98.56 268 LEU B N 1
ATOM 4675 C CA . LEU B 1 268 ? 4.129 -25.359 4.766 1 98.56 268 LEU B CA 1
ATOM 4676 C C . LEU B 1 268 ? 5.422 -24.75 5.297 1 98.56 268 LEU B C 1
ATOM 4678 O O . LEU B 1 268 ? 5.512 -23.531 5.465 1 98.56 268 LEU B O 1
ATOM 4682 N N . LEU B 1 269 ? 6.406 -25.562 5.465 1 98.19 269 LEU B N 1
ATOM 4683 C CA . LEU B 1 269 ? 7.676 -25.078 5.988 1 98.19 269 LEU B CA 1
ATOM 4684 C C . LEU B 1 269 ? 8.398 -24.219 4.953 1 98.19 269 LEU B C 1
ATOM 4686 O O . LEU B 1 269 ? 9.047 -23.234 5.305 1 98.19 269 LEU B O 1
ATOM 4690 N N . VAL B 1 270 ? 8.328 -24.609 3.721 1 98.44 270 VAL B N 1
ATOM 4691 C CA . VAL B 1 270 ? 8.859 -23.781 2.646 1 98.44 270 VAL B CA 1
ATOM 4692 C C . VAL B 1 270 ? 8.164 -22.422 2.646 1 98.44 270 VAL B C 1
ATOM 4694 O O . VAL B 1 270 ? 8.82 -21.375 2.559 1 98.44 270 VAL B O 1
ATOM 4697 N N . GLY B 1 271 ? 6.84 -22.422 2.762 1 98.62 271 GLY B N 1
ATOM 4698 C CA . GLY B 1 271 ? 6.086 -21.188 2.836 1 98.62 271 GLY B CA 1
ATOM 4699 C C . GLY B 1 271 ? 6.535 -20.281 3.967 1 98.62 271 GLY B C 1
ATOM 4700 O O . GLY B 1 271 ? 6.77 -19.094 3.76 1 98.62 271 GLY B O 1
ATOM 4701 N N . LEU B 1 272 ? 6.723 -20.891 5.109 1 98.06 272 LEU B N 1
ATOM 4702 C CA . LEU B 1 272 ? 7.141 -20.125 6.273 1 98.06 272 LEU B CA 1
ATOM 4703 C C . LEU B 1 272 ? 8.555 -19.578 6.09 1 98.06 272 LEU B C 1
ATOM 4705 O O . LEU B 1 272 ? 8.844 -18.438 6.441 1 98.06 272 LEU B O 1
ATOM 4709 N N . SER B 1 273 ? 9.414 -20.391 5.559 1 97.81 273 SER B N 1
ATOM 4710 C CA . SER B 1 273 ? 10.797 -19.969 5.34 1 97.81 273 SER B CA 1
ATOM 4711 C C . SER B 1 273 ? 10.867 -18.781 4.387 1 97.81 273 SER B C 1
ATOM 4713 O O . SER B 1 273 ? 11.586 -17.828 4.641 1 97.81 273 SER B O 1
ATOM 4715 N N . CYS B 1 274 ? 10.109 -18.844 3.355 1 98.38 274 CYS B N 1
ATOM 4716 C CA . CYS B 1 274 ? 10.094 -17.781 2.354 1 98.38 274 CYS B CA 1
ATOM 4717 C C . CYS B 1 274 ? 9.422 -16.516 2.898 1 98.38 274 CYS B C 1
ATOM 4719 O O . CYS B 1 274 ? 9.82 -15.406 2.568 1 98.38 274 CYS B O 1
ATOM 4721 N N . ALA B 1 275 ? 8.438 -16.703 3.729 1 97 275 ALA B N 1
ATOM 4722 C CA . ALA B 1 275 ? 7.676 -15.578 4.27 1 97 275 ALA B CA 1
ATOM 4723 C C . ALA B 1 275 ? 8.273 -15.102 5.59 1 97 275 ALA B C 1
ATOM 4725 O O . ALA B 1 275 ? 7.598 -14.438 6.383 1 97 275 ALA B O 1
ATOM 4726 N N . ASN B 1 276 ? 9.508 -15.516 5.832 1 94.5 276 ASN B N 1
ATOM 4727 C CA . ASN B 1 276 ? 10.211 -15.039 7.016 1 94.5 276 ASN B CA 1
ATOM 4728 C C . ASN B 1 276 ? 10.242 -13.516 7.07 1 94.5 276 ASN B C 1
ATOM 4730 O O . ASN B 1 276 ? 10.602 -12.859 6.09 1 94.5 276 ASN B O 1
ATOM 4734 N N . PRO B 1 277 ? 9.805 -12.961 8.188 1 89.81 277 PRO B N 1
ATOM 4735 C CA . PRO B 1 277 ? 9.828 -11.5 8.297 1 89.81 277 PRO B CA 1
ATOM 4736 C C . PRO B 1 277 ? 11.234 -10.922 8.148 1 89.81 277 PRO B C 1
ATOM 4738 O O . PRO B 1 277 ? 11.391 -9.773 7.73 1 89.81 277 PRO B O 1
ATOM 4741 N N . ASP B 1 278 ? 12.188 -11.648 8.523 1 88.19 278 ASP B N 1
ATOM 4742 C CA . ASP B 1 278 ? 13.586 -11.266 8.336 1 88.19 278 ASP B CA 1
ATOM 4743 C C . ASP B 1 278 ? 14.078 -11.68 6.949 1 88.19 278 ASP B C 1
ATOM 4745 O O . ASP B 1 278 ? 14.219 -12.875 6.668 1 88.19 278 ASP B O 1
ATOM 4749 N N . ASP B 1 279 ? 14.367 -10.727 6.145 1 90.56 279 ASP B N 1
ATOM 4750 C CA . ASP B 1 279 ? 14.75 -11.008 4.766 1 90.56 279 ASP B CA 1
ATOM 4751 C C . ASP B 1 279 ? 16.047 -11.812 4.703 1 90.56 279 ASP B C 1
ATOM 4753 O O . ASP B 1 279 ? 16.25 -12.602 3.779 1 90.56 279 ASP B O 1
ATOM 4757 N N . THR B 1 280 ? 16.906 -11.664 5.688 1 89.56 280 THR B N 1
ATOM 4758 C CA . THR B 1 280 ? 18.188 -12.375 5.688 1 89.56 280 THR B CA 1
ATOM 4759 C C . THR B 1 280 ? 17.969 -13.859 5.941 1 89.56 280 THR B C 1
ATOM 4761 O O . THR B 1 280 ? 18.828 -14.688 5.605 1 89.56 280 THR B O 1
ATOM 4764 N N . GLY B 1 281 ? 16.875 -14.18 6.508 1 92.62 281 GLY B N 1
ATOM 4765 C CA . GLY B 1 281 ? 16.578 -15.57 6.789 1 92.62 281 GLY B CA 1
ATOM 4766 C C . GLY B 1 281 ? 15.844 -16.266 5.656 1 92.62 281 GLY B C 1
ATOM 4767 O O . GLY B 1 281 ? 15.602 -17.469 5.715 1 92.62 281 GLY B O 1
ATOM 4768 N N . ARG B 1 282 ? 15.508 -15.57 4.621 1 96.19 282 ARG B N 1
ATOM 4769 C CA . ARG B 1 282 ? 14.781 -16.156 3.498 1 96.19 282 ARG B CA 1
ATOM 4770 C C . ARG B 1 282 ? 15.734 -16.828 2.523 1 96.19 282 ARG B C 1
ATOM 4772 O O . ARG B 1 282 ? 16.828 -16.328 2.252 1 96.19 282 ARG B O 1
ATOM 4779 N N . PRO B 1 283 ? 15.352 -17.938 1.993 1 97.5 283 PRO B N 1
ATOM 4780 C CA . PRO B 1 283 ? 16.188 -18.625 1.002 1 97.5 283 PRO B CA 1
ATOM 4781 C C . PRO B 1 283 ? 16.125 -17.953 -0.373 1 97.5 283 PRO B C 1
ATOM 4783 O O . PRO B 1 283 ? 15.227 -17.156 -0.64 1 97.5 283 PRO B O 1
ATOM 4786 N N . ALA B 1 284 ? 17.172 -18.281 -1.155 1 96.94 284 ALA B N 1
ATOM 4787 C CA . ALA B 1 284 ? 17.047 -18 -2.58 1 96.94 284 ALA B CA 1
ATOM 4788 C C . ALA B 1 284 ? 15.984 -18.875 -3.229 1 96.94 284 ALA B C 1
ATOM 4790 O O . ALA B 1 284 ? 15.828 -20.047 -2.85 1 96.94 284 ALA B O 1
ATOM 4791 N N . ILE B 1 285 ? 15.328 -18.359 -4.215 1 98.44 285 ILE B N 1
ATOM 4792 C CA . ILE B 1 285 ? 14.234 -19.109 -4.832 1 98.44 285 ILE B CA 1
ATOM 4793 C C . ILE B 1 285 ? 14.781 -20.375 -5.504 1 98.44 285 ILE B C 1
ATOM 4795 O O . ILE B 1 285 ? 14.109 -21.406 -5.555 1 98.44 285 ILE B O 1
ATOM 4799 N N . ARG B 1 286 ? 16 -20.281 -6 1 97.5 286 ARG B N 1
ATOM 4800 C CA . ARG B 1 286 ? 16.625 -21.453 -6.602 1 97.5 286 ARG B CA 1
ATOM 4801 C C . ARG B 1 286 ? 16.703 -22.609 -5.602 1 97.5 286 ARG B C 1
ATOM 4803 O O . ARG B 1 286 ? 16.453 -23.766 -5.945 1 97.5 286 ARG B O 1
ATOM 4810 N N . ARG B 1 287 ? 17.094 -22.266 -4.41 1 97.94 287 ARG B N 1
ATOM 4811 C CA . ARG B 1 287 ? 17.141 -23.266 -3.346 1 97.94 287 ARG B CA 1
ATOM 4812 C C . ARG B 1 287 ? 15.766 -23.844 -3.055 1 97.94 287 ARG B C 1
ATOM 4814 O O . ARG B 1 287 ? 15.617 -25.047 -2.838 1 97.94 287 ARG B O 1
ATOM 4821 N N . VAL B 1 288 ? 14.789 -23.062 -3.064 1 98.62 288 VAL B N 1
ATOM 4822 C CA . VAL B 1 288 ? 13.406 -23.484 -2.84 1 98.62 288 VAL B CA 1
ATOM 4823 C C . VAL B 1 288 ? 12.984 -24.484 -3.912 1 98.62 288 VAL B C 1
ATOM 4825 O O . VAL B 1 288 ? 12.422 -25.531 -3.6 1 98.62 288 VAL B O 1
ATOM 4828 N N . LEU B 1 289 ? 13.312 -24.141 -5.152 1 98.5 289 LEU B N 1
ATOM 4829 C CA . LEU B 1 289 ? 12.984 -25.031 -6.262 1 98.5 289 LEU B CA 1
ATOM 4830 C C . LEU B 1 289 ? 13.656 -26.391 -6.082 1 98.5 289 LEU B C 1
ATOM 4832 O O . LEU B 1 289 ? 13.023 -27.422 -6.293 1 98.5 289 LEU B O 1
ATOM 4836 N N . GLN B 1 290 ? 14.852 -26.359 -5.66 1 98.25 290 GLN B N 1
ATOM 4837 C CA . GLN B 1 290 ? 15.586 -27.594 -5.426 1 98.25 290 GLN B CA 1
ATOM 4838 C C . GLN B 1 290 ? 14.945 -28.422 -4.316 1 98.25 290 GLN B C 1
ATOM 4840 O O . GLN B 1 290 ? 14.859 -29.641 -4.414 1 98.25 290 GLN B O 1
ATOM 4845 N N . ILE B 1 291 ? 14.508 -27.781 -3.289 1 98.12 291 ILE B N 1
ATOM 4846 C CA . ILE B 1 291 ? 13.867 -28.469 -2.166 1 98.12 291 ILE B CA 1
ATOM 4847 C C . ILE B 1 291 ? 12.555 -29.094 -2.625 1 98.12 291 ILE B C 1
ATOM 4849 O O . ILE B 1 291 ? 12.289 -30.266 -2.336 1 98.12 291 ILE B O 1
ATOM 4853 N N . LEU B 1 292 ? 11.805 -28.375 -3.377 1 97.94 292 LEU B N 1
ATOM 4854 C CA . LEU B 1 292 ? 10.508 -28.859 -3.836 1 97.94 292 LEU B CA 1
ATOM 4855 C C . LEU B 1 292 ? 10.68 -30.047 -4.793 1 97.94 292 LEU B C 1
ATOM 4857 O O . LEU B 1 292 ? 9.836 -30.938 -4.828 1 97.94 292 LEU B O 1
ATOM 4861 N N . ASN B 1 293 ? 11.836 -30.016 -5.488 1 96.81 293 ASN B N 1
ATOM 4862 C CA . ASN B 1 293 ? 12.117 -31.094 -6.438 1 96.81 293 ASN B CA 1
ATOM 4863 C C . ASN B 1 293 ? 12.812 -32.281 -5.758 1 96.81 293 ASN B C 1
ATOM 4865 O O . ASN B 1 293 ? 13.172 -33.25 -6.414 1 96.81 293 ASN B O 1
ATOM 4869 N N . GLY B 1 294 ? 13.094 -32.125 -4.492 1 95.12 294 GLY B N 1
ATOM 4870 C CA . GLY B 1 294 ? 13.758 -33.219 -3.768 1 95.12 294 GLY B CA 1
ATOM 4871 C C . GLY B 1 294 ? 15.25 -33.25 -4.008 1 95.12 294 GLY B C 1
ATOM 4872 O O . GLY B 1 294 ? 15.891 -34.312 -3.805 1 95.12 294 GLY B O 1
ATOM 4873 N N . GLU B 1 295 ? 15.766 -32.125 -4.422 1 96.38 295 GLU B N 1
ATOM 4874 C CA . GLU B 1 295 ? 17.188 -32.062 -4.766 1 96.38 295 GLU B CA 1
ATOM 4875 C C . GLU B 1 295 ? 18 -31.453 -3.631 1 96.38 295 GLU B C 1
ATOM 4877 O O . GLU B 1 295 ? 19.234 -31.422 -3.689 1 96.38 295 GLU B O 1
ATOM 4882 N N . ALA B 1 296 ? 17.375 -30.922 -2.658 1 95.12 296 ALA B N 1
ATOM 4883 C CA . ALA B 1 296 ? 18.031 -30.281 -1.518 1 95.12 296 ALA B CA 1
ATOM 4884 C C . ALA B 1 296 ? 17.266 -30.531 -0.229 1 95.12 296 ALA B C 1
ATOM 4886 O O . ALA B 1 296 ? 16.062 -30.812 -0.266 1 95.12 296 ALA B O 1
ATOM 4887 N N . GLU B 1 297 ? 17.922 -30.438 0.852 1 92.31 297 GLU B N 1
ATOM 4888 C CA . GLU B 1 297 ? 17.297 -30.625 2.158 1 92.31 297 GLU B CA 1
ATOM 4889 C C . GLU B 1 297 ? 16.438 -29.438 2.537 1 92.31 297 GLU B C 1
ATOM 4891 O O . GLU B 1 297 ? 16.719 -28.297 2.135 1 92.31 297 GLU B O 1
ATOM 4896 N N . PRO B 1 298 ? 15.43 -29.75 3.34 1 89.56 298 PRO B N 1
ATOM 4897 C CA . PRO B 1 298 ? 14.562 -28.656 3.787 1 89.56 298 PRO B CA 1
ATOM 4898 C C . PRO B 1 298 ? 15.297 -27.641 4.645 1 89.56 298 PRO B C 1
ATOM 4900 O O . PRO B 1 298 ? 16.312 -27.953 5.262 1 89.56 298 PRO B O 1
ATOM 4903 N N . ILE B 1 299 ? 14.852 -26.453 4.574 1 88.62 299 ILE B N 1
ATOM 4904 C CA . ILE B 1 299 ? 15.43 -25.375 5.371 1 88.62 299 ILE B CA 1
ATOM 4905 C C . ILE B 1 299 ? 14.828 -25.391 6.773 1 88.62 299 ILE B C 1
ATOM 4907 O O . ILE B 1 299 ? 13.625 -25.625 6.934 1 88.62 299 ILE B O 1
ATOM 4911 N N . ALA B 1 300 ? 15.656 -25.094 7.715 1 90.44 300 ALA B N 1
ATOM 4912 C CA . ALA B 1 300 ? 15.188 -25.016 9.102 1 90.44 300 ALA B CA 1
ATOM 4913 C C . ALA B 1 300 ? 14.367 -23.75 9.336 1 90.44 300 ALA B C 1
ATOM 4915 O O . ALA B 1 300 ? 14.773 -22.656 8.93 1 90.44 300 ALA B O 1
ATOM 4916 N N . VAL B 1 301 ? 13.25 -23.938 9.898 1 94.38 301 VAL B N 1
ATOM 4917 C CA . VAL B 1 301 ? 12.375 -22.828 10.273 1 94.38 301 VAL B CA 1
ATOM 4918 C C . VAL B 1 301 ? 12.25 -22.766 11.797 1 94.38 301 VAL B C 1
ATOM 4920 O O . VAL B 1 301 ? 11.961 -23.766 12.445 1 94.38 301 VAL B O 1
ATOM 4923 N N . PRO B 1 302 ? 12.562 -21.609 12.383 1 92.69 302 PRO B N 1
ATOM 4924 C CA . PRO B 1 302 ? 12.383 -21.516 13.836 1 92.69 302 PRO B CA 1
ATOM 4925 C C . PRO B 1 302 ? 10.93 -21.703 14.266 1 92.69 302 PRO B C 1
ATOM 4927 O O . PRO B 1 302 ? 10.016 -21.281 13.555 1 92.69 302 PRO B O 1
ATOM 4930 N N . ARG B 1 303 ? 10.734 -22.281 15.414 1 91.94 303 ARG B N 1
ATOM 4931 C CA . ARG B 1 303 ? 9.383 -22.531 15.93 1 91.94 303 ARG B CA 1
ATOM 4932 C C . ARG B 1 303 ? 8.695 -21.219 16.281 1 91.94 303 ARG B C 1
ATOM 4934 O O . ARG B 1 303 ? 7.48 -21.078 16.109 1 91.94 303 ARG B O 1
ATOM 4941 N N . LYS B 1 304 ? 9.523 -20.312 16.781 1 88.12 304 LYS B N 1
ATOM 4942 C CA . LYS B 1 304 ? 8.992 -18.969 17.078 1 88.12 304 LYS B CA 1
ATOM 4943 C C . LYS B 1 304 ? 9.234 -18.016 15.914 1 88.12 304 LYS B C 1
ATOM 4945 O O . LYS B 1 304 ? 10.344 -17.969 15.375 1 88.12 304 LYS B O 1
ATOM 4950 N N . LYS B 1 305 ? 8.211 -17.406 15.547 1 87.5 305 LYS B N 1
ATOM 4951 C CA . LYS B 1 305 ? 8.344 -16.453 14.453 1 87.5 305 LYS B CA 1
ATOM 4952 C C . LYS B 1 305 ? 9.375 -15.375 14.789 1 87.5 305 LYS B C 1
ATOM 4954 O O . LYS B 1 305 ? 9.328 -14.781 15.867 1 87.5 305 LYS B O 1
ATOM 4959 N N . PRO B 1 306 ? 10.219 -15.07 13.898 1 78.44 306 PRO B N 1
ATOM 4960 C CA . PRO B 1 306 ? 11.203 -14.016 14.141 1 78.44 306 PRO B CA 1
ATOM 4961 C C . PRO B 1 306 ? 10.57 -12.625 14.227 1 78.44 306 PRO B C 1
ATOM 4963 O O . PRO B 1 306 ? 9.539 -12.375 13.594 1 78.44 306 PRO B O 1
ATOM 4966 N N . SER B 1 307 ? 11.164 -11.789 15.164 1 73.56 307 SER B N 1
ATOM 4967 C CA . SER B 1 307 ? 10.711 -10.406 15.281 1 73.56 307 SER B CA 1
ATOM 4968 C C . SER B 1 307 ? 11.312 -9.531 14.188 1 73.56 307 SER B C 1
ATOM 4970 O O . SER B 1 307 ? 12.336 -9.875 13.602 1 73.56 307 SER B O 1
ATOM 4972 N N . LEU B 1 308 ? 10.453 -8.523 13.734 1 64.5 308 LEU B N 1
ATOM 4973 C CA . LEU B 1 308 ? 10.898 -7.625 12.68 1 64.5 308 LEU B CA 1
ATOM 4974 C C . LEU B 1 308 ? 11.898 -6.605 13.211 1 64.5 308 LEU B C 1
ATOM 4976 O O . LEU B 1 308 ? 11.656 -5.977 14.242 1 64.5 308 LEU B O 1
ATOM 4980 N N . THR B 1 309 ? 13.281 -6.793 12.938 1 53.88 309 THR B N 1
ATOM 4981 C CA . THR B 1 309 ? 14.219 -5.691 13.117 1 53.88 309 THR B CA 1
ATOM 4982 C C . THR B 1 309 ? 14.523 -5.02 11.781 1 53.88 309 THR B C 1
ATOM 4984 O O . THR B 1 309 ? 14.852 -5.695 10.805 1 53.88 309 THR B O 1
ATOM 4987 N N . PHE B 1 310 ? 13.914 -3.873 11.477 1 50.38 310 PHE B N 1
ATOM 4988 C CA . PHE B 1 310 ? 14.133 -3.266 10.164 1 50.38 310 PHE B CA 1
ATOM 4989 C C . PHE B 1 310 ? 15.461 -2.527 10.125 1 50.38 310 PHE B C 1
ATOM 4991 O O . PHE B 1 310 ? 15.805 -1.8 11.062 1 50.38 310 PHE B O 1
ATOM 4998 N N . SER B 1 311 ? 16.641 -3.086 9.688 1 44.94 311 SER B N 1
ATOM 4999 C CA . SER B 1 311 ? 17.812 -2.289 9.336 1 44.94 311 SER B CA 1
ATOM 5000 C C . SER B 1 311 ? 17.797 -1.901 7.859 1 44.94 311 SER B C 1
ATOM 5002 O O . SER B 1 311 ? 17.5 -2.734 6.996 1 44.94 311 SER B O 1
ATOM 5004 N N . CYS B 1 312 ? 17.406 -0.712 7.465 1 44.28 312 CYS B N 1
ATOM 5005 C CA . CYS B 1 312 ? 17.453 -0.265 6.078 1 44.28 312 CYS B CA 1
ATOM 5006 C C . CYS B 1 312 ? 18.875 -0.27 5.551 1 44.28 312 CYS B C 1
ATOM 5008 O O . CYS B 1 312 ? 19.5 0.786 5.418 1 44.28 312 CYS B O 1
ATOM 5010 N N . ASP B 1 313 ? 19.828 -1.01 5.883 1 38.84 313 ASP B N 1
ATOM 5011 C CA . ASP B 1 313 ? 21.203 -0.921 5.402 1 38.84 313 ASP B CA 1
ATOM 5012 C C . ASP B 1 313 ? 21.312 -1.4 3.959 1 38.84 313 ASP B C 1
ATOM 5014 O O . ASP B 1 313 ? 22.406 -1.738 3.492 1 38.84 313 ASP B O 1
ATOM 5018 N N . LEU B 1 314 ? 20.297 -1.615 3.205 1 35.59 314 LEU B N 1
ATOM 5019 C CA . LEU B 1 314 ? 20.703 -2.232 1.949 1 35.59 314 LEU B CA 1
ATOM 5020 C C . LEU B 1 314 ? 21.172 -1.177 0.953 1 35.59 314 LEU B C 1
ATOM 5022 O O . LEU B 1 314 ? 20.469 -0.19 0.713 1 35.59 314 LEU B O 1
ATOM 5026 N N . ALA B 1 315 ? 22.516 -1.075 0.523 1 31.92 315 ALA B N 1
ATOM 5027 C CA . ALA B 1 315 ? 23.188 -0.359 -0.563 1 31.92 315 ALA B CA 1
ATOM 5028 C C . ALA B 1 315 ? 22.5 -0.63 -1.898 1 31.92 315 ALA B C 1
ATOM 5030 O O . ALA B 1 315 ? 22.594 -1.731 -2.443 1 31.92 315 ALA B O 1
ATOM 5031 N N . PHE B 1 316 ? 21.391 -0.177 -2.229 1 32 316 PHE B N 1
ATOM 5032 C CA . PHE B 1 316 ? 20.828 -0.451 -3.549 1 32 316 PHE B CA 1
ATOM 5033 C C . PHE B 1 316 ? 21.562 0.337 -4.621 1 32 316 PHE B C 1
ATOM 5035 O O . PHE B 1 316 ? 21.562 1.57 -4.609 1 32 316 PHE B O 1
ATOM 5042 N N . THR B 1 317 ? 22.703 -0.058 -5.195 1 28.25 317 THR B N 1
ATOM 5043 C CA . THR B 1 317 ? 23.188 0.499 -6.453 1 28.25 317 THR B CA 1
ATOM 5044 C C . THR B 1 317 ? 22.109 0.393 -7.535 1 28.25 317 THR B C 1
ATOM 5046 O O . THR B 1 317 ? 21.562 -0.683 -7.766 1 28.25 317 THR B O 1
ATOM 5049 N N . LEU B 1 318 ? 21.5 1.382 -7.922 1 26.94 318 LEU B N 1
ATOM 5050 C CA . LEU B 1 318 ? 20.719 1.593 -9.141 1 26.94 318 LEU B CA 1
ATOM 5051 C C . LEU B 1 318 ? 21.344 0.855 -10.32 1 26.94 318 LEU B C 1
ATOM 5053 O O . LEU B 1 318 ? 20.703 0.666 -11.352 1 26.94 318 LEU B O 1
ATOM 5057 N N . GLU B 1 319 ? 22.641 0.64 -10.398 1 27.86 319 GLU B N 1
ATOM 5058 C CA . GLU B 1 319 ? 23.312 0.11 -11.578 1 27.86 319 GLU B CA 1
ATOM 5059 C C . GLU B 1 319 ? 22.719 -1.229 -12 1 27.86 319 GLU B C 1
ATOM 5061 O O . GLU B 1 319 ? 22.859 -1.641 -13.156 1 27.86 319 GLU B O 1
ATOM 5066 N N . ASN B 1 320 ? 22.188 -1.898 -11.07 1 27.77 320 ASN B N 1
ATOM 5067 C CA . ASN B 1 320 ? 22.062 -3.299 -11.461 1 27.77 320 ASN B CA 1
ATOM 5068 C C . ASN B 1 320 ? 20.812 -3.543 -12.305 1 27.77 320 ASN B C 1
ATOM 5070 O O . ASN B 1 320 ? 20.531 -4.68 -12.68 1 27.77 320 ASN B O 1
ATOM 5074 N N . ILE B 1 321 ? 19.922 -2.605 -12.344 1 28.31 321 ILE B N 1
ATOM 5075 C CA . ILE B 1 321 ? 18.891 -2.988 -13.312 1 28.31 321 ILE B CA 1
ATOM 5076 C C . ILE B 1 321 ? 19.438 -2.814 -14.727 1 28.31 321 ILE B C 1
ATOM 5078 O O . ILE B 1 321 ? 19.109 -3.598 -15.625 1 28.31 321 ILE B O 1
ATOM 5082 N N . VAL B 1 322 ? 20.094 -1.606 -15.047 1 29.19 322 VAL B N 1
ATOM 5083 C CA . VAL B 1 322 ? 20.484 -1.259 -16.406 1 29.19 322 VAL B CA 1
ATOM 5084 C C . VAL B 1 322 ? 21.922 -1.703 -16.672 1 29.19 322 VAL B C 1
ATOM 5086 O O . VAL B 1 322 ? 22.875 -1.048 -16.234 1 29.19 322 VAL B O 1
ATOM 5089 N N . SER B 1 323 ? 22.5 -2.805 -16.281 1 26.45 323 SER B N 1
ATOM 5090 C CA . SER B 1 323 ? 23.828 -3.029 -16.859 1 26.45 323 SER B CA 1
ATOM 5091 C C . SER B 1 323 ? 23.812 -2.848 -18.359 1 26.45 323 SER B C 1
ATOM 5093 O O . SER B 1 323 ? 24.734 -2.24 -18.922 1 26.45 323 SER B O 1
ATOM 5095 N N . ASP B 1 324 ? 23.219 -3.701 -19.172 1 24.8 324 ASP B N 1
ATOM 5096 C CA . ASP B 1 324 ? 23.844 -3.947 -20.469 1 24.8 324 ASP B CA 1
ATOM 5097 C C . ASP B 1 324 ? 23.484 -2.844 -21.469 1 24.8 324 ASP B C 1
ATOM 5099 O O . ASP B 1 324 ? 23.594 -3.039 -22.672 1 24.8 324 ASP B O 1
ATOM 5103 N N . CYS B 1 325 ? 23.062 -1.669 -21.359 1 21.06 325 CYS B N 1
ATOM 5104 C CA . CYS B 1 325 ? 22.906 -1.069 -22.672 1 21.06 325 CYS B CA 1
ATOM 5105 C C . CYS B 1 325 ? 24.266 -0.766 -23.297 1 21.06 325 CYS B C 1
ATOM 5107 O O . CYS B 1 325 ? 24.375 0.13 -24.141 1 21.06 325 CYS B O 1
ATOM 5109 N N . ASP B 1 326 ? 25.375 -1.449 -22.953 1 21.36 326 ASP B N 1
ATOM 5110 C CA . ASP B 1 326 ? 26.156 -1.543 -24.172 1 21.36 326 ASP B CA 1
ATOM 5111 C C . ASP B 1 326 ? 25.594 -2.602 -25.109 1 21.36 326 ASP B C 1
ATOM 5113 O O . ASP B 1 326 ? 25.203 -3.686 -24.672 1 21.36 326 ASP B O 1
#

pLDDT: mean 83.5, std 18.98, range [21.06, 98.81]

Organism: NCBI:txid444605

Secondary structure (DSSP, 8-state):
----EEPPHHHHHHHTTTT-GGGEEE--TTEEEEEEEETTTTEEEEEEEE---GGGHHHHHHHHHHHHH---TTBPPEEEEEEETTEEEEEEE--TT-BHHHHHHSS--TT-----HHHHHHHHHHHHHHHHIIIIISSS--------GGGEEE-TT--EEE----HHHHHHTTS-SS-EE-SEETTTS-HHHHHH----HHHHHHHHHHHHHHHHH---SEEE-TTT--EEEHHHHHHHHHHTT-GGGGS-GGGTT-S-HHHHHHHHHHHHHHT-SSGGGSPPHHHHHHHHTTSSPPPP--SSPPPB---------GGGTS----/----EEPPHHHHHHHTTTT-GGGEEE--TTEEEEEEEETTTTEEEEEEEE---GGGHHHHHHHHHHHHH---TTBPPEEEEEEETTEEEEEEE--TT-BHHHHHHSSS-TT-----HHHHHHHHHHHHHHHHIIIIISSS--------GGGEEE-TT--EEE----HHHHHHTTS-SS-EE-SEETTTS-HHHHHH----HHHHHHHHHHHHHHHHH---SEEE-TTT--EEEHHHHHHHHHHTT-GGGGS-GGGTT-S-HHHHHHHHHHHHHHT-SSGGGSPPHHHHHHHHTTSSPPPP--SSPPPB---------GGGTS----

InterPro domains:
  IPR000719 Protein kinase domain [PF00069] (19-289)
  IPR000719 Protein kinase domain [PS50011] (19-300)
  IPR000719 Protein kinase domain [SM00220] (19-291)
  IPR008271 Serine/threonine-protein kinase, active site [PS00108] (142-154)
  IPR011009 Protein kinase-like domain superfamily [SSF56112] (4-311)
  IPR017441 Protein kinase, ATP binding site [PS00107] (25-48)
  IPR050528 L-type Lectin-Domain Containing Receptor Kinases [PTHR27007] (4-297)

Radius of gyration: 25.52 Å; Cα contacts (8 Å, |Δi|>4): 1194; chains: 2; bounding box: 57×73×70 Å

Foldseek 3Di:
DDFAEADEPVQQCVQQVNVDPVQFPDDDLQFTKGWGARPVVRFIKIKGKGPDFPPCVVLLVVVVVVLRPDDDPQAWHWRYWYDPPRIIMTITHDAPQAFQLCQLAVPPPVPNDHQAPVLLLQALLSVLVSLCCQQPVDPARAFQQAQDRNQWGQHPVSHTHGHDRPSVLSRQPPDDLVGDCSDYDPLQAAPLCVVRVDDDSLSVLLSSLSRLLCSFQSDHQWDQDPPVRDIDGSLVVLLQCLLVVNNLVSGHCVNVPVDDSVLSVLSNQLSNQSNQNDSVSHDRSVQVSCVSVVNDDGDDDDSDRDDHDHDNPDPPPPCRRPVPPD/DDFAEADEPVQQCVQQVNVDPVQFPDDDLQFTKGWGARPVVRFIKIKGKGPDFPPCVVLLVVVVVVLRPDDDPQAWHWRYWYDPPRIIMTITHDADQAFQLCQLAPPPPVPNDHQAPVLLLQQLLSVLVSLCCQQPVDPARAFQQAQDRNQWGQHPVSHTHGHDRPSVLSRQPPDDLVGDCSDYDPLQAAPLCVVRVDDDSLSVLLSSLSRLLCSFQSDHQWDQDPPVRDIDGSLVVLLQCLLVVNNLVSGHCVNVPVDDSVLSVLSNQLSNQSNQNDSVSHDRSVQVSCVSVVNDDGDDDDSDRDDHDHDNPDPPDPCRRPPPPD

Sequence (652 aa):
MTGPKEFSYKELKLATRGFHSSRIIGRGAFGNVYKAFFKSSGTFAAVKRSKHSHEGKTEFLAELSIIACLRHKNLIPLQGWCVEKGEVLLVYEFMPHGSLDRMLYEEGSERGIFLNWAHRQKTAVGLASSLTYLHHECEQKVIHRDIKTSNIMLDGNFNARLGDFGLARIMEHDKSPVSTLTAGTMGYLAPEYLHCGIATEKTDVFSYGVVILELACGKRPIEKEPVSQKMVNLVDWVWGLYGEGKIIEAADSRLNGEFEEEEMRKLLLVGLSCANPDDTGRPAIRRVLQILNGEAEPIAVPRKKPSLTFSCDLAFTLENIVSDCDMTGPKEFSYKELKLATRGFHSSRIIGRGAFGNVYKAFFKSSGTFAAVKRSKHSHEGKTEFLAELSIIACLRHKNLIPLQGWCVEKGEVLLVYEFMPHGSLDRMLYEEGSERGIFLNWAHRQKTAVGLASSLTYLHHECEQKVIHRDIKTSNIMLDGNFNARLGDFGLARIMEHDKSPVSTLTAGTMGYLAPEYLHCGIATEKTDVFSYGVVILELACGKRPIEKEPVSQKMVNLVDWVWGLYGEGKIIEAADSRLNGEFEEEEMRKLLLVGLSCANPDDTGRPAIRRVLQILNGEAEPIAVPRKKPSLTFSCDLAFTLENIVSDCD

Nearest PDB structures (foldseek):
  5lpz-assembly1_A  TM=8.883E-01  e=5.596E-27  Arabidopsis thaliana
  7ctv-assembly1_A  TM=8.592E-01  e=1.865E-21  Arabidopsis thaliana
  7ctx-assembly1_A  TM=8.618E-01  e=4.321E-21  Arabidopsis thaliana
  7ctx-assembly2_B  TM=8.469E-01  e=6.765E-21  Arabidopsis thaliana
  7ctv-assembly2_B  TM=8.357E-01  e=2.320E-20  Arabidopsis thaliana

Solvent-accessible surface area (backbone atoms only — not comparable to full-atom values): 35178 Å² total; per-residue (Å²): 129,83,69,47,40,82,47,53,62,66,58,54,31,60,24,22,62,64,68,34,77,91,28,53,76,42,80,51,99,57,30,42,24,27,45,24,48,39,75,92,77,72,42,66,27,29,34,36,43,41,65,64,67,68,87,42,51,66,60,45,51,57,45,48,55,54,53,46,65,55,81,51,93,22,39,54,45,47,52,24,34,24,83,50,96,78,34,44,34,40,31,27,66,55,43,81,62,34,31,42,42,52,48,67,64,45,82,57,40,94,76,65,60,69,77,47,53,67,46,43,52,45,29,52,48,28,49,30,49,38,48,27,38,31,58,67,65,42,96,53,58,47,68,53,80,50,56,43,44,76,32,25,27,19,34,91,83,48,46,28,22,46,41,72,68,36,56,66,60,64,56,52,59,76,55,62,69,66,38,58,34,63,74,40,45,52,52,34,65,30,60,60,32,60,56,54,68,54,83,44,68,57,38,42,32,18,9,47,10,44,44,37,38,24,62,50,29,64,44,58,45,35,34,63,36,84,86,74,47,23,39,39,35,39,69,58,52,46,39,51,30,40,51,71,72,42,47,70,74,46,46,28,71,88,52,70,74,60,60,58,65,69,58,50,47,49,47,49,46,50,11,49,31,24,44,36,60,40,64,87,68,30,67,56,49,57,57,50,38,31,31,76,71,69,71,42,76,80,76,89,63,72,53,64,75,69,62,40,75,86,74,61,71,59,79,61,71,74,56,64,70,68,59,67,87,115,130,83,67,48,41,80,48,53,61,68,58,54,32,59,24,22,62,64,69,35,77,90,28,52,77,42,81,51,97,56,30,42,26,27,47,24,48,39,76,92,78,70,41,66,28,29,35,36,43,42,65,65,68,69,88,42,51,66,59,46,50,58,46,47,55,56,52,46,68,53,81,52,93,22,38,56,44,47,50,26,35,25,82,50,96,79,33,44,34,40,31,26,65,56,46,81,62,33,31,42,43,51,48,69,64,45,80,57,40,95,76,64,60,67,76,47,53,66,45,42,52,45,28,53,47,27,49,29,49,38,49,28,39,31,56,68,64,42,96,50,56,47,68,51,78,50,54,44,44,76,32,25,28,19,33,90,83,48,45,27,21,44,41,72,67,35,56,67,61,63,56,51,58,77,50,64,69,65,36,58,35,63,73,38,45,54,51,33,65,30,61,60,32,61,57,51,68,55,82,42,68,58,37,40,32,18,9,46,10,44,43,37,36,24,62,48,28,63,44,58,47,36,37,64,37,84,85,78,50,24,39,38,34,40,70,58,52,47,39,50,30,40,52,71,71,42,46,70,76,45,45,28,71,87,52,70,75,59,61,57,66,70,59,50,47,49,46,49,46,51,11,49,32,24,43,35,60,40,65,87,68,31,66,56,48,56,57,50,36,31,30,75,71,69,72,43,76,81,76,88,64,71,52,64,76,69,61,40,74,87,74,61,72,62,72,60,68,75,57,62,68,66,62,62,89,114